Protein AF-0000000084610102 (afdb_homodimer)

Solvent-accessible surface area (backbone atoms only — not comparable to full-atom values): 21068 Å² total; per-residue (Å²): 136,79,83,72,61,81,72,71,83,70,85,82,76,81,82,81,77,72,75,68,65,64,68,72,64,66,70,70,70,91,80,90,73,72,85,74,78,78,71,76,78,66,77,61,39,73,60,45,53,51,47,66,52,55,51,72,89,41,67,69,37,51,47,50,47,53,47,47,29,47,34,49,8,47,47,48,21,47,49,37,49,45,8,60,68,43,37,83,72,48,58,57,69,67,58,44,45,49,52,35,31,52,31,32,30,50,20,10,50,33,29,34,48,38,41,71,24,62,86,39,69,68,51,30,51,52,39,47,55,51,24,51,44,29,30,52,50,23,32,44,47,46,22,25,76,38,42,84,55,24,60,54,48,54,32,20,28,65,53,27,59,41,61,28,19,46,50,44,38,47,46,40,58,74,25,58,95,42,52,45,57,29,35,28,54,52,8,54,52,40,35,57,54,26,69,64,101,136,79,82,72,61,82,71,70,81,68,83,78,77,82,78,77,77,74,72,68,66,63,66,71,62,64,70,70,70,90,80,90,72,72,84,71,80,78,72,74,78,64,77,63,39,72,60,45,51,52,46,64,53,53,52,71,90,40,68,70,37,51,47,50,47,54,47,46,27,46,35,49,7,46,47,49,21,47,49,36,49,46,8,61,68,43,34,82,73,48,58,59,68,67,58,44,45,50,52,35,29,52,30,33,28,49,20,11,50,33,29,35,47,39,38,72,24,63,86,39,68,68,50,31,51,51,40,47,54,52,23,51,42,28,31,52,49,22,31,44,48,47,21,25,76,40,43,84,55,23,60,54,49,52,33,20,28,66,53,27,60,40,62,29,19,45,50,43,39,47,45,40,58,76,26,57,93,42,52,46,56,28,34,28,53,51,9,53,53,40,34,58,54,26,70,64,104

Foldseek 3Di:
DPPPPPPDPPDPDDDDPPPPPPPVPPVPDDDPDDPPPPPPVPPCPPVVVVVVLPPPPPPVSVLVLLLVLLVVQVLLLCLLQLLVVCLVVDDPLVVLVVVLVVLVVVLVVLVVVLVVQVVDPVSNVVSVVVSVVSVSVSSSSVCNSPVVCSVVSVVCCVVVVSVSNPVLNVLCVVCVVPNVVSVVVSVVVSVVSVVSD/DPPPPPPCPPDPDPPDPPPPPPPVPPVPDDDPDDPPPPPPPPPCPPVVVVVVLPPPPPPVSVLVLLLVLLVVQVLLLCLLQLLVVCLVVDDPLVVLVVVLVVLVVVLVVLVVVLVVQVVDPVSNVVSVVVSVVSVSVSSSSVCNSPVVCSVVSVVCCVVVVSVSNPVLNVLCVVCVVPNVVSVVVSVVVSVVSVVSD

Nearest PDB structures (foldseek):
  8aud-assembly1_A  TM=3.368E-01  e=9.307E+00  Corynebacterium glutamicum ATCC 13032
  8aud-assembly1_A  TM=3.382E-01  e=9.496E+00  Corynebacterium glutamicum ATCC 13032

Secondary structure (DSSP, 8-state):
-GGGGGG---------SGGGGGGGGGGGS----------------HHHHHHHHH-TT-HHHHHHHHHHHHHHHHHHHHHHHHHHHHHTTPPPHHHHHHHHHHHHHHHHHHHHHHHHHTTSHHHHHHHHHHHHHHHHHHHHHHHHH-GGGHHHHHHHHHHHT-HHHHHHHHHHHHTGGGHHHHHHHHHHHHHHHHTT-/-GGGGGG---------SGGGGGGGGGGGS----------------HHHHHHHHH-TT-HHHHHHHHHHHHHHHHHHHHHHHHHHHHHTTPPPHHHHHHHHHHHHHHHHHHHHHHHHTTTSHHHHHHHHHHHHHHHHHHHHHHHHH-GGGHHHHHHHHHHHT-HHHHHHHHHHHHTGGGHHHHHHHHHHHHHHHHTT-

Organism: Rhizophagus irregularis (strain DAOM 197198w) (NCBI:txid1432141)

Sequence (394 aa):
MELTCLLFSDDCPQGDWSKRNQQIEEIHGTDNESPKVHSNPSRPTIGMFFKALKNPNVGYNFNVYVRFNCSFGIELAVDNVIGYFFHDFSLSQTKAEAVHFILIFLNGVFLVAFRFSLTNLKDGIIILTIFIYFTQLAAVQFLVLFPEIVGAISGLVGAGGNIGGLIFIGVFKIYANNTPIAFMVCGFVVMTVAFTVMELTCLLFSDDCPQGDWSKRNQQIEEIHGTDNESPKVHSNPSRPTIGMFFKALKNPNVGYNFNVYVRFNCSFGIELAVDNVIGYFFHDFSLSQTKAEAVHFILIFLNGVFLVAFRFSLTNLKDGIIILTIFIYFTQLAAVQFLVLFPEIVGAISGLVGAGGNIGGLIFIGVFKIYANNTPIAFMVCGFVVMTVAFTV

Structure (mmCIF, N/CA/C/O backbone):
data_AF-0000000084610102-model_v1
#
loop_
_entity.id
_entity.type
_entity.pdbx_description
1 polymer 'Uncharacterized protein'
#
loop_
_atom_site.group_PDB
_atom_site.id
_atom_site.type_symbol
_atom_site.label_atom_id
_atom_site.label_alt_id
_atom_site.label_comp_id
_atom_site.label_asym_id
_atom_site.label_entity_id
_atom_site.label_seq_id
_atom_site.pdbx_PDB_ins_code
_atom_site.Cartn_x
_atom_site.Cartn_y
_atom_site.Cartn_z
_atom_site.occupancy
_atom_site.B_iso_or_equiv
_atom_site.auth_seq_id
_atom_site.auth_comp_id
_atom_site.auth_asym_id
_atom_site.auth_atom_id
_atom_site.pdbx_PDB_model_num
ATOM 1 N N . MET A 1 1 ? -30.422 12.984 -28.969 1 17.88 1 MET A N 1
ATOM 2 C CA . MET A 1 1 ? -29.188 13.477 -29.578 1 17.88 1 MET A CA 1
ATOM 3 C C . MET A 1 1 ? -28.203 13.938 -28.5 1 17.88 1 MET A C 1
ATOM 5 O O . MET A 1 1 ? -27.047 14.234 -28.797 1 17.88 1 MET A O 1
ATOM 9 N N . GLU A 1 2 ? -28.609 14.375 -27.312 1 19.39 2 GLU A N 1
ATOM 10 C CA . GLU A 1 2 ? -28.031 15.203 -26.25 1 19.39 2 GLU A CA 1
ATOM 11 C C . GLU A 1 2 ? -26.906 14.484 -25.531 1 19.39 2 GLU A C 1
ATOM 13 O O . GLU A 1 2 ? -26.156 15.094 -24.766 1 19.39 2 GLU A O 1
ATOM 18 N N . LEU A 1 3 ? -26.906 13.25 -25.531 1 21.25 3 LEU A N 1
ATOM 19 C CA . LEU A 1 3 ? -26.219 12.484 -24.5 1 21.25 3 LEU A CA 1
ATOM 20 C C . LEU A 1 3 ? -24.703 12.539 -24.688 1 21.25 3 LEU A C 1
ATOM 22 O O . LEU A 1 3 ? -23.938 12.156 -23.797 1 21.25 3 LEU A O 1
ATOM 26 N N . THR A 1 4 ? -24.188 12.828 -25.859 1 23.98 4 THR A N 1
ATOM 27 C CA . THR A 1 4 ? -22.859 12.539 -26.406 1 23.98 4 THR A CA 1
ATOM 28 C C . THR A 1 4 ? -21.828 13.531 -25.875 1 23.98 4 THR A C 1
ATOM 30 O O . THR A 1 4 ? -20.625 13.383 -26.141 1 23.98 4 THR A O 1
ATOM 33 N N . CYS A 1 5 ? -22.234 14.766 -25.516 1 23.44 5 CYS A N 1
ATOM 34 C CA . CYS A 1 5 ? -21.344 15.922 -25.453 1 23.44 5 CYS A CA 1
ATOM 35 C C . CYS A 1 5 ? -20.312 15.75 -24.344 1 23.44 5 CYS A C 1
ATOM 37 O O . CYS A 1 5 ? -19.391 16.562 -24.219 1 23.44 5 CYS A O 1
ATOM 39 N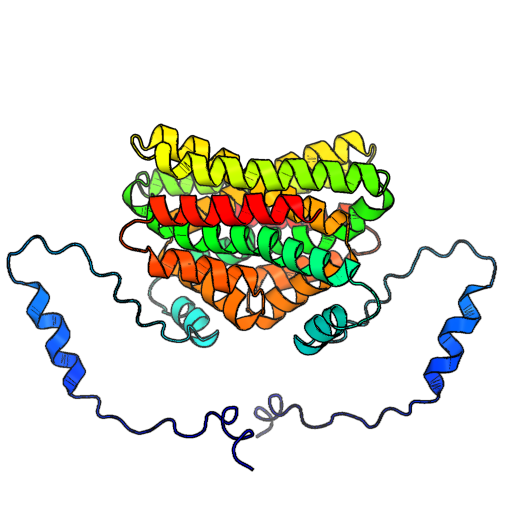 N . LEU A 1 6 ? -20.703 15.148 -23.281 1 23.17 6 LEU A N 1
ATOM 40 C CA . LEU A 1 6 ? -19.969 15.523 -22.078 1 23.17 6 LEU A CA 1
ATOM 41 C C . LEU A 1 6 ? -18.5 15.18 -22.203 1 23.17 6 LEU A C 1
ATOM 43 O O . LEU A 1 6 ? -17.734 15.359 -21.25 1 23.17 6 LEU A O 1
ATOM 47 N N . LEU A 1 7 ? -18.109 14.312 -23.078 1 25.64 7 LEU A N 1
ATOM 48 C CA . LEU A 1 7 ? -16.719 13.852 -23.109 1 25.64 7 LEU A CA 1
ATOM 49 C C . LEU A 1 7 ? -15.789 14.977 -23.547 1 25.64 7 LEU A C 1
ATOM 51 O O . LEU A 1 7 ? -14.594 14.945 -23.25 1 25.64 7 LEU A O 1
ATOM 55 N N . PHE A 1 8 ? -16.016 15.648 -24.594 1 26.19 8 PHE A N 1
ATOM 56 C CA . PHE A 1 8 ? -15.055 16.422 -25.375 1 26.19 8 PHE A CA 1
ATOM 57 C C . PHE A 1 8 ? -14.688 17.719 -24.656 1 26.19 8 PHE A C 1
ATOM 59 O O . PHE A 1 8 ? -15.523 18.609 -24.531 1 26.19 8 PHE A O 1
ATOM 66 N N . SER A 1 9 ? -13.633 17.656 -23.781 1 25.52 9 SER A N 1
ATOM 67 C CA . SER A 1 9 ? -13.094 18.781 -23.047 1 25.52 9 SER A CA 1
ATOM 68 C C . SER A 1 9 ? -12.758 19.938 -24 1 25.52 9 SER A C 1
ATOM 70 O O . SER A 1 9 ? -11.789 19.859 -24.766 1 25.52 9 SER A O 1
ATOM 72 N N . ASP A 1 10 ? -13.641 20.438 -24.625 1 24.75 10 ASP A N 1
ATOM 73 C CA . ASP A 1 10 ? -13.32 21.578 -25.469 1 24.75 10 ASP A CA 1
ATOM 74 C C . ASP A 1 10 ? -12.492 22.609 -24.703 1 24.75 10 ASP A C 1
ATOM 76 O O . ASP A 1 10 ? -11.438 23.031 -25.172 1 24.75 10 ASP A O 1
ATOM 80 N N . ASP A 1 11 ? -13.07 23.797 -24.109 1 25.45 11 ASP A N 1
ATOM 81 C CA . ASP A 1 11 ? -12.883 25.234 -24.156 1 25.45 11 ASP A CA 1
ATOM 82 C C . ASP A 1 11 ? -11.977 25.703 -23.016 1 25.45 11 ASP A C 1
ATOM 84 O O . ASP A 1 11 ? -12.352 25.641 -21.844 1 25.45 11 ASP A O 1
ATOM 88 N N . CYS A 1 12 ? -10.664 25.578 -23.016 1 27.14 12 CYS A N 1
ATOM 89 C CA . CYS A 1 12 ? -9.648 26.234 -22.203 1 27.14 12 CYS A CA 1
ATOM 90 C C . CYS A 1 12 ? -9.766 27.75 -22.297 1 27.14 12 CYS A C 1
ATOM 92 O O . CYS A 1 12 ? -9.289 28.344 -23.25 1 27.14 12 CYS A O 1
ATOM 94 N N . PRO A 1 13 ? -10.859 28.422 -21.984 1 27.36 13 PRO A N 1
ATOM 95 C CA . PRO A 1 13 ? -10.836 29.875 -22.234 1 27.36 13 PRO A CA 1
ATOM 96 C C . PRO A 1 13 ? -9.688 30.578 -21.516 1 27.36 13 PRO A C 1
ATOM 98 O O . PRO A 1 13 ? -9.109 30.031 -20.578 1 27.36 13 PRO A O 1
ATOM 101 N N . GLN A 1 14 ? -9.312 31.969 -21.844 1 29.28 14 GLN A N 1
ATOM 102 C CA . GLN A 1 14 ? -8.477 33.156 -21.75 1 29.28 14 GLN A CA 1
ATOM 103 C C . GLN A 1 14 ? -8.562 33.781 -20.359 1 29.28 14 GLN A C 1
ATOM 105 O O . GLN A 1 14 ? -9.047 34.906 -20.219 1 29.28 14 GLN A O 1
ATOM 110 N N . GLY A 1 15 ? -9.094 33.281 -19.312 1 29.42 15 GLY A N 1
ATOM 111 C CA . GLY A 1 15 ? -9.344 34.281 -18.297 1 29.42 15 GLY A CA 1
ATOM 112 C C . GLY A 1 15 ? -8.078 34.938 -17.781 1 29.42 15 GLY A C 1
ATOM 113 O O . GLY A 1 15 ? -7 34.344 -17.828 1 29.42 15 GLY A O 1
ATOM 114 N N . ASP A 1 16 ? -8.055 36.312 -17.484 1 27.12 16 ASP A N 1
ATOM 115 C CA . ASP A 1 16 ? -7.219 37.469 -17.141 1 27.12 16 ASP A CA 1
ATOM 116 C C . ASP A 1 16 ? -6.5 37.25 -15.82 1 27.12 16 ASP A C 1
ATOM 118 O O . ASP A 1 16 ? -7.109 36.781 -14.852 1 27.12 16 ASP A O 1
ATOM 122 N N . TRP A 1 17 ? -5.121 37.281 -15.711 1 27.47 17 TRP A N 1
ATOM 123 C CA . TRP A 1 17 ? -3.986 37.25 -14.797 1 27.47 17 TRP A CA 1
ATOM 124 C C . TRP A 1 17 ? -4.168 38.312 -13.695 1 27.47 17 TRP A C 1
ATOM 126 O O . TRP A 1 17 ? -3.52 38.219 -12.648 1 27.47 17 TRP A O 1
ATOM 136 N N . SER A 1 18 ? -5 39.281 -13.867 1 30.81 18 SER A N 1
ATOM 137 C CA . SER A 1 18 ? -4.895 40.469 -12.992 1 30.81 18 SER A CA 1
ATOM 138 C C . SER A 1 18 ? -5.211 40.094 -11.547 1 30.81 18 SER A C 1
ATOM 140 O O . SER A 1 18 ? -4.617 40.656 -10.617 1 30.81 18 SER A O 1
ATOM 142 N N . LYS A 1 19 ? -6.227 39.375 -11.227 1 32.38 19 LYS A N 1
ATOM 143 C CA . LYS A 1 19 ? -6.711 39.281 -9.844 1 32.38 19 LYS A CA 1
ATOM 144 C C . LYS A 1 19 ? -5.82 38.375 -9 1 32.38 19 LYS A C 1
ATOM 146 O O . LYS A 1 19 ? -6.105 38.125 -7.828 1 32.38 19 LYS A O 1
ATOM 151 N N . ARG A 1 20 ? -4.688 37.875 -9.336 1 32.53 20 ARG A N 1
ATOM 152 C CA . ARG A 1 20 ? -3.855 37.094 -8.438 1 32.53 20 ARG A CA 1
ATOM 153 C C . ARG A 1 20 ? -3.195 37.938 -7.375 1 32.53 20 ARG A C 1
ATOM 155 O O . ARG A 1 20 ? -2.627 37.438 -6.41 1 32.53 20 ARG A O 1
ATOM 162 N N . ASN A 1 21 ? -3.133 39.219 -7.504 1 31.06 21 ASN A N 1
ATOM 163 C CA . ASN A 1 21 ? -2.441 40.125 -6.582 1 31.06 21 ASN A CA 1
ATOM 164 C C . ASN A 1 21 ? -3.115 40.156 -5.211 1 31.06 21 ASN A C 1
ATOM 166 O O . ASN A 1 21 ? -2.473 40.438 -4.203 1 31.06 21 ASN A O 1
ATOM 170 N N . GLN A 1 22 ? -4.434 40.125 -5.199 1 31.45 22 GLN A N 1
ATOM 171 C CA . GLN A 1 22 ? -5.094 40.438 -3.938 1 31.45 22 GLN A CA 1
ATOM 172 C C . GLN A 1 22 ? -4.895 39.344 -2.912 1 31.45 22 GLN A C 1
ATOM 174 O O . GLN A 1 22 ? -5.145 39.531 -1.721 1 31.45 22 GLN A O 1
ATOM 179 N N . GLN A 1 23 ? -4.488 38.125 -3.242 1 31.03 23 GLN A N 1
ATOM 180 C CA . GLN A 1 23 ? -4.656 37.094 -2.242 1 31.03 23 GLN A CA 1
ATOM 181 C C . GLN A 1 23 ? -3.578 37.188 -1.164 1 31.03 23 GLN A C 1
ATOM 183 O O . GLN A 1 23 ? -3.771 36.688 -0.044 1 31.03 23 GLN A O 1
ATOM 188 N N . ILE A 1 24 ? -2.377 37.688 -1.445 1 30.12 24 ILE A N 1
ATOM 189 C CA . ILE A 1 24 ? -1.354 37.688 -0.406 1 30.12 24 ILE A CA 1
ATOM 190 C C . ILE A 1 24 ? -1.705 38.719 0.677 1 30.12 24 ILE A C 1
ATOM 192 O O . ILE A 1 24 ? -1.088 38.719 1.744 1 30.12 24 ILE A O 1
ATOM 196 N N . GLU A 1 25 ? -2.391 39.719 0.245 1 29.83 25 GLU A N 1
ATOM 197 C CA . GLU A 1 25 ? -2.426 40.812 1.229 1 29.83 25 GLU A CA 1
ATOM 198 C C . GLU A 1 25 ? -3.107 40.375 2.518 1 29.83 25 GLU A C 1
ATOM 200 O O . GLU A 1 25 ? -2.887 40.938 3.58 1 29.83 25 GLU A O 1
ATOM 205 N N . GLU A 1 26 ? -4.223 39.562 2.371 1 31.55 26 GLU A N 1
ATOM 206 C CA . GLU A 1 26 ? -5.031 39.531 3.588 1 31.55 26 GLU A CA 1
ATOM 207 C C . GLU A 1 26 ? -4.395 38.656 4.668 1 31.55 26 GLU A C 1
ATOM 209 O O . GLU A 1 26 ? -4.996 38.438 5.711 1 31.55 26 GLU A O 1
ATOM 214 N N . ILE A 1 27 ? -3.227 38.031 4.551 1 31.95 27 ILE A N 1
ATOM 215 C CA . ILE A 1 27 ? -2.791 37.219 5.68 1 31.95 27 ILE A CA 1
ATOM 216 C C . ILE A 1 27 ? -2.494 38.125 6.879 1 31.95 27 ILE A C 1
ATOM 218 O O . ILE A 1 27 ? -2.021 37.625 7.914 1 31.95 27 ILE A O 1
ATOM 222 N N . HIS A 1 28 ? -2.312 39.312 6.75 1 29.69 28 HIS A N 1
ATOM 223 C CA . HIS A 1 28 ? -1.843 39.938 7.984 1 29.69 28 HIS A CA 1
ATOM 224 C C . HIS A 1 28 ? -2.891 39.812 9.086 1 29.69 28 HIS A C 1
ATOM 226 O O . HIS A 1 28 ? -2.629 40.188 10.234 1 29.69 28 HIS A O 1
ATOM 232 N N . GLY A 1 29 ? -4.207 40 8.773 1 27.86 29 GLY A N 1
ATOM 233 C CA . GLY A 1 29 ? -4.891 40.438 9.984 1 27.86 29 GLY A CA 1
ATOM 234 C C . GLY A 1 29 ? -4.969 39.344 11.039 1 27.86 29 GLY A C 1
ATOM 235 O O . GLY A 1 29 ? -4.742 38.156 10.75 1 27.86 29 GLY A O 1
ATOM 236 N N . THR A 1 30 ? -5.672 39.5 12.359 1 29.34 30 THR A N 1
ATOM 237 C CA . THR A 1 30 ? -5.668 39.062 13.742 1 29.34 30 THR A CA 1
ATOM 238 C C . THR A 1 30 ? -6.164 37.594 13.844 1 29.34 30 THR A C 1
ATOM 240 O O . THR A 1 30 ? -5.66 36.844 14.656 1 29.34 30 THR A O 1
ATOM 243 N N . ASP A 1 31 ? -7.531 37.25 13.406 1 29.12 31 ASP A N 1
ATOM 244 C CA . ASP A 1 31 ? -8.422 36.344 14.094 1 29.12 31 ASP A CA 1
ATOM 245 C C . ASP A 1 31 ? -8.008 34.875 13.852 1 29.12 31 ASP A C 1
ATOM 247 O O . ASP A 1 31 ? -7.324 34.594 12.867 1 29.12 31 ASP A O 1
ATOM 251 N N . ASN A 1 32 ? -8.484 33.781 14.742 1 30.44 32 ASN A N 1
ATOM 252 C CA . ASN A 1 32 ? -8.375 32.375 15.141 1 30.44 32 ASN A CA 1
ATOM 253 C C . ASN A 1 32 ? -8.656 31.438 13.969 1 30.44 32 ASN A C 1
ATOM 255 O O . ASN A 1 32 ? -9.219 30.344 14.156 1 30.44 32 ASN A O 1
ATOM 259 N N . GLU A 1 33 ? -8.883 31.906 12.703 1 29.06 33 GLU A N 1
ATOM 260 C CA . GLU A 1 33 ? -9.578 31.031 11.758 1 29.06 33 GLU A CA 1
ATOM 261 C C . GLU A 1 33 ? -8.68 29.875 11.305 1 29.06 33 GLU A C 1
ATOM 263 O O . GLU A 1 33 ? -7.496 30.078 11.039 1 29.06 33 GLU A O 1
ATOM 268 N N . SER A 1 34 ? -9.117 28.594 11.664 1 31.59 34 SER A N 1
ATOM 269 C CA . SER A 1 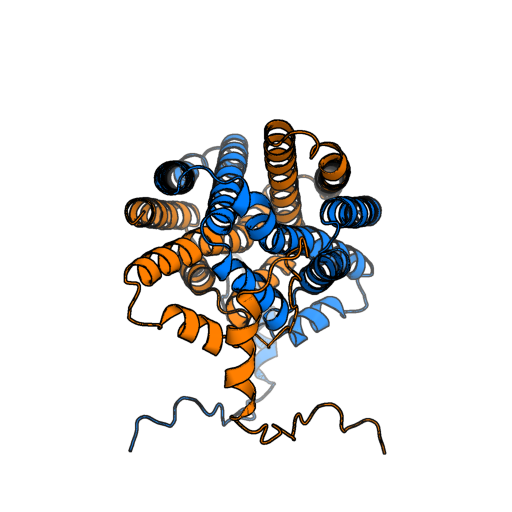34 ? -8.594 27.266 11.367 1 31.59 34 SER A CA 1
ATOM 270 C C . SER A 1 34 ? -8.188 27.141 9.898 1 31.59 34 SER A C 1
ATOM 272 O O . SER A 1 34 ? -8.797 27.766 9.023 1 31.59 34 SER A O 1
ATOM 274 N N . PRO A 1 35 ? -6.93 26.922 9.578 1 32.31 35 PRO A N 1
ATOM 275 C CA . PRO A 1 35 ? -6.352 26.828 8.242 1 32.31 35 PRO A CA 1
ATOM 276 C C . PRO A 1 35 ? -7.27 26.109 7.254 1 32.31 35 PRO A C 1
ATOM 278 O O . PRO A 1 35 ? -7.691 24.969 7.516 1 32.31 35 PRO A O 1
ATOM 281 N N . LYS A 1 36 ? -8.125 26.828 6.512 1 28.75 36 LYS A N 1
ATOM 282 C CA . LYS A 1 36 ? -9 26.328 5.453 1 28.75 36 LYS A CA 1
ATOM 283 C C . LYS A 1 36 ? -8.211 25.562 4.398 1 28.75 36 LYS A C 1
ATOM 285 O O . LYS A 1 36 ? -7.184 26.047 3.916 1 28.75 36 LYS A O 1
ATOM 290 N N . VAL A 1 37 ? -8.219 24.219 4.422 1 32.34 37 VAL A N 1
ATOM 291 C CA . VAL A 1 37 ? -7.789 23.297 3.367 1 32.34 37 VAL A CA 1
ATOM 292 C C . VAL A 1 37 ? -8.352 23.766 2.025 1 32.34 37 VAL A C 1
ATOM 294 O O . VAL A 1 37 ? -9.555 23.672 1.781 1 32.34 37 VAL A O 1
ATOM 297 N N . HIS A 1 38 ? -7.961 24.969 1.533 1 28.52 38 HIS A N 1
ATOM 298 C CA . HIS A 1 38 ? -8.406 25.391 0.209 1 28.52 38 HIS A CA 1
ATOM 299 C C . HIS A 1 38 ? -8.188 24.297 -0.82 1 28.52 38 HIS A C 1
ATOM 301 O O . HIS A 1 38 ? -7.047 23.891 -1.07 1 28.52 38 HIS A O 1
ATOM 307 N N . SER A 1 39 ? -9.094 23.344 -1.026 1 30.17 39 SER A N 1
ATOM 308 C CA . SER A 1 39 ? -9.266 22.141 -1.834 1 30.17 39 SER A CA 1
ATOM 309 C C . SER A 1 39 ? -9.305 22.484 -3.322 1 30.17 39 SER A C 1
ATOM 311 O O . SER A 1 39 ? -10.344 22.344 -3.969 1 30.17 39 SER A O 1
ATOM 313 N N . ASN A 1 40 ? -8.812 23.641 -3.793 1 29.42 40 ASN A N 1
ATOM 314 C CA . ASN A 1 40 ? -9.023 23.625 -5.238 1 29.42 40 ASN A CA 1
ATOM 315 C C . ASN A 1 40 ? -8.32 22.438 -5.898 1 29.42 40 ASN A C 1
ATOM 317 O O . ASN A 1 40 ? -7.09 22.344 -5.855 1 29.42 40 ASN A O 1
ATOM 321 N N . PRO A 1 41 ? -8.969 21.312 -6.105 1 32.69 41 PRO A N 1
ATOM 322 C CA . PRO A 1 41 ? -8.391 20.125 -6.734 1 32.69 41 PRO A CA 1
ATOM 323 C C . PRO A 1 41 ? -7.738 20.422 -8.078 1 32.69 41 PRO A C 1
ATOM 325 O O . PRO A 1 41 ? -8.438 20.547 -9.094 1 32.69 41 PRO A O 1
ATOM 328 N N . SER A 1 42 ? -6.926 21.391 -8.219 1 33.66 42 SER A N 1
ATOM 329 C CA . SER A 1 42 ? -6.25 21.453 -9.516 1 33.66 42 SER A CA 1
ATOM 330 C C . SER A 1 42 ? -5.684 20.094 -9.914 1 33.66 42 SER A C 1
ATOM 332 O O . SER A 1 42 ? -5.25 19.328 -9.055 1 33.66 42 SER A O 1
ATOM 334 N N . ARG A 1 43 ? -6.18 19.562 -11.07 1 34.91 43 ARG A N 1
ATOM 335 C CA . ARG A 1 43 ? -5.766 18.297 -11.672 1 34.91 43 ARG A CA 1
ATOM 336 C C . ARG A 1 43 ? -4.258 18.094 -11.555 1 34.91 43 ARG A C 1
ATOM 338 O O . ARG A 1 43 ? -3.482 18.906 -12.07 1 34.91 43 ARG A O 1
ATOM 345 N N . PRO A 1 44 ? -3.816 17.609 -10.508 1 39.12 44 PRO A N 1
ATOM 346 C CA . PRO A 1 44 ? -2.361 17.453 -10.555 1 39.12 44 PRO A CA 1
ATOM 347 C C . PRO A 1 44 ? -1.89 16.656 -11.766 1 39.12 44 PRO A C 1
ATOM 349 O O . PRO A 1 44 ? -2.4 15.57 -12.039 1 39.12 44 PRO A O 1
ATOM 352 N N . THR A 1 45 ? -1.646 17.297 -12.852 1 39.84 45 THR A N 1
ATOM 353 C CA . THR A 1 45 ? -1.085 16.672 -14.047 1 39.84 45 THR A CA 1
ATOM 354 C C . THR A 1 45 ? 0.304 16.109 -13.758 1 39.84 45 THR A C 1
ATOM 356 O O . THR A 1 45 ? 1.011 16.609 -12.883 1 39.84 45 THR A O 1
ATOM 359 N N . ILE A 1 46 ? 0.479 14.812 -14.289 1 46.44 46 ILE A N 1
ATOM 360 C CA . ILE A 1 46 ? 1.836 14.281 -14.297 1 46.44 46 ILE A CA 1
ATOM 361 C C . ILE A 1 46 ? 2.838 15.414 -14.484 1 46.44 46 ILE A C 1
ATOM 363 O O . ILE A 1 46 ? 3.916 15.406 -13.883 1 46.44 46 ILE A O 1
ATOM 367 N N . GLY A 1 47 ? 2.338 16.219 -15.258 1 44.81 47 GLY A N 1
ATOM 368 C CA . GLY A 1 47 ? 3.162 17.375 -15.531 1 44.81 47 GLY A CA 1
ATOM 369 C C . GLY A 1 47 ? 3.412 18.234 -14.297 1 44.81 47 GLY A C 1
ATOM 370 O O . GLY A 1 47 ? 4.531 18.719 -14.086 1 44.81 47 GLY A O 1
ATOM 371 N N . MET A 1 48 ? 2.4 18.297 -13.586 1 46.62 48 MET A N 1
ATOM 372 C CA . MET A 1 48 ? 2.576 19.125 -12.398 1 46.62 48 MET A CA 1
ATOM 373 C C . MET A 1 48 ? 3.49 18.453 -11.383 1 46.62 48 MET A C 1
ATOM 375 O O . MET A 1 48 ? 4.277 19.109 -10.711 1 46.62 48 MET A O 1
ATOM 379 N N . PHE A 1 49 ? 3.309 17.203 -11.383 1 50.12 49 PHE A N 1
ATOM 380 C CA . PHE A 1 49 ? 4.203 16.438 -10.516 1 50.12 49 PHE A CA 1
ATOM 381 C C . PHE A 1 49 ? 5.656 16.625 -10.938 1 50.12 49 PHE A C 1
ATOM 383 O O . PHE A 1 49 ? 6.512 16.922 -10.102 1 50.12 49 PHE A O 1
ATOM 390 N N . PHE A 1 50 ? 5.883 16.328 -12.219 1 53 50 PHE A N 1
ATOM 391 C CA . PHE A 1 50 ? 7.25 16.516 -12.688 1 53 50 PHE A CA 1
ATOM 392 C C . PHE A 1 50 ? 7.688 17.953 -12.516 1 53 50 PHE A C 1
ATOM 394 O O . PHE A 1 50 ? 8.859 18.234 -12.25 1 53 50 PHE A O 1
ATOM 401 N N . LYS A 1 51 ? 6.75 18.719 -12.766 1 48.97 51 LYS A N 1
ATOM 402 C CA . LYS A 1 51 ? 7.094 20.125 -12.578 1 48.97 51 LYS A CA 1
ATOM 403 C C . LYS A 1 51 ? 7.402 20.422 -11.109 1 48.97 51 LYS A C 1
ATOM 405 O O . LYS A 1 51 ? 8.32 21.188 -10.805 1 48.97 51 LYS A O 1
ATOM 410 N N . ALA A 1 52 ? 6.531 19.891 -10.281 1 49.41 52 ALA A N 1
ATOM 411 C CA . ALA A 1 52 ? 6.82 20.078 -8.859 1 49.41 52 ALA A CA 1
ATOM 412 C C . ALA A 1 52 ? 8.164 19.469 -8.492 1 49.41 52 ALA A C 1
ATOM 414 O O . ALA A 1 52 ? 8.883 20.016 -7.641 1 49.41 52 ALA A O 1
ATOM 415 N N . LEU A 1 53 ? 8.516 18.453 -9.195 1 53.47 53 LEU A N 1
ATOM 416 C CA . LEU A 1 53 ? 9.812 17.828 -8.969 1 53.47 53 LEU A CA 1
ATOM 417 C C . LEU A 1 53 ? 10.93 18.688 -9.562 1 53.47 53 LEU A C 1
ATOM 419 O O . LEU A 1 53 ? 12.07 18.641 -9.086 1 53.47 53 LEU A O 1
ATOM 423 N N . LYS A 1 54 ? 10.641 19.25 -10.766 1 45.34 54 LYS A N 1
ATOM 424 C CA . LYS A 1 54 ? 11.664 20.016 -11.469 1 45.34 54 LYS A CA 1
ATOM 425 C C . LYS A 1 54 ? 11.938 21.344 -10.766 1 45.34 54 LYS A C 1
ATOM 427 O O . LYS A 1 54 ? 12.836 22.094 -11.156 1 45.34 54 LYS A O 1
ATOM 432 N N . ASN A 1 55 ? 11.156 21.781 -9.992 1 42.62 55 ASN A N 1
ATOM 433 C CA . ASN A 1 55 ? 11.617 23.047 -9.422 1 42.62 55 ASN A CA 1
ATOM 434 C C . ASN A 1 55 ? 13.055 22.953 -8.93 1 42.62 55 ASN A C 1
ATOM 436 O O . ASN A 1 55 ? 13.375 22.094 -8.109 1 42.62 55 ASN A O 1
ATOM 440 N N . PRO A 1 56 ? 14.094 23.516 -9.656 1 41.56 56 PRO A N 1
ATOM 441 C CA . PRO A 1 56 ? 15.547 23.547 -9.492 1 41.56 56 PRO A CA 1
ATOM 442 C C . PRO A 1 56 ? 15.977 23.719 -8.039 1 41.56 56 PRO A C 1
ATOM 444 O O . PRO A 1 56 ? 17.094 23.344 -7.676 1 41.56 56 PRO A O 1
ATOM 447 N N . ASN A 1 57 ? 15.594 24.844 -7.465 1 41.16 57 ASN A N 1
ATOM 448 C CA . ASN A 1 57 ? 16.203 25.109 -6.168 1 41.16 57 ASN A CA 1
ATOM 449 C C . ASN A 1 57 ? 16.406 23.828 -5.367 1 41.16 57 ASN A C 1
ATOM 451 O O . ASN A 1 57 ? 17.219 23.781 -4.438 1 41.16 57 ASN A O 1
ATOM 455 N N . VAL A 1 58 ? 15.609 22.656 -5.113 1 42.09 58 VAL A N 1
ATOM 456 C CA . VAL A 1 58 ? 15.711 21.75 -3.975 1 42.09 58 VAL A CA 1
ATOM 457 C C . VAL A 1 58 ? 16.375 20.438 -4.414 1 42.09 58 VAL A C 1
ATOM 459 O O . VAL A 1 58 ? 15.758 19.641 -5.117 1 42.09 58 VAL A O 1
ATOM 462 N N . GLY A 1 59 ? 17.562 20.344 -4.973 1 46.59 59 GLY A N 1
ATOM 463 C CA . GLY A 1 59 ? 18.375 19.172 -4.73 1 46.59 59 GLY A CA 1
ATOM 464 C C . GLY A 1 59 ? 17.719 18.188 -3.762 1 46.59 59 GLY A C 1
ATOM 465 O O . GLY A 1 59 ? 17.719 16.984 -4 1 46.59 59 GLY A O 1
ATOM 466 N N . TYR A 1 60 ? 17.312 18.781 -2.639 1 52.38 60 TYR A N 1
ATOM 467 C CA . TYR A 1 60 ? 16.516 18.156 -1.594 1 52.38 60 TYR A CA 1
ATOM 468 C C . TYR A 1 60 ? 15.266 17.5 -2.182 1 52.38 60 TYR A C 1
ATOM 470 O O . TYR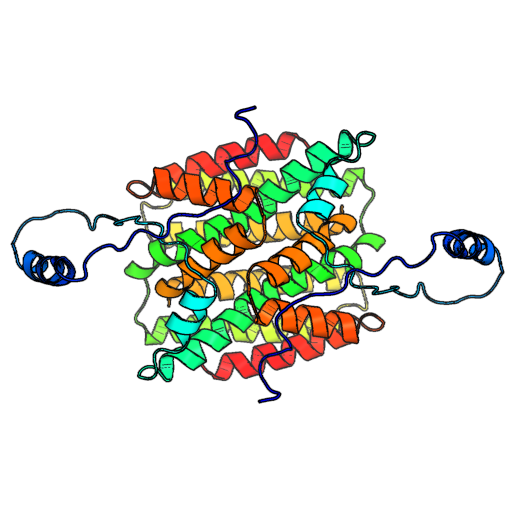 A 1 60 ? 14.898 16.391 -1.789 1 52.38 60 TYR A O 1
ATOM 478 N N . ASN A 1 61 ? 15.031 18.016 -3.502 1 68.94 61 ASN A N 1
ATOM 479 C CA . ASN A 1 61 ? 13.781 17.562 -4.102 1 68.94 61 ASN A CA 1
ATOM 480 C C . ASN A 1 61 ? 13.953 16.25 -4.863 1 68.94 61 ASN A C 1
ATOM 482 O O . ASN A 1 61 ? 13.086 15.383 -4.805 1 68.94 61 ASN A O 1
ATOM 486 N N . PHE A 1 62 ? 15.336 16.141 -5.305 1 79 62 PHE A N 1
ATOM 487 C CA . PHE A 1 62 ? 15.562 14.906 -6.062 1 79 62 PHE A CA 1
ATOM 488 C C . PHE A 1 62 ? 15.602 13.703 -5.133 1 79 62 PHE A C 1
ATOM 490 O O . PHE A 1 62 ? 15.039 12.648 -5.445 1 79 62 PHE A O 1
ATOM 497 N N . ASN A 1 63 ? 16.25 13.898 -4.035 1 86.19 63 ASN A N 1
ATOM 498 C CA . ASN A 1 63 ? 16.328 12.797 -3.088 1 86.19 63 ASN A CA 1
ATOM 499 C C . ASN A 1 63 ? 14.953 12.414 -2.553 1 86.19 63 ASN A C 1
ATOM 501 O O . ASN A 1 63 ? 14.656 11.227 -2.371 1 86.19 63 ASN A O 1
ATOM 505 N N . VAL A 1 64 ? 14.18 13.445 -2.414 1 84.75 64 VAL A N 1
ATOM 506 C CA . VAL A 1 64 ? 12.82 13.219 -1.941 1 84.75 64 VAL A CA 1
ATOM 507 C C . VAL A 1 64 ? 12.023 12.469 -3.004 1 84.75 64 VAL A C 1
ATOM 509 O O . VAL A 1 64 ? 11.297 11.516 -2.688 1 84.75 64 VAL A O 1
ATOM 512 N N . TYR A 1 65 ? 12.32 12.797 -4.215 1 84 65 TYR A N 1
ATOM 513 C CA . TYR A 1 65 ? 11.602 12.156 -5.309 1 84 65 TYR A CA 1
ATOM 514 C C . TYR A 1 65 ? 12.031 10.695 -5.457 1 84 65 TYR A C 1
ATOM 516 O O . TYR A 1 65 ? 11.195 9.812 -5.645 1 84 65 TYR A O 1
ATOM 524 N N . VAL A 1 66 ? 13.242 10.445 -5.395 1 89.38 66 VAL A N 1
ATOM 525 C CA . VAL A 1 66 ? 13.766 9.094 -5.535 1 89.38 66 VAL A CA 1
ATOM 526 C C . VAL A 1 66 ? 13.266 8.219 -4.391 1 89.38 66 VAL A C 1
ATOM 528 O O . VAL A 1 66 ? 12.875 7.074 -4.602 1 89.38 66 VAL A O 1
ATOM 531 N N . ARG A 1 67 ? 13.211 8.805 -3.27 1 89.75 67 ARG A N 1
ATOM 532 C CA . ARG A 1 67 ? 12.758 8.047 -2.111 1 89.75 67 ARG A CA 1
ATOM 533 C C . ARG A 1 67 ? 11.258 7.758 -2.199 1 89.75 67 ARG A C 1
ATOM 535 O O . ARG A 1 67 ? 10.812 6.672 -1.829 1 89.75 67 ARG A O 1
ATOM 542 N N . PHE A 1 68 ? 10.57 8.719 -2.725 1 86 68 PHE A N 1
ATOM 543 C CA . PHE A 1 68 ? 9.141 8.492 -2.924 1 86 68 PHE A CA 1
ATOM 544 C C . PHE A 1 68 ? 8.906 7.348 -3.906 1 86 68 PHE A C 1
ATOM 546 O O . PHE A 1 68 ? 8.195 6.391 -3.598 1 86 68 PHE A O 1
ATOM 553 N N . ASN A 1 69 ? 9.547 7.488 -4.98 1 88.5 69 ASN A N 1
ATOM 554 C CA . ASN A 1 69 ? 9.359 6.5 -6.035 1 88.5 69 ASN A CA 1
ATOM 555 C C . ASN A 1 69 ? 9.828 5.113 -5.594 1 88.5 69 ASN A C 1
ATOM 557 O O . ASN A 1 69 ? 9.234 4.105 -5.977 1 88.5 69 ASN A O 1
ATOM 561 N N . CYS A 1 70 ? 10.797 5.102 -4.816 1 91.81 70 CYS A N 1
ATOM 562 C CA . CYS A 1 70 ? 11.328 3.814 -4.375 1 91.81 70 CYS A CA 1
ATOM 563 C C . CYS A 1 70 ? 10.414 3.18 -3.334 1 91.81 70 CYS A C 1
ATOM 565 O O . CYS A 1 70 ? 10.031 2.014 -3.463 1 91.81 70 CYS A O 1
ATOM 567 N N . SER A 1 71 ? 10.016 3.959 -2.35 1 89.81 71 SER A N 1
ATOM 568 C CA . SER A 1 71 ? 9.219 3.408 -1.254 1 89.81 71 SER A CA 1
ATOM 569 C C . SER A 1 71 ? 7.816 3.041 -1.718 1 89.81 71 SER A C 1
ATOM 571 O O . SER A 1 71 ? 7.34 1.934 -1.455 1 89.81 71 SER A O 1
ATOM 573 N N . PHE A 1 72 ? 7.207 3.881 -2.465 1 89.69 72 PHE A N 1
ATOM 574 C CA . PHE A 1 72 ? 5.867 3.602 -2.977 1 89.69 72 PHE A CA 1
ATOM 575 C C . PHE A 1 72 ? 5.93 2.646 -4.16 1 89.69 72 PHE A C 1
ATOM 577 O O . PHE A 1 72 ? 5.066 1.783 -4.316 1 89.69 72 PHE A O 1
ATOM 584 N N . GLY A 1 73 ? 6.922 2.785 -4.895 1 90.25 73 GLY A N 1
ATOM 585 C CA . GLY A 1 73 ? 7.086 1.941 -6.066 1 90.25 73 GLY A CA 1
ATOM 586 C C . GLY A 1 73 ? 7.262 0.473 -5.727 1 90.25 73 GLY A C 1
ATOM 587 O O . GLY A 1 73 ? 6.641 -0.392 -6.348 1 90.25 73 GLY A O 1
ATOM 588 N N . ILE A 1 74 ? 8.102 0.225 -4.766 1 92.81 74 ILE A N 1
ATOM 589 C CA . ILE A 1 74 ? 8.352 -1.161 -4.387 1 92.81 74 ILE A CA 1
ATOM 590 C C . ILE A 1 74 ? 7.086 -1.771 -3.793 1 92.81 74 ILE A C 1
ATOM 592 O O . ILE A 1 74 ? 6.812 -2.959 -3.982 1 92.81 74 ILE A O 1
ATOM 596 N N . GLU A 1 75 ? 6.355 -0.958 -3.062 1 87.94 75 GLU A N 1
ATOM 597 C CA . GLU A 1 75 ? 5.082 -1.419 -2.521 1 87.94 75 GLU A CA 1
ATOM 598 C C . GLU A 1 75 ? 4.141 -1.868 -3.637 1 87.94 75 GLU A C 1
ATOM 600 O O . GLU A 1 75 ? 3.566 -2.957 -3.57 1 87.94 75 GLU A O 1
ATOM 605 N N . LEU A 1 76 ? 4.008 -1.141 -4.68 1 87.88 76 LEU A N 1
ATOM 606 C CA . LEU A 1 76 ? 3.129 -1.461 -5.801 1 87.88 76 LEU A CA 1
ATOM 607 C C . LEU A 1 76 ? 3.652 -2.666 -6.574 1 87.88 76 LEU A C 1
ATOM 609 O O . LEU A 1 76 ? 2.871 -3.506 -7.027 1 87.88 76 LEU A O 1
ATOM 613 N N . ALA A 1 77 ? 4.898 -2.691 -6.707 1 90.75 77 ALA A N 1
ATOM 614 C CA . ALA A 1 77 ? 5.504 -3.793 -7.449 1 90.75 77 ALA A CA 1
ATOM 615 C C . ALA A 1 77 ? 5.301 -5.121 -6.723 1 90.75 77 ALA A C 1
ATOM 617 O O . ALA A 1 77 ? 5 -6.137 -7.348 1 90.75 77 ALA A O 1
ATOM 618 N N . VAL A 1 78 ? 5.508 -5.082 -5.445 1 88.56 78 VAL A N 1
ATOM 619 C CA . VAL A 1 78 ? 5.328 -6.297 -4.656 1 88.56 78 VAL A CA 1
ATOM 620 C C . VAL A 1 78 ? 3.867 -6.734 -4.699 1 88.56 78 VAL A C 1
ATOM 622 O O . VAL A 1 78 ? 3.57 -7.922 -4.836 1 88.56 78 VAL A O 1
ATOM 625 N N . ASP A 1 79 ? 2.961 -5.766 -4.582 1 87.56 79 ASP A N 1
ATOM 626 C CA . ASP A 1 79 ? 1.542 -6.082 -4.719 1 87.56 79 ASP A CA 1
ATOM 627 C C . ASP A 1 79 ? 1.256 -6.762 -6.055 1 87.56 79 ASP A C 1
ATOM 629 O O . ASP A 1 79 ? 0.402 -7.648 -6.137 1 87.56 79 ASP A O 1
ATOM 633 N N . ASN A 1 80 ? 1.961 -6.379 -7.035 1 87 80 ASN A N 1
ATOM 634 C CA . ASN A 1 80 ? 1.762 -6.898 -8.383 1 87 80 ASN A CA 1
ATOM 635 C C . ASN A 1 80 ? 2.285 -8.328 -8.516 1 87 80 ASN A C 1
ATOM 637 O O . ASN A 1 80 ? 1.693 -9.148 -9.219 1 87 80 ASN A O 1
ATOM 641 N N . VAL A 1 81 ? 3.314 -8.625 -7.887 1 87.69 81 VAL A N 1
ATOM 642 C CA . VAL A 1 81 ? 3.988 -9.898 -8.133 1 87.69 81 VAL A CA 1
ATOM 643 C C . VAL A 1 81 ? 3.52 -10.938 -7.121 1 87.69 81 VAL A C 1
ATOM 645 O O . VAL A 1 81 ? 3.5 -12.133 -7.418 1 87.69 81 VAL A O 1
ATOM 648 N N . ILE A 1 82 ? 3.141 -10.555 -5.98 1 84.88 82 ILE A N 1
ATOM 649 C CA . ILE A 1 82 ? 2.869 -11.492 -4.891 1 84.88 82 ILE A CA 1
ATOM 650 C C . ILE A 1 82 ? 1.626 -12.32 -5.219 1 84.88 82 ILE A C 1
ATOM 652 O O . ILE A 1 82 ? 1.545 -13.492 -4.863 1 84.88 82 ILE A O 1
ATOM 656 N N . GLY A 1 83 ? 0.681 -11.711 -5.832 1 81 83 GLY A N 1
ATOM 657 C CA . GLY A 1 83 ? -0.52 -12.43 -6.227 1 81 83 GLY A CA 1
ATOM 658 C C . GLY A 1 83 ? -0.228 -13.695 -7.004 1 81 83 GLY A C 1
ATOM 659 O O . GLY A 1 83 ? -0.747 -14.766 -6.672 1 81 83 GLY A O 1
ATOM 660 N N . TYR A 1 84 ? 0.62 -13.578 -7.93 1 78.5 84 TYR A N 1
ATOM 661 C CA . TYR A 1 84 ? 0.983 -14.719 -8.766 1 78.5 84 TYR A CA 1
ATOM 662 C C . TYR A 1 84 ? 1.854 -15.703 -7.996 1 78.5 84 TYR A C 1
ATOM 664 O O . TYR A 1 84 ? 1.683 -16.922 -8.117 1 78.5 84 TYR A O 1
ATOM 672 N N . PHE A 1 85 ? 2.637 -15.117 -7.277 1 77.56 85 PHE A N 1
ATOM 673 C CA . PHE A 1 85 ? 3.684 -15.922 -6.652 1 77.56 85 PHE A CA 1
ATOM 674 C C . PHE A 1 85 ? 3.096 -16.859 -5.602 1 77.56 85 PHE A C 1
ATOM 676 O O . PHE A 1 85 ? 3.502 -18.016 -5.496 1 77.56 85 PHE A O 1
ATOM 683 N N . PHE A 1 86 ? 2.098 -16.453 -4.906 1 79.44 86 PHE A N 1
ATOM 684 C CA . PHE A 1 86 ? 1.603 -17.25 -3.797 1 79.44 86 PHE A CA 1
ATOM 685 C C . PHE A 1 86 ? 0.255 -17.875 -4.137 1 79.44 86 PHE A C 1
ATOM 687 O O . PHE A 1 86 ? -0.311 -18.625 -3.336 1 79.44 86 PHE A O 1
ATOM 694 N N . HIS A 1 87 ? -0.185 -17.609 -5.301 1 76.81 87 HIS A N 1
ATOM 695 C CA . HIS A 1 87 ? -1.494 -18.125 -5.672 1 76.81 87 HIS A CA 1
ATOM 696 C C . HIS A 1 87 ? -1.503 -19.656 -5.656 1 76.81 87 HIS A C 1
ATOM 698 O O . HIS A 1 87 ? -2.475 -20.266 -5.211 1 76.81 87 HIS A O 1
ATOM 704 N N . ASP A 1 88 ? -0.398 -20.25 -6.07 1 74.62 88 ASP A N 1
ATOM 705 C CA . ASP A 1 88 ? -0.334 -21.703 -6.184 1 74.62 88 ASP A CA 1
ATOM 706 C C . ASP A 1 88 ? -0.231 -22.359 -4.809 1 74.62 88 ASP A C 1
ATOM 708 O O . ASP A 1 88 ? -0.542 -23.547 -4.656 1 74.62 88 ASP A O 1
ATOM 712 N N . PHE A 1 89 ? 0.182 -21.594 -3.805 1 74.06 89 PHE A N 1
ATOM 713 C CA . PHE A 1 89 ? 0.338 -22.141 -2.465 1 74.06 89 PHE A CA 1
ATOM 714 C C . PHE A 1 89 ? -0.885 -21.828 -1.607 1 74.06 89 PHE A C 1
ATOM 716 O O . PHE A 1 89 ? -0.905 -22.141 -0.414 1 74.06 89 PHE A O 1
ATOM 723 N N . SER A 1 90 ? -1.768 -21.25 -2.289 1 67.5 90 SER A N 1
ATOM 724 C CA . SER A 1 90 ? -2.906 -20.766 -1.515 1 67.5 90 SER A CA 1
ATOM 725 C C . SER A 1 90 ? -3.771 -21.922 -1.022 1 67.5 90 SER A C 1
ATOM 727 O O . SER A 1 90 ? -3.842 -22.969 -1.667 1 67.5 90 SER A O 1
ATOM 729 N N . LEU A 1 91 ? -4.188 -21.734 0.154 1 76.38 91 LEU A N 1
ATOM 730 C CA . LEU A 1 91 ? -5.16 -22.641 0.759 1 76.38 91 LEU A CA 1
ATOM 731 C C . LEU A 1 91 ? -6.352 -22.859 -0.169 1 76.38 91 LEU A C 1
ATOM 733 O O . LEU A 1 91 ? -6.398 -22.297 -1.266 1 76.38 91 LEU A O 1
ATOM 737 N N . SER A 1 92 ? -7.105 -23.812 0.249 1 84 92 SER A N 1
ATOM 738 C CA . SER A 1 92 ? -8.383 -23.922 -0.449 1 84 92 SER A CA 1
ATOM 739 C C . SER A 1 92 ? -9.07 -22.562 -0.566 1 84 92 SER A C 1
ATOM 741 O O . SER A 1 92 ? -8.844 -21.688 0.258 1 84 92 SER A O 1
ATOM 743 N N . GLN A 1 93 ? -9.781 -22.484 -1.577 1 81.31 93 GLN A N 1
ATOM 744 C CA . GLN A 1 93 ? -10.453 -21.219 -1.846 1 81.31 93 GLN A CA 1
ATOM 745 C C . GLN A 1 93 ? -11.266 -20.75 -0.638 1 81.31 93 GLN A C 1
ATOM 747 O O . GLN A 1 93 ? -11.25 -19.578 -0.282 1 81.31 93 GLN A O 1
ATOM 752 N N . THR A 1 94 ? -11.938 -21.703 0.007 1 83.69 94 THR A N 1
ATOM 753 C CA . THR A 1 94 ? -12.781 -21.375 1.147 1 83.69 94 THR A CA 1
ATOM 754 C C . THR A 1 94 ? -11.945 -20.859 2.309 1 83.69 94 THR A C 1
ATOM 756 O O . THR A 1 94 ? -12.266 -19.812 2.9 1 83.69 94 THR A O 1
ATOM 759 N N . LYS A 1 95 ? -10.883 -21.484 2.6 1 89.5 95 LYS A N 1
ATOM 760 C CA . LYS A 1 95 ? -10.008 -21.062 3.693 1 89.5 95 LYS A CA 1
ATOM 761 C C . LYS A 1 95 ? -9.32 -19.734 3.371 1 89.5 95 LYS A C 1
ATOM 763 O O . LYS A 1 95 ? -9.172 -18.875 4.246 1 89.5 95 LYS A O 1
ATOM 768 N N . ALA A 1 96 ? -8.969 -19.656 2.123 1 88.31 96 ALA A N 1
ATOM 769 C CA . ALA A 1 96 ? -8.312 -18.422 1.693 1 88.31 96 ALA A CA 1
ATOM 770 C C . ALA A 1 96 ? -9.258 -17.234 1.803 1 88.31 96 ALA A C 1
ATOM 772 O O . ALA A 1 96 ? -8.852 -16.156 2.238 1 88.31 96 ALA A O 1
ATOM 773 N N . GLU A 1 97 ? -10.469 -17.422 1.455 1 89.69 97 GLU A N 1
ATOM 774 C CA . GLU A 1 97 ? -11.461 -16.359 1.545 1 89.69 97 GLU A CA 1
ATOM 775 C C . GLU A 1 97 ? -11.781 -16.031 3 1 89.69 97 GLU A C 1
ATOM 777 O O . GLU A 1 97 ? -12.047 -14.867 3.332 1 89.69 97 GLU A O 1
ATOM 782 N N . ALA A 1 98 ? -11.797 -17.016 3.82 1 93.19 98 ALA A N 1
ATOM 783 C CA . ALA A 1 98 ? -12.023 -16.781 5.242 1 93.19 98 ALA A CA 1
ATOM 784 C C . ALA A 1 98 ? -10.914 -15.914 5.84 1 93.19 98 ALA A C 1
ATOM 786 O O . ALA A 1 98 ? -11.18 -15.008 6.637 1 93.19 98 ALA A O 1
ATOM 787 N N . VAL A 1 99 ? -9.695 -16.234 5.465 1 92.94 99 VAL A N 1
ATOM 788 C CA . VAL A 1 99 ? -8.555 -15.453 5.926 1 92.94 99 VAL A CA 1
ATOM 789 C C . VAL A 1 99 ? -8.703 -14.008 5.445 1 92.94 99 VAL A C 1
ATOM 791 O O . VAL A 1 99 ? -8.484 -13.07 6.215 1 92.94 99 VAL A O 1
ATOM 794 N N . HIS A 1 100 ? -9.086 -13.883 4.18 1 94.06 100 HIS A N 1
ATOM 795 C CA . HIS A 1 100 ? -9.273 -12.539 3.646 1 94.06 100 HIS A CA 1
ATOM 796 C C . HIS A 1 100 ? -10.367 -11.797 4.402 1 94.06 100 HIS A C 1
ATOM 798 O O . HIS A 1 100 ? -10.219 -10.609 4.707 1 94.06 100 HIS A O 1
ATOM 804 N N . PHE A 1 101 ? -11.461 -12.484 4.719 1 95.12 101 PHE A N 1
ATOM 805 C CA . PHE A 1 101 ? -12.539 -11.891 5.492 1 95.12 101 PHE A CA 1
ATOM 806 C C . PHE A 1 101 ? -12.023 -11.359 6.824 1 95.12 101 PHE A C 1
ATOM 808 O O . PHE A 1 101 ? -12.312 -10.219 7.195 1 95.12 101 PHE A O 1
ATOM 815 N N . ILE A 1 102 ? -11.32 -12.117 7.516 1 96.88 102 ILE A N 1
ATOM 816 C CA . ILE A 1 102 ? -10.82 -11.75 8.836 1 96.88 102 ILE A CA 1
ATOM 817 C C . ILE A 1 102 ? -9.906 -10.531 8.727 1 96.88 102 ILE A C 1
ATOM 819 O O . ILE A 1 102 ? -10.031 -9.578 9.492 1 96.88 102 ILE A O 1
ATOM 823 N N . LEU A 1 103 ? -9.039 -10.562 7.773 1 95.75 103 LEU A N 1
ATOM 824 C CA . LEU A 1 103 ? -8.047 -9.5 7.629 1 95.75 103 LEU A CA 1
ATOM 825 C C . LEU A 1 103 ? -8.719 -8.18 7.27 1 95.75 103 LEU A C 1
ATOM 827 O O . LEU A 1 103 ? -8.414 -7.141 7.863 1 95.75 103 LEU A O 1
ATOM 831 N N . ILE A 1 104 ? -9.609 -8.242 6.301 1 95.94 104 ILE A N 1
ATOM 832 C CA . ILE A 1 104 ? -10.234 -7.004 5.859 1 95.94 104 ILE A CA 1
ATOM 833 C C . ILE A 1 104 ? -11.203 -6.504 6.93 1 95.94 104 ILE A C 1
ATOM 835 O O . ILE A 1 104 ? -11.359 -5.297 7.121 1 95.94 104 ILE A O 1
ATOM 839 N N . PHE A 1 105 ? -11.852 -7.406 7.652 1 97.5 105 PHE A N 1
ATOM 840 C CA . PHE A 1 105 ? -12.734 -7.016 8.742 1 97.5 105 PHE A CA 1
ATOM 841 C C . PHE A 1 105 ? -11.953 -6.34 9.859 1 97.5 105 PHE A C 1
ATOM 843 O O . PHE A 1 105 ? -12.359 -5.293 10.367 1 97.5 105 PHE A O 1
ATOM 850 N N . LEU A 1 106 ? -10.883 -6.914 10.234 1 97.25 106 LEU A N 1
ATOM 851 C CA . LEU A 1 106 ? -10.039 -6.32 11.266 1 97.25 106 LEU A CA 1
ATOM 852 C C . LEU A 1 106 ? -9.523 -4.953 10.828 1 97.25 106 LEU A C 1
ATOM 854 O O . LEU A 1 106 ? -9.406 -4.039 11.641 1 97.25 106 LEU A O 1
ATOM 858 N N . ASN A 1 107 ? -9.211 -4.891 9.523 1 96.31 107 ASN A N 1
ATOM 859 C CA . ASN A 1 107 ? -8.844 -3.58 9 1 96.31 107 ASN A CA 1
ATOM 860 C C . ASN A 1 107 ? -9.914 -2.533 9.297 1 96.31 107 ASN A C 1
ATOM 862 O O . ASN A 1 107 ? -9.602 -1.453 9.805 1 96.31 107 ASN A O 1
ATOM 866 N N . GLY A 1 108 ? -11.141 -2.9 9.016 1 96.88 108 GLY A N 1
ATOM 867 C CA . GLY A 1 108 ? -12.242 -1.997 9.297 1 96.88 108 GLY A CA 1
ATOM 868 C C . GLY A 1 108 ? -12.367 -1.648 10.766 1 96.88 108 GLY A C 1
ATOM 869 O O . GLY A 1 108 ? -12.586 -0.488 11.125 1 96.88 108 GLY A O 1
ATOM 870 N N . VAL A 1 109 ? -12.148 -2.568 11.578 1 97.44 109 VAL A N 1
ATOM 871 C CA . VAL A 1 109 ? -12.258 -2.379 13.023 1 97.44 109 VAL A CA 1
ATOM 872 C C . VAL A 1 109 ? -11.195 -1.387 13.492 1 97.44 109 VAL A C 1
ATOM 874 O O . VAL A 1 109 ? -11.492 -0.476 14.273 1 97.44 109 VAL A O 1
ATOM 877 N N . PHE A 1 110 ? -10.039 -1.515 13.016 1 96.38 110 PHE A N 1
ATOM 878 C CA . PHE A 1 110 ? -8.953 -0.657 13.477 1 96.38 110 PHE A CA 1
ATOM 879 C C . PHE A 1 110 ? -9.062 0.736 12.875 1 96.38 110 PHE A C 1
ATOM 881 O O . PHE A 1 110 ? -8.633 1.72 13.477 1 96.38 110 PHE A O 1
ATOM 888 N N . LEU A 1 111 ? -9.672 0.819 11.727 1 94.94 111 LEU A N 1
ATOM 889 C CA . LEU A 1 111 ? -9.984 2.137 11.188 1 94.94 111 LEU A CA 1
ATOM 890 C C . LEU A 1 111 ? -10.945 2.891 12.102 1 94.94 111 LEU A C 1
ATOM 892 O O . LEU A 1 111 ? -10.734 4.074 12.383 1 94.94 111 LEU A O 1
ATOM 896 N N . VAL A 1 112 ? -11.938 2.131 12.516 1 95.94 112 VAL A N 1
ATOM 897 C CA . VAL A 1 112 ? -12.914 2.738 13.422 1 95.94 112 VAL A CA 1
ATOM 898 C C . VAL A 1 112 ? -12.242 3.082 14.75 1 95.94 112 VAL A C 1
ATOM 900 O O . VAL A 1 112 ? -12.477 4.156 15.305 1 95.94 112 VAL A O 1
ATOM 903 N N . ALA A 1 113 ? -11.398 2.215 15.18 1 94.94 113 ALA A N 1
ATOM 904 C CA . ALA A 1 113 ? -10.711 2.42 16.453 1 94.94 113 ALA A CA 1
ATOM 905 C C . ALA A 1 113 ? -9.805 3.646 16.406 1 94.94 113 ALA A C 1
ATOM 907 O O . ALA A 1 113 ? -9.508 4.254 17.438 1 94.94 113 ALA A O 1
ATOM 908 N N . PHE A 1 114 ? -9.336 3.971 15.25 1 91.75 114 PHE A N 1
ATOM 909 C CA . PHE A 1 114 ? -8.438 5.109 15.102 1 91.75 114 PHE A CA 1
ATOM 910 C C . PHE A 1 114 ? -9.109 6.395 15.57 1 91.75 114 PHE A C 1
ATOM 912 O O . PHE A 1 114 ? -8.461 7.262 16.156 1 91.75 114 PHE A O 1
ATOM 919 N N . ARG A 1 115 ? -10.352 6.477 15.312 1 90.19 115 ARG A N 1
ATOM 920 C CA . ARG A 1 115 ? -11.094 7.66 15.734 1 90.19 115 ARG A CA 1
ATOM 921 C C . ARG A 1 115 ? -10.961 7.883 17.234 1 90.19 115 ARG A C 1
ATOM 923 O O . ARG A 1 115 ? -10.844 9.023 17.688 1 90.19 115 ARG A O 1
ATOM 930 N N . PHE A 1 116 ? -10.883 6.832 17.938 1 90.19 116 PHE A N 1
ATOM 931 C CA . PHE A 1 116 ? -10.914 6.922 19.391 1 90.19 116 PHE A CA 1
ATOM 932 C C . PHE A 1 116 ? -9.508 6.961 19.953 1 90.19 116 PHE A C 1
ATOM 934 O O . PHE A 1 116 ? -9.32 7.16 21.156 1 90.19 116 PHE A O 1
ATOM 941 N N . SER A 1 117 ? -8.57 6.824 19.156 1 85.69 117 SER A N 1
ATOM 942 C CA . SER A 1 117 ? -7.195 6.742 19.625 1 85.69 117 SER A CA 1
ATOM 943 C C . SER A 1 117 ? -6.5 8.102 19.547 1 85.69 117 SER A C 1
ATOM 945 O O . SER A 1 117 ? -5.352 8.234 19.969 1 85.69 117 SER A O 1
ATOM 947 N N . LEU A 1 118 ? -7.172 9.07 19.078 1 80.38 118 LEU A N 1
ATOM 948 C CA . LEU A 1 118 ? -6.508 10.328 18.766 1 80.38 118 LEU A CA 1
ATOM 949 C C . LEU A 1 118 ? -6.504 11.266 19.953 1 80.38 118 LEU A C 1
ATOM 951 O O . LEU A 1 118 ? -6.172 12.445 19.828 1 80.38 118 LEU A O 1
ATOM 955 N N . THR A 1 119 ? -6.836 10.742 21.125 1 80.5 119 THR A N 1
ATOM 956 C CA . THR A 1 119 ? -6.695 11.523 22.344 1 80.5 119 THR A CA 1
ATOM 957 C C . THR A 1 119 ? -5.223 11.727 22.688 1 80.5 119 THR A C 1
ATOM 959 O O . THR A 1 119 ? -4.852 12.758 23.266 1 80.5 119 THR A O 1
ATOM 962 N N . ASN A 1 120 ? -4.469 10.766 22.359 1 84.81 120 ASN A N 1
ATOM 963 C CA . ASN A 1 120 ? -3.021 10.844 22.531 1 84.81 120 ASN A CA 1
ATOM 964 C C . ASN A 1 120 ? -2.285 10.422 21.266 1 84.81 120 ASN A C 1
ATOM 966 O O . ASN A 1 120 ? -2.707 9.484 20.578 1 84.81 120 ASN A O 1
ATOM 970 N N . LEU A 1 121 ? -1.202 11.109 21.016 1 81.44 121 LEU A N 1
ATOM 971 C CA . LEU A 1 121 ? -0.432 10.875 19.797 1 81.44 121 LEU A CA 1
ATOM 972 C C . LEU A 1 121 ? 0.143 9.461 19.766 1 81.44 121 LEU A C 1
ATOM 974 O O . LEU A 1 121 ? 0.139 8.805 18.734 1 81.44 121 LEU A O 1
ATOM 978 N N . LYS A 1 122 ? 0.609 9.086 20.906 1 86.31 122 LYS A N 1
ATOM 979 C CA . LYS A 1 122 ? 1.205 7.758 21 1 86.31 122 LYS A CA 1
ATOM 980 C C . LYS A 1 122 ? 0.188 6.676 20.641 1 86.31 122 LYS A C 1
ATOM 982 O O . LYS A 1 122 ? 0.491 5.754 19.875 1 86.31 122 LYS A O 1
ATOM 987 N N . ASP A 1 123 ? -0.994 6.777 21.203 1 88.94 123 ASP A N 1
ATOM 988 C CA . ASP A 1 123 ? -2.049 5.812 20.906 1 88.94 123 ASP A CA 1
ATOM 989 C C . ASP A 1 123 ? -2.439 5.855 19.438 1 88.94 123 ASP A C 1
ATOM 991 O O . ASP A 1 123 ? -2.693 4.816 18.812 1 88.94 123 ASP A O 1
ATOM 995 N N . GLY A 1 124 ? -2.438 7.066 18.859 1 85.88 124 GLY A N 1
ATOM 996 C CA . GLY A 1 124 ? -2.756 7.227 17.453 1 85.88 124 GLY A CA 1
ATOM 997 C C . GLY A 1 124 ? -1.771 6.531 16.531 1 85.88 124 GLY A C 1
ATOM 998 O O . GLY A 1 124 ? -2.17 5.844 15.586 1 85.88 124 GLY A O 1
ATOM 999 N N . ILE A 1 125 ? -0.552 6.66 16.844 1 85 125 ILE A N 1
ATOM 1000 C CA . ILE A 1 125 ? 0.501 6.062 16.031 1 85 125 ILE A CA 1
ATOM 1001 C C . ILE A 1 125 ? 0.419 4.543 16.125 1 85 125 ILE A C 1
ATOM 1003 O O . ILE A 1 125 ? 0.553 3.848 15.109 1 85 125 ILE A O 1
ATOM 1007 N N . ILE A 1 126 ? 0.171 4.055 17.281 1 90.44 126 ILE A N 1
ATOM 1008 C CA . ILE A 1 126 ? 0.095 2.615 17.484 1 90.44 126 ILE A CA 1
ATOM 1009 C C . ILE A 1 126 ? -1.066 2.035 16.688 1 90.44 126 ILE A C 1
ATOM 1011 O O . ILE A 1 126 ? -0.898 1.052 15.961 1 90.44 126 ILE A O 1
ATOM 1015 N N . ILE A 1 127 ? -2.203 2.619 16.812 1 90.94 127 ILE A N 1
ATOM 1016 C CA . ILE A 1 127 ? -3.379 2.111 16.125 1 90.94 127 ILE A CA 1
ATOM 1017 C C . ILE A 1 127 ? -3.189 2.256 14.617 1 90.94 127 ILE A C 1
ATOM 1019 O O . ILE A 1 127 ? -3.586 1.378 13.844 1 90.94 127 ILE A O 1
ATOM 1023 N N . LEU A 1 128 ? -2.596 3.357 14.242 1 85.38 128 LEU A N 1
ATOM 1024 C CA . LEU A 1 128 ? -2.324 3.576 12.828 1 85.38 128 LEU A CA 1
ATOM 1025 C C . LEU A 1 128 ? -1.427 2.477 12.273 1 85.38 128 LEU A C 1
ATOM 1027 O O . LEU A 1 128 ? -1.692 1.938 11.195 1 85.38 128 LEU A O 1
ATOM 1031 N N . THR A 1 129 ? -0.389 2.168 12.969 1 89.88 129 THR A N 1
ATOM 1032 C CA . THR A 1 129 ? 0.555 1.15 12.523 1 89.88 129 THR A CA 1
ATOM 1033 C C . THR A 1 129 ? -0.124 -0.213 12.43 1 89.88 129 THR A C 1
ATOM 1035 O O . THR A 1 129 ? 0.108 -0.964 11.484 1 89.88 129 THR A O 1
ATOM 1038 N N . ILE A 1 130 ? -1.009 -0.495 13.336 1 92.25 130 ILE A N 1
ATOM 1039 C CA . ILE A 1 130 ? -1.722 -1.768 13.328 1 92.25 130 ILE A CA 1
ATOM 1040 C C . ILE A 1 130 ? -2.695 -1.81 12.156 1 92.25 130 ILE A C 1
ATOM 1042 O O . ILE A 1 130 ? -2.752 -2.801 11.422 1 92.25 130 ILE A O 1
ATOM 1046 N N . PHE A 1 131 ? -3.422 -0.739 12.023 1 90.75 131 PHE A N 1
ATOM 1047 C CA . PHE A 1 131 ? -4.414 -0.743 10.953 1 90.75 131 PHE A CA 1
ATOM 1048 C C . PHE A 1 131 ? -3.736 -0.82 9.586 1 90.75 131 PHE A C 1
ATOM 1050 O O . PHE A 1 131 ? -4.234 -1.49 8.68 1 90.75 131 PHE A O 1
ATOM 1057 N N . ILE A 1 132 ? -2.641 -0.13 9.391 1 88.62 132 ILE A N 1
ATOM 1058 C CA . ILE A 1 132 ? -1.948 -0.161 8.109 1 88.62 132 ILE A CA 1
ATOM 1059 C C . ILE A 1 132 ? -1.472 -1.582 7.816 1 88.62 132 ILE A C 1
ATOM 1061 O O . ILE A 1 132 ? -1.482 -2.021 6.664 1 88.62 132 ILE A O 1
ATOM 1065 N N . TYR A 1 133 ? -1.035 -2.199 8.844 1 91.5 133 TYR A N 1
ATOM 1066 C CA . TYR A 1 133 ? -0.591 -3.58 8.688 1 91.5 133 TYR A CA 1
ATOM 1067 C C . TYR A 1 133 ? -1.719 -4.461 8.164 1 91.5 133 TYR A C 1
ATOM 1069 O O . TYR A 1 133 ? -1.529 -5.223 7.215 1 91.5 133 TYR A O 1
ATOM 1077 N N . PHE A 1 134 ? -2.859 -4.371 8.711 1 93.81 134 PHE A N 1
ATOM 1078 C CA . PHE A 1 134 ? -3.986 -5.199 8.297 1 93.81 134 PHE A CA 1
ATOM 1079 C C . PHE A 1 134 ? -4.484 -4.781 6.918 1 93.81 134 PHE A C 1
ATOM 1081 O O . PHE A 1 134 ? -4.949 -5.617 6.141 1 93.81 134 PHE A O 1
ATOM 1088 N N . THR A 1 135 ? -4.398 -3.48 6.66 1 91.19 135 THR A N 1
ATOM 1089 C CA . THR A 1 135 ? -4.797 -2.996 5.344 1 91.19 135 THR A CA 1
ATOM 1090 C C . THR A 1 135 ? -3.922 -3.615 4.258 1 91.19 135 THR A C 1
ATOM 1092 O O . THR A 1 135 ? -4.434 -4.152 3.271 1 91.19 135 THR A O 1
ATOM 1095 N N . GLN A 1 136 ? -2.66 -3.574 4.504 1 90.19 136 GLN A N 1
ATOM 1096 C CA . GLN A 1 136 ? -1.721 -4.102 3.52 1 90.19 136 GLN A CA 1
ATOM 1097 C C . GLN A 1 136 ? -1.866 -5.613 3.377 1 90.19 136 GLN A C 1
ATOM 1099 O O . GLN A 1 136 ? -1.841 -6.145 2.264 1 90.19 136 GLN A O 1
ATOM 1104 N N . LEU A 1 137 ? -2.039 -6.32 4.477 1 91.88 137 LEU A N 1
ATOM 1105 C CA . LEU A 1 137 ? -2.188 -7.773 4.43 1 91.88 137 LEU A CA 1
ATOM 1106 C C . LEU A 1 137 ? -3.473 -8.164 3.713 1 91.88 137 LEU A C 1
ATOM 1108 O O . LEU A 1 137 ? -3.5 -9.148 2.971 1 91.88 137 LEU A O 1
ATOM 1112 N N . ALA A 1 138 ? -4.512 -7.398 3.973 1 92.81 138 ALA A N 1
ATOM 1113 C CA . ALA A 1 138 ? -5.777 -7.68 3.301 1 92.81 138 ALA A CA 1
ATOM 1114 C C . ALA A 1 138 ? -5.656 -7.469 1.793 1 92.81 138 ALA A C 1
ATOM 1116 O O . ALA A 1 138 ? -6.168 -8.273 1.007 1 92.81 138 ALA A O 1
ATOM 1117 N N . ALA A 1 139 ? -5.016 -6.438 1.421 1 90.88 139 ALA A N 1
ATOM 1118 C CA . ALA A 1 139 ? -4.824 -6.141 0.003 1 90.88 139 ALA A CA 1
ATOM 1119 C C . ALA A 1 139 ? -4.008 -7.234 -0.679 1 90.88 139 ALA A C 1
ATOM 1121 O O . ALA A 1 139 ? -4.387 -7.73 -1.743 1 90.88 139 ALA A O 1
ATOM 1122 N N . VAL A 1 140 ? -2.898 -7.602 -0.062 1 88.38 140 VAL A N 1
ATOM 1123 C CA . VAL A 1 140 ? -2.018 -8.617 -0.628 1 88.38 140 VAL A CA 1
ATOM 1124 C C . VAL A 1 140 ? -2.746 -9.961 -0.686 1 88.38 140 VAL A C 1
ATOM 1126 O O . VAL A 1 140 ? -2.658 -10.68 -1.684 1 88.38 140 VAL A O 1
ATOM 1129 N N . GLN A 1 141 ? -3.387 -10.32 0.392 1 90.25 141 GLN A N 1
ATOM 1130 C CA . GLN A 1 141 ? -4.141 -11.57 0.415 1 90.25 141 GLN A CA 1
ATOM 1131 C C . GLN A 1 141 ? -5.203 -11.594 -0.678 1 90.25 141 GLN A C 1
ATOM 1133 O O . GLN A 1 141 ? -5.469 -12.641 -1.273 1 90.25 141 GLN A O 1
ATOM 1138 N N . PHE A 1 142 ? -5.801 -10.508 -0.888 1 90.75 142 PHE A N 1
ATOM 1139 C CA . PHE A 1 142 ? -6.777 -10.422 -1.968 1 90.75 142 PHE A CA 1
ATOM 1140 C C . PHE A 1 142 ? -6.125 -10.719 -3.312 1 90.75 142 PHE A C 1
ATOM 1142 O O . PHE A 1 142 ? -6.695 -11.43 -4.141 1 90.75 142 PHE A O 1
ATOM 1149 N N . LEU A 1 143 ? -5.016 -10.219 -3.486 1 88.5 143 LEU A N 1
ATOM 1150 C CA . LEU A 1 143 ? -4.316 -10.391 -4.758 1 88.5 143 LEU A CA 1
ATOM 1151 C C . LEU A 1 143 ? -3.85 -11.828 -4.934 1 88.5 143 LEU A C 1
ATOM 1153 O O . LEU A 1 143 ? -3.766 -12.328 -6.059 1 88.5 143 LEU A O 1
ATOM 1157 N N . VAL A 1 144 ? -3.525 -12.461 -3.848 1 88.19 144 VAL A N 1
ATOM 1158 C CA . VAL A 1 144 ? -3.172 -13.875 -3.902 1 88.19 144 VAL A CA 1
ATOM 1159 C C . VAL A 1 144 ? -4.395 -14.703 -4.297 1 88.19 144 VAL A C 1
ATOM 1161 O O . VAL A 1 144 ? -4.281 -15.656 -5.066 1 88.19 144 VAL A O 1
ATOM 1164 N N . LEU A 1 145 ? -5.551 -14.336 -3.822 1 88.19 145 LEU A N 1
ATOM 1165 C CA . LEU A 1 145 ? -6.797 -15.047 -4.094 1 88.19 145 LEU A CA 1
ATOM 1166 C C . LEU A 1 145 ? -7.234 -14.844 -5.539 1 88.19 145 LEU A C 1
ATOM 1168 O O . LEU A 1 145 ? -7.762 -15.758 -6.172 1 88.19 145 LEU A O 1
ATOM 1172 N N . PHE A 1 146 ? -7.012 -13.648 -6.008 1 88.06 146 PHE A N 1
ATOM 1173 C CA . PHE A 1 146 ? -7.473 -13.289 -7.344 1 88.06 146 PHE A CA 1
ATOM 1174 C C . PHE A 1 146 ? -6.336 -12.695 -8.164 1 88.06 146 PHE A C 1
ATOM 1176 O O . PHE A 1 146 ? -6.352 -11.508 -8.492 1 88.06 146 PHE A O 1
ATOM 1183 N N . PRO A 1 147 ? -5.434 -13.562 -8.633 1 86.12 147 PRO A N 1
ATOM 1184 C CA . PRO A 1 147 ? -4.25 -13.07 -9.344 1 86.12 147 PRO A CA 1
ATOM 1185 C C . PRO A 1 147 ? -4.598 -12.391 -10.664 1 86.12 147 PRO A C 1
ATOM 1187 O O . PRO A 1 147 ? -3.797 -11.609 -11.188 1 86.12 147 PRO A O 1
ATOM 1190 N N . GLU A 1 148 ? -5.797 -12.586 -11.172 1 82.25 148 GLU A N 1
ATOM 1191 C CA . GLU A 1 148 ? -6.223 -11.961 -12.414 1 82.25 148 GLU A CA 1
ATOM 1192 C C . GLU A 1 148 ? -6.352 -10.445 -12.258 1 82.25 148 GLU A C 1
ATOM 1194 O O . GLU A 1 148 ? -6.348 -9.711 -13.25 1 82.25 148 GLU A O 1
ATOM 1199 N N . ILE A 1 149 ? -6.441 -9.977 -10.992 1 82.62 149 ILE A N 1
ATOM 1200 C CA . ILE A 1 149 ? -6.641 -8.555 -10.727 1 82.62 149 ILE A CA 1
ATOM 1201 C C . ILE A 1 149 ? -5.285 -7.859 -10.609 1 82.62 149 ILE A C 1
ATOM 1203 O O . ILE A 1 149 ? -5.207 -6.629 -10.688 1 82.62 149 ILE A O 1
ATOM 1207 N N . VAL A 1 150 ? -4.188 -8.586 -10.57 1 82.94 150 VAL A N 1
ATOM 1208 C CA . VAL A 1 150 ? -2.871 -8 -10.328 1 82.94 150 VAL A CA 1
ATOM 1209 C C . VAL A 1 150 ? -2.486 -7.09 -11.484 1 82.94 150 VAL A C 1
ATOM 1211 O O . VAL A 1 150 ? -1.771 -6.105 -11.297 1 82.94 150 VAL A O 1
ATOM 1214 N N . GLY A 1 151 ? -2.965 -7.41 -12.664 1 79.31 151 GLY A N 1
ATOM 1215 C CA . GLY A 1 1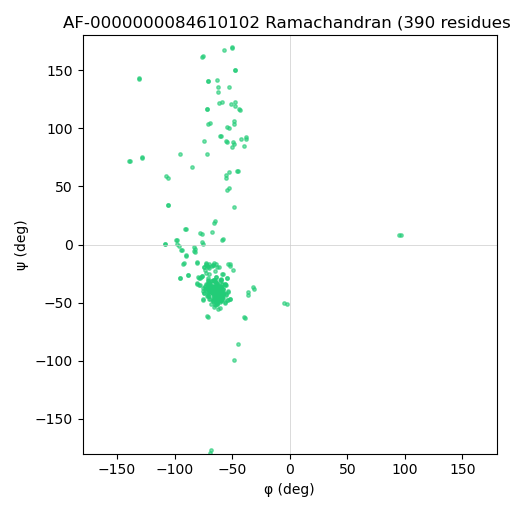51 ? -2.748 -6.555 -13.82 1 79.31 151 GLY A CA 1
ATOM 1216 C C . GLY A 1 151 ? -3.281 -5.148 -13.633 1 79.31 151 GLY A C 1
ATOM 1217 O O . GLY A 1 151 ? -2.762 -4.199 -14.227 1 79.31 151 GLY A O 1
ATOM 1218 N N . ALA A 1 152 ? -4.258 -4.984 -12.789 1 78.94 152 ALA A N 1
ATOM 1219 C CA . ALA A 1 152 ? -4.82 -3.668 -12.492 1 78.94 152 ALA A CA 1
ATOM 1220 C C . ALA A 1 152 ? -3.793 -2.773 -11.805 1 78.94 152 ALA A C 1
ATOM 1222 O O . ALA A 1 152 ? -3.777 -1.56 -12.016 1 78.94 152 ALA A O 1
ATOM 1223 N N . ILE A 1 153 ? -2.885 -3.348 -11.031 1 82.25 153 ILE A N 1
ATOM 1224 C CA . ILE A 1 153 ? -1.84 -2.59 -10.352 1 82.25 153 ILE A CA 1
ATOM 1225 C C . ILE A 1 153 ? -0.848 -2.043 -11.375 1 82.25 153 ILE A C 1
ATOM 1227 O O . ILE A 1 153 ? -0.456 -0.876 -11.305 1 82.25 153 ILE A O 1
ATOM 1231 N N . SER A 1 154 ? -0.579 -2.869 -12.32 1 81.5 154 SER A N 1
ATOM 1232 C CA . SER A 1 154 ? 0.299 -2.428 -13.398 1 81.5 154 SER A CA 1
ATOM 1233 C C . SER A 1 154 ? -0.334 -1.293 -14.203 1 81.5 154 SER A C 1
ATOM 1235 O O . SER A 1 154 ? 0.35 -0.345 -14.594 1 81.5 154 SER A O 1
ATOM 1237 N N . GLY A 1 155 ? -1.582 -1.449 -14.438 1 73.62 155 GLY A N 1
ATOM 1238 C CA . GLY A 1 155 ? -2.303 -0.383 -15.117 1 73.62 155 GLY A CA 1
ATOM 1239 C C . GLY A 1 155 ? -2.289 0.927 -14.352 1 73.62 155 GLY A C 1
ATOM 1240 O O . GLY A 1 155 ? -2.104 1.994 -14.938 1 73.62 155 GLY A O 1
ATOM 1241 N N . LEU A 1 156 ? -2.424 0.811 -13.07 1 74.81 156 LEU A N 1
ATOM 1242 C CA . LEU A 1 156 ? -2.43 1.985 -12.211 1 74.81 156 LEU A CA 1
ATOM 1243 C C . LEU A 1 156 ? -1.078 2.691 -12.242 1 74.81 156 LEU A C 1
ATOM 1245 O O . LEU A 1 156 ? -1.014 3.914 -12.391 1 74.81 156 LEU A O 1
ATOM 1249 N N . VAL A 1 157 ? -0.02 1.937 -12.016 1 76.62 157 VAL A N 1
ATOM 1250 C CA . VAL A 1 157 ? 1.312 2.531 -12 1 76.62 157 VAL A CA 1
ATOM 1251 C C 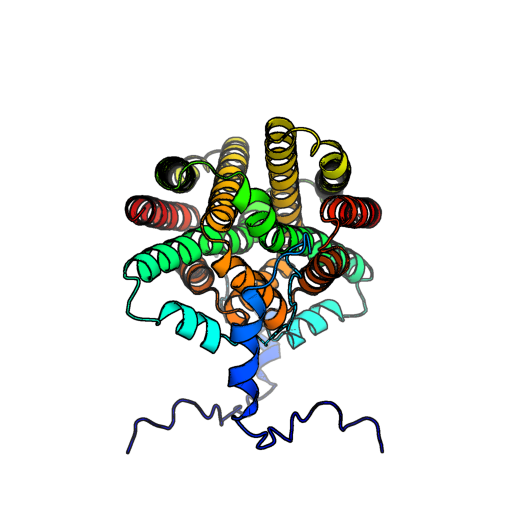. VAL A 1 157 ? 1.632 3.119 -13.375 1 76.62 157 VAL A C 1
ATOM 1253 O O . VAL A 1 157 ? 2.23 4.191 -13.469 1 76.62 157 VAL A O 1
ATOM 1256 N N . GLY A 1 158 ? 1.21 2.443 -14.438 1 71.88 158 GLY A N 1
ATOM 1257 C CA . GLY A 1 158 ? 1.434 2.93 -15.789 1 71.88 158 GLY A CA 1
ATOM 1258 C C . GLY A 1 158 ? 0.668 4.203 -16.109 1 71.88 158 GLY A C 1
ATOM 1259 O O . GLY A 1 158 ? 1.233 5.156 -16.641 1 71.88 158 GLY A O 1
ATOM 1260 N N . ALA A 1 159 ? -0.552 4.223 -15.664 1 67.25 159 ALA A N 1
ATOM 1261 C CA . ALA A 1 159 ? -1.43 5.359 -15.938 1 67.25 159 ALA A CA 1
ATOM 1262 C C . ALA A 1 159 ? -1.147 6.512 -14.977 1 67.25 159 ALA A C 1
ATOM 1264 O O . ALA A 1 159 ? -1.325 7.68 -15.336 1 67.25 159 ALA A O 1
ATOM 1265 N N . GLY A 1 160 ? -0.771 6.168 -13.742 1 66.62 160 GLY A N 1
ATOM 1266 C CA . GLY A 1 160 ? -0.675 7.168 -12.695 1 66.62 160 GLY A CA 1
ATOM 1267 C C . GLY A 1 160 ? 0.709 7.777 -12.578 1 66.62 160 GLY A C 1
ATOM 1268 O O . GLY A 1 160 ? 0.888 8.805 -11.922 1 66.62 160 GLY A O 1
ATOM 1269 N N . GLY A 1 161 ? 1.584 7.16 -13.125 1 61.41 161 GLY A N 1
ATOM 1270 C CA . GLY A 1 161 ? 2.871 7.82 -13.281 1 61.41 161 GLY A CA 1
ATOM 1271 C C . GLY A 1 161 ? 3.852 7.477 -12.172 1 61.41 161 GLY A C 1
ATOM 1272 O O . GLY A 1 161 ? 4.777 8.242 -11.898 1 61.41 161 GLY A O 1
ATOM 1273 N N . ASN A 1 162 ? 3.541 6.539 -11.297 1 77.5 162 ASN A N 1
ATOM 1274 C CA . ASN A 1 162 ? 4.617 6.199 -10.375 1 77.5 162 ASN A CA 1
ATOM 1275 C C . ASN A 1 162 ? 5.758 5.473 -11.094 1 77.5 162 ASN A C 1
ATOM 1277 O O . ASN A 1 162 ? 5.695 4.262 -11.289 1 77.5 162 ASN A O 1
ATOM 1281 N N . ILE A 1 163 ? 6.816 6.168 -11.312 1 83.62 163 ILE A N 1
ATOM 1282 C CA . ILE A 1 163 ? 7.957 5.676 -12.078 1 83.62 163 ILE A CA 1
ATOM 1283 C C . ILE A 1 163 ? 8.633 4.543 -11.32 1 83.62 163 ILE A C 1
ATOM 1285 O O . ILE A 1 163 ? 9.125 3.584 -11.922 1 83.62 163 ILE A O 1
ATOM 1289 N N . GLY A 1 164 ? 8.688 4.648 -10.062 1 88.5 164 GLY A N 1
ATOM 1290 C CA . GLY A 1 164 ? 9.258 3.574 -9.266 1 88.5 164 GLY A CA 1
ATOM 1291 C C . GLY A 1 164 ? 8.531 2.254 -9.43 1 88.5 164 GLY A C 1
ATOM 1292 O O . GLY A 1 164 ? 9.164 1.213 -9.633 1 88.5 164 GLY A O 1
ATOM 1293 N N . GLY A 1 165 ? 7.223 2.334 -9.336 1 89.94 165 GLY A N 1
ATOM 1294 C CA . GLY A 1 165 ? 6.43 1.141 -9.57 1 89.94 165 GLY A CA 1
ATOM 1295 C C . GLY A 1 165 ? 6.664 0.527 -10.938 1 89.94 165 GLY A C 1
ATOM 1296 O O . GLY A 1 165 ? 6.773 -0.694 -11.062 1 89.94 165 GLY A O 1
ATOM 1297 N N . LEU A 1 166 ? 6.75 1.412 -11.891 1 88.38 166 LEU A N 1
ATOM 1298 C CA . LEU A 1 166 ? 6.992 0.941 -13.25 1 88.38 166 LEU A CA 1
ATOM 1299 C C . LEU A 1 166 ? 8.336 0.233 -13.352 1 88.38 166 LEU A C 1
ATOM 1301 O O . LEU A 1 166 ? 8.438 -0.837 -13.953 1 88.38 166 LEU A O 1
ATOM 1305 N N . ILE A 1 167 ? 9.266 0.771 -12.797 1 92.69 167 ILE A N 1
ATOM 1306 C CA . ILE A 1 167 ? 10.617 0.221 -12.852 1 92.69 167 ILE A CA 1
ATOM 1307 C C . ILE A 1 167 ? 10.664 -1.112 -12.109 1 92.69 167 ILE A C 1
ATOM 1309 O O . ILE A 1 167 ? 11.148 -2.111 -12.641 1 92.69 167 ILE A O 1
ATOM 1313 N N . PHE A 1 168 ? 10.141 -1.165 -10.953 1 95.12 168 PHE A N 1
ATOM 1314 C CA . PHE A 1 168 ? 10.227 -2.379 -10.148 1 95.12 168 PHE A CA 1
ATOM 1315 C C . PHE A 1 168 ? 9.367 -3.488 -10.75 1 95.12 168 PHE A C 1
ATOM 1317 O O . PHE A 1 168 ? 9.75 -4.66 -10.711 1 95.12 168 PHE A O 1
ATOM 1324 N N . ILE A 1 169 ? 8.188 -3.1 -11.234 1 91.12 169 ILE A N 1
ATOM 1325 C CA . ILE A 1 169 ? 7.391 -4.102 -11.93 1 91.12 169 ILE A CA 1
ATOM 1326 C C . ILE A 1 169 ? 8.172 -4.637 -13.133 1 91.12 169 ILE A C 1
ATOM 1328 O O . ILE A 1 169 ? 8.125 -5.836 -13.422 1 91.12 169 ILE A O 1
ATOM 1332 N N . GLY A 1 170 ? 8.844 -3.758 -13.805 1 92.44 170 GLY A N 1
ATOM 1333 C CA . GLY A 1 170 ? 9.703 -4.168 -14.898 1 92.44 170 GLY A CA 1
ATOM 1334 C C . GLY A 1 170 ? 10.789 -5.137 -14.469 1 92.44 170 GLY A C 1
ATOM 1335 O O . GLY A 1 170 ? 11.078 -6.105 -15.172 1 92.44 170 GLY A O 1
ATOM 1336 N N . VAL A 1 171 ? 11.398 -4.902 -13.375 1 94.94 171 VAL A N 1
ATOM 1337 C CA . VAL A 1 171 ? 12.43 -5.793 -12.852 1 94.94 171 VAL A CA 1
ATOM 1338 C C . VAL A 1 171 ? 11.828 -7.172 -12.578 1 94.94 171 VAL A C 1
ATOM 1340 O O . VAL A 1 171 ? 12.422 -8.195 -12.93 1 94.94 171 VAL A O 1
ATOM 1343 N N . PHE A 1 172 ? 10.672 -7.25 -12.031 1 93.19 172 PHE A N 1
ATOM 1344 C CA . PHE A 1 172 ? 10.031 -8.523 -11.742 1 93.19 172 PHE A CA 1
ATOM 1345 C C . PHE A 1 172 ? 9.648 -9.234 -13.039 1 93.19 172 PHE A C 1
ATOM 1347 O O . PHE A 1 172 ? 9.664 -10.469 -13.102 1 93.19 172 PHE A O 1
ATOM 1354 N N . LYS A 1 173 ? 9.352 -8.375 -14.008 1 90.5 173 LYS A N 1
ATOM 1355 C CA . LYS A 1 173 ? 9.023 -8.977 -15.297 1 90.5 173 LYS A CA 1
ATOM 1356 C C . LYS A 1 173 ? 10.266 -9.578 -15.953 1 90.5 173 LYS A C 1
ATOM 1358 O O . LYS A 1 173 ? 10.211 -10.664 -16.531 1 90.5 173 LYS A O 1
ATOM 1363 N N . ILE A 1 174 ? 11.344 -8.883 -15.859 1 94 174 ILE A N 1
ATOM 1364 C CA . ILE A 1 174 ? 12.602 -9.344 -16.438 1 94 174 ILE A CA 1
ATOM 1365 C C . ILE A 1 174 ? 13.031 -10.648 -15.766 1 94 174 ILE A C 1
ATOM 1367 O O . ILE A 1 174 ? 13.516 -11.562 -16.438 1 94 174 ILE A O 1
ATOM 1371 N N . TYR A 1 175 ? 12.797 -10.781 -14.469 1 93.62 175 TYR A N 1
ATOM 1372 C CA . TYR A 1 175 ? 13.188 -11.969 -13.727 1 93.62 175 TYR A CA 1
ATOM 1373 C C . TYR A 1 175 ? 11.977 -12.836 -13.406 1 93.62 175 TYR A C 1
ATOM 1375 O O . TYR A 1 175 ? 11.891 -13.422 -12.328 1 93.62 175 TYR A O 1
ATOM 1383 N N . ALA A 1 176 ? 10.992 -12.875 -14.273 1 87.25 176 ALA A N 1
ATOM 1384 C CA . ALA A 1 176 ? 9.742 -13.602 -14.055 1 87.25 176 ALA A CA 1
ATOM 1385 C C . ALA A 1 176 ? 10 -15.086 -13.836 1 87.25 176 ALA A C 1
ATOM 1387 O O . ALA A 1 176 ? 9.258 -15.758 -13.125 1 87.25 176 ALA A O 1
ATOM 1388 N N . ASN A 1 177 ? 11.102 -15.75 -14.445 1 88.5 177 ASN A N 1
ATOM 1389 C CA . ASN A 1 177 ? 11.438 -17.156 -14.305 1 88.5 177 ASN A CA 1
ATOM 1390 C C . ASN A 1 177 ? 12.18 -17.438 -13 1 88.5 177 ASN A C 1
ATOM 1392 O O . ASN A 1 177 ? 12.367 -18.594 -12.617 1 88.5 177 ASN A O 1
ATOM 1396 N N . ASN A 1 178 ? 12.672 -16.391 -12.367 1 91.69 178 ASN A N 1
ATOM 1397 C CA . ASN A 1 178 ? 13.352 -16.469 -11.078 1 91.69 178 ASN A CA 1
ATOM 1398 C C . ASN A 1 178 ? 12.969 -15.32 -10.164 1 91.69 178 ASN A C 1
ATOM 1400 O O . ASN A 1 178 ? 13.789 -14.461 -9.859 1 91.69 178 ASN A O 1
ATOM 1404 N N . THR A 1 179 ? 11.766 -15.383 -9.68 1 89.56 179 THR A N 1
ATOM 1405 C CA . THR A 1 179 ? 11.172 -14.312 -8.883 1 89.56 179 THR A CA 1
ATOM 1406 C C . THR A 1 179 ? 12 -14.039 -7.633 1 89.56 179 THR A C 1
ATOM 1408 O O . THR A 1 179 ? 12.172 -12.891 -7.23 1 89.56 179 THR A O 1
ATOM 1411 N N . PRO A 1 180 ? 12.648 -15.07 -7.004 1 91.25 180 PRO A N 1
ATOM 1412 C CA . PRO A 1 180 ? 13.461 -14.805 -5.812 1 91.25 180 PRO A CA 1
ATOM 1413 C C . PRO A 1 180 ? 14.641 -13.883 -6.098 1 91.25 180 PRO A C 1
ATOM 1415 O O . PRO A 1 180 ? 14.992 -13.039 -5.262 1 91.25 180 PRO A O 1
ATOM 1418 N N . ILE A 1 181 ? 15.219 -14.023 -7.262 1 94.88 181 ILE A N 1
ATOM 1419 C CA . ILE A 1 181 ? 16.328 -13.148 -7.641 1 94.88 181 ILE A CA 1
ATOM 1420 C C . ILE A 1 181 ? 15.812 -11.719 -7.828 1 94.88 181 ILE A C 1
ATOM 1422 O O . ILE A 1 181 ? 16.5 -10.758 -7.496 1 94.88 181 ILE A O 1
ATOM 1426 N N . ALA A 1 182 ? 14.625 -11.555 -8.445 1 95.31 182 ALA A N 1
ATOM 1427 C CA . ALA A 1 182 ? 14.016 -10.234 -8.602 1 95.31 182 ALA A CA 1
ATOM 1428 C C . ALA A 1 182 ? 13.875 -9.539 -7.246 1 95.31 182 ALA A C 1
ATOM 1430 O O . ALA A 1 182 ? 14.164 -8.344 -7.121 1 95.31 182 ALA A O 1
ATOM 1431 N N . PHE A 1 183 ? 13.445 -10.32 -6.25 1 94.75 183 PHE A N 1
ATOM 1432 C CA . PHE A 1 183 ? 13.305 -9.766 -4.906 1 94.75 183 PHE A CA 1
ATOM 1433 C C . PHE A 1 183 ? 14.648 -9.305 -4.363 1 94.75 183 PHE A C 1
ATOM 1435 O O . PHE A 1 183 ? 14.742 -8.242 -3.742 1 94.75 183 PHE A O 1
ATOM 1442 N N . MET A 1 184 ? 15.625 -10.102 -4.617 1 96.44 184 MET A N 1
ATOM 1443 C CA . MET A 1 184 ? 16.953 -9.758 -4.141 1 96.44 184 MET A CA 1
ATOM 1444 C C . MET A 1 184 ? 17.469 -8.484 -4.816 1 96.44 184 MET A C 1
ATOM 1446 O O . MET A 1 184 ? 18 -7.59 -4.152 1 96.44 184 MET A O 1
ATOM 1450 N N . VAL A 1 185 ? 17.328 -8.406 -6.086 1 97.25 185 VAL A N 1
ATOM 1451 C CA . VAL A 1 185 ? 17.766 -7.234 -6.84 1 97.25 185 VAL A CA 1
ATOM 1452 C C . VAL A 1 185 ? 17.031 -5.992 -6.348 1 97.25 185 VAL A C 1
ATOM 1454 O O . VAL A 1 185 ? 17.656 -4.957 -6.086 1 97.25 185 VAL A O 1
ATOM 1457 N N . CYS A 1 186 ? 15.734 -6.074 -6.234 1 96.94 186 CYS A N 1
ATOM 1458 C CA . CYS A 1 186 ? 14.945 -4.957 -5.734 1 96.94 186 CYS A CA 1
ATOM 1459 C C . CYS A 1 186 ? 15.383 -4.566 -4.328 1 96.94 186 CYS A C 1
ATOM 1461 O O . CYS A 1 186 ? 15.461 -3.381 -4.004 1 96.94 186 CYS A O 1
ATOM 1463 N N . GLY A 1 187 ? 15.633 -5.582 -3.516 1 97.19 187 GLY A N 1
ATOM 1464 C CA . GLY A 1 187 ? 16.094 -5.305 -2.16 1 97.19 187 GLY A CA 1
ATOM 1465 C C . GLY A 1 187 ? 17.375 -4.508 -2.113 1 97.19 187 GLY A C 1
ATOM 1466 O O . GLY A 1 187 ? 17.5 -3.562 -1.33 1 97.19 187 GLY A O 1
ATOM 1467 N N . PHE A 1 188 ? 18.312 -4.879 -2.906 1 97.94 188 PHE A N 1
ATOM 1468 C CA . PHE A 1 188 ? 19.594 -4.164 -2.949 1 97.94 188 PHE A CA 1
ATOM 1469 C C . PHE A 1 188 ? 19.375 -2.725 -3.41 1 97.94 188 PHE A C 1
ATOM 1471 O O . PHE A 1 188 ? 20.016 -1.803 -2.889 1 97.94 188 PHE A O 1
ATOM 1478 N N . VAL A 1 189 ? 18.562 -2.523 -4.379 1 97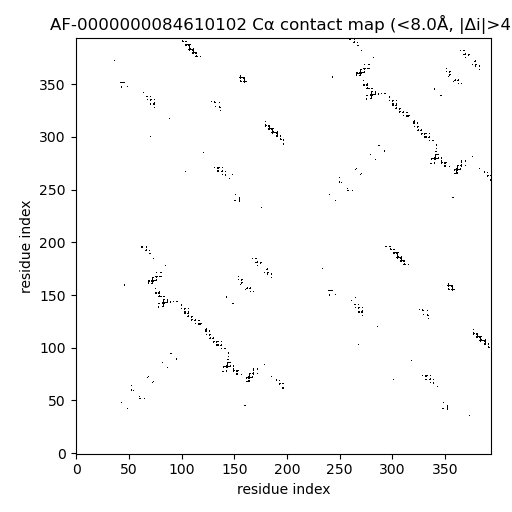.5 189 VAL A N 1
ATOM 1479 C CA . VAL A 1 189 ? 18.266 -1.179 -4.867 1 97.5 189 VAL A CA 1
ATOM 1480 C C . VAL A 1 189 ? 17.641 -0.347 -3.754 1 97.5 189 VAL A C 1
ATOM 1482 O O . VAL A 1 189 ? 18.047 0.798 -3.525 1 97.5 189 VAL A O 1
ATOM 1485 N N . VAL A 1 190 ? 16.672 -0.924 -3.066 1 97 190 VAL A N 1
ATOM 1486 C CA . VAL A 1 190 ? 15.977 -0.217 -1.994 1 97 190 VAL A CA 1
ATOM 1487 C C . VAL A 1 190 ? 16.969 0.134 -0.884 1 97 190 VAL A C 1
ATOM 1489 O O . VAL A 1 190 ? 16.938 1.245 -0.35 1 97 190 VAL A O 1
ATOM 1492 N N . MET A 1 191 ? 17.859 -0.735 -0.557 1 97.56 191 MET A N 1
ATOM 1493 C CA . MET A 1 191 ? 18.875 -0.47 0.467 1 97.56 191 MET A CA 1
ATOM 1494 C C . MET A 1 191 ? 19.781 0.675 0.047 1 97.56 191 MET A C 1
ATOM 1496 O O . MET A 1 191 ? 20.156 1.518 0.87 1 97.56 191 MET A O 1
ATOM 1500 N N . THR A 1 192 ? 20.141 0.678 -1.195 1 97.25 192 THR A N 1
ATOM 1501 C CA . THR A 1 192 ? 21.016 1.739 -1.703 1 97.25 192 THR A CA 1
ATOM 1502 C C . THR A 1 192 ? 20.297 3.09 -1.635 1 97.25 192 THR A C 1
ATOM 1504 O O . THR A 1 192 ? 20.906 4.094 -1.24 1 97.25 192 THR A O 1
ATOM 1507 N N . VAL A 1 193 ? 19.031 3.111 -2.029 1 95.38 193 VAL A N 1
ATOM 1508 C CA . VAL A 1 193 ? 18.266 4.352 -2.012 1 95.38 193 VAL A CA 1
ATOM 1509 C C . VAL A 1 193 ? 18.109 4.84 -0.573 1 95.38 193 VAL A C 1
ATOM 1511 O O . VAL A 1 193 ? 18.047 6.047 -0.326 1 95.38 193 VAL A O 1
ATOM 1514 N N . ALA A 1 194 ? 18.016 3.906 0.428 1 95.62 194 ALA A N 1
ATOM 1515 C CA . ALA A 1 194 ? 17.906 4.273 1.837 1 95.62 194 ALA A CA 1
ATOM 1516 C C . ALA A 1 194 ? 19.047 5.203 2.256 1 95.62 194 ALA A C 1
ATOM 1518 O O . ALA A 1 194 ? 18.844 6.105 3.072 1 95.62 194 ALA A O 1
ATOM 1519 N N . PHE A 1 195 ? 20.203 5.125 1.64 1 94.94 195 PHE A N 1
ATOM 1520 C CA . PHE A 1 195 ? 21.359 5.914 2.025 1 94.94 195 PHE A CA 1
ATOM 1521 C C . PHE A 1 195 ? 21.297 7.309 1.42 1 94.94 195 PHE A C 1
ATOM 1523 O O . PHE A 1 195 ? 22.141 8.164 1.724 1 94.94 195 PHE A O 1
ATOM 1530 N N . THR A 1 196 ? 20.297 7.617 0.591 1 88.88 196 THR A N 1
ATOM 1531 C CA . THR A 1 196 ? 20.094 8.961 0.062 1 88.88 196 THR A CA 1
ATOM 1532 C C . THR A 1 196 ? 19.359 9.836 1.067 1 88.88 196 THR A C 1
ATOM 1534 O O . THR A 1 196 ? 19.203 11.039 0.851 1 88.88 196 THR A O 1
ATOM 1537 N N . VAL A 1 197 ? 18.875 9.312 2.195 1 84.56 197 VAL A N 1
ATOM 1538 C CA . VAL A 1 197 ? 18.219 10.062 3.258 1 84.56 197 VAL A CA 1
ATOM 1539 C C . VAL A 1 197 ? 19.203 11.023 3.902 1 84.56 197 VAL A C 1
ATOM 1541 O O . VAL A 1 197 ? 20.375 10.672 4.133 1 84.56 197 VAL A O 1
ATOM 1544 N N . MET B 1 1 ? 14.344 18.438 -38.094 1 18.33 1 MET B N 1
ATOM 1545 C CA . MET B 1 1 ? 12.891 18.422 -38.25 1 18.33 1 MET B CA 1
ATOM 1546 C C . MET B 1 1 ? 12.281 17.234 -37.5 1 18.33 1 MET B C 1
ATOM 1548 O O . MET B 1 1 ? 11.055 17.156 -37.375 1 18.33 1 MET B O 1
ATOM 1552 N N . GLU B 1 2 ? 12.984 16.094 -37.25 1 19.64 2 GLU B N 1
ATOM 1553 C CA . GLU B 1 2 ? 12.664 14.703 -36.969 1 19.64 2 GLU B CA 1
ATOM 1554 C C . GLU B 1 2 ? 12.07 14.531 -35.594 1 19.64 2 GLU B C 1
ATOM 1556 O O . GLU B 1 2 ? 11.617 13.445 -35.219 1 19.64 2 GLU B O 1
ATOM 1561 N N . LEU B 1 3 ? 12.25 15.438 -34.75 1 21.5 3 LEU B N 1
ATOM 1562 C CA . LEU B 1 3 ? 12.148 15.18 -33.312 1 21.5 3 LEU B CA 1
ATOM 1563 C C . LEU B 1 3 ? 10.688 14.984 -32.906 1 21.5 3 LEU B C 1
ATOM 1565 O O . LEU B 1 3 ? 10.406 14.477 -31.812 1 21.5 3 LEU B O 1
ATOM 1569 N N . THR B 1 4 ? 9.719 15.5 -33.625 1 24.62 4 THR B N 1
ATOM 1570 C CA . THR B 1 4 ? 8.352 15.836 -33.25 1 24.62 4 THR B CA 1
ATOM 1571 C C . THR B 1 4 ? 7.473 14.586 -33.219 1 24.62 4 THR B C 1
ATOM 1573 O O . THR B 1 4 ? 6.32 14.641 -32.781 1 24.62 4 THR B O 1
ATOM 1576 N N . CYS B 1 5 ? 7.773 13.555 -34.031 1 23.73 5 CYS B N 1
ATOM 1577 C CA . CYS B 1 5 ? 6.801 12.555 -34.438 1 23.73 5 CYS B CA 1
ATOM 1578 C C . CYS B 1 5 ? 6.336 11.711 -33.281 1 23.73 5 CYS B C 1
ATOM 1580 O O . CYS B 1 5 ? 5.441 10.883 -33.406 1 23.73 5 CYS B O 1
ATOM 1582 N N . LEU B 1 6 ? 7.18 11.508 -32.312 1 23.42 6 LEU B N 1
ATOM 1583 C CA . LEU B 1 6 ? 6.949 10.289 -31.547 1 23.42 6 LEU B CA 1
ATOM 1584 C C . LEU B 1 6 ? 5.598 10.336 -30.844 1 23.42 6 LEU B C 1
ATOM 1586 O O . LEU B 1 6 ? 5.25 9.43 -30.094 1 23.42 6 LEU B O 1
ATOM 1590 N N . LEU B 1 7 ? 4.984 11.484 -30.641 1 26.03 7 LEU B N 1
ATOM 1591 C CA . LEU B 1 7 ? 3.748 11.594 -29.891 1 26.03 7 LEU B CA 1
ATOM 1592 C C . LEU B 1 7 ? 2.598 10.898 -30.609 1 26.03 7 LEU B C 1
ATOM 1594 O O . LEU B 1 7 ? 1.63 10.477 -29.969 1 26.03 7 LEU B O 1
ATOM 1598 N N . PHE B 1 8 ? 2.316 11.195 -31.828 1 27.2 8 PHE B N 1
ATOM 1599 C CA . PHE B 1 8 ? 1.053 10.969 -32.531 1 27.2 8 PHE B CA 1
ATOM 1600 C C . PHE B 1 8 ? 0.86 9.484 -32.812 1 27.2 8 PHE B C 1
ATOM 1602 O O . PHE B 1 8 ? 1.485 8.953 -33.75 1 27.2 8 PHE B O 1
ATOM 1609 N N . SER B 1 9 ? 0.45 8.711 -31.812 1 26.02 9 SER B N 1
ATOM 1610 C CA . SER B 1 9 ? 0.229 7.273 -31.953 1 26.02 9 SER B CA 1
ATOM 1611 C C . SER B 1 9 ? -0.755 6.977 -33.094 1 26.02 9 SER B C 1
ATOM 1613 O O . SER B 1 9 ? -1.949 7.254 -32.969 1 26.02 9 SER B O 1
ATOM 1615 N N . ASP B 1 10 ? -0.487 7.336 -34.219 1 25.72 10 ASP B N 1
ATOM 1616 C CA . ASP B 1 10 ? -1.35 7.031 -35.375 1 25.72 10 ASP B CA 1
ATOM 1617 C C . ASP B 1 10 ? -1.8 5.57 -35.344 1 25.72 10 ASP B C 1
ATOM 1619 O O . ASP B 1 10 ? -2.984 5.277 -35.5 1 25.72 10 ASP B O 1
ATOM 1623 N N . ASP B 1 11 ? -1.041 4.574 -35.875 1 26.72 11 ASP B N 1
ATOM 1624 C CA . ASP B 1 11 ? -1.307 3.479 -36.781 1 26.72 11 ASP B CA 1
ATOM 1625 C C . ASP B 1 11 ? -1.844 2.252 -36.062 1 26.72 11 ASP B C 1
ATOM 1627 O O . ASP B 1 11 ? -1.111 1.597 -35.312 1 26.72 11 ASP B O 1
ATOM 1631 N N . CYS B 1 12 ? -3.064 2.25 -35.469 1 27.33 12 CYS B N 1
ATOM 1632 C CA . CYS B 1 12 ? -3.76 1.035 -35.062 1 27.33 12 CYS B CA 1
ATOM 1633 C C . CYS B 1 12 ? -3.807 0.02 -36.188 1 27.33 12 CYS B C 1
ATOM 1635 O O . CYS B 1 12 ? -4.398 0.282 -37.25 1 27.33 12 CYS B O 1
ATOM 1637 N N . PRO B 1 13 ? -2.809 -0.81 -36.438 1 26.98 13 PRO B N 1
ATOM 1638 C CA . PRO B 1 13 ? -2.838 -1.814 -37.5 1 26.98 13 PRO B CA 1
ATOM 1639 C C . PRO B 1 13 ? -4.078 -2.705 -37.438 1 26.98 13 PRO B C 1
ATOM 1641 O O . PRO B 1 13 ? -4.688 -2.844 -36.375 1 26.98 13 PRO B O 1
ATOM 1644 N N . GLN B 1 14 ? -4.805 -3.043 -38.5 1 30.73 14 GLN B N 1
ATOM 1645 C CA . GLN B 1 14 ? -5.812 -3.977 -39 1 30.73 14 GLN B CA 1
ATOM 1646 C C . GLN B 1 14 ? -5.441 -5.418 -38.656 1 30.73 14 GLN B C 1
ATOM 1648 O O . GLN B 1 14 ? -4.906 -6.141 -39.5 1 30.73 14 GLN B O 1
ATOM 1653 N N . GLY B 1 15 ? -4.805 -5.789 -37.594 1 29.89 15 GLY B N 1
ATOM 1654 C CA . GLY B 1 15 ? -4.457 -7.203 -37.562 1 29.89 15 GLY B CA 1
ATOM 1655 C C . GLY B 1 15 ? -5.668 -8.117 -37.656 1 29.89 15 GLY B C 1
ATOM 1656 O O . GLY B 1 15 ? -6.723 -7.809 -37.125 1 29.89 15 GLY B O 1
ATOM 1657 N N . ASP B 1 16 ? -5.77 -9.016 -38.625 1 27.39 16 ASP B N 1
ATOM 1658 C CA . ASP B 1 16 ? -6.605 -10.109 -39.125 1 27.39 16 ASP B CA 1
ATOM 1659 C C . ASP B 1 16 ? -6.898 -11.117 -38 1 27.39 16 ASP B C 1
ATOM 1661 O O . ASP B 1 16 ? -6.004 -11.492 -37.25 1 27.39 16 ASP B O 1
ATOM 1665 N N . TRP B 1 17 ? -8.188 -11.438 -37.562 1 28.17 17 TRP B N 1
ATOM 1666 C CA . TRP B 1 17 ? -8.969 -12.328 -36.719 1 28.17 17 TRP B CA 1
ATOM 1667 C C . TRP B 1 17 ? -8.586 -13.781 -36.969 1 28.17 17 TRP B C 1
ATOM 1669 O O . TRP B 1 17 ? -8.844 -14.641 -36.125 1 28.17 17 TRP B O 1
ATOM 1679 N N . SER B 1 18 ? -8.023 -14.148 -38.062 1 31.27 18 SER B N 1
ATOM 1680 C CA . SER B 1 18 ? -7.961 -15.562 -38.406 1 31.27 18 SER B CA 1
ATOM 1681 C C . SER B 1 18 ? -7.109 -16.344 -37.438 1 31.27 18 SER B C 1
ATOM 1683 O O . SER B 1 18 ? -7.406 -17.484 -37.125 1 31.27 18 SER B O 1
ATOM 1685 N N . LYS B 1 19 ? -5.938 -15.891 -37.031 1 32.69 19 LYS B N 1
ATOM 1686 C CA . LYS B 1 19 ? -5.008 -16.766 -36.312 1 32.69 19 LYS B CA 1
ATOM 1687 C C . LYS B 1 19 ? -5.41 -16.953 -34.844 1 32.69 19 LYS B C 1
ATOM 1689 O O . LYS B 1 19 ? -4.711 -17.609 -34.094 1 32.69 19 LYS B O 1
ATOM 1694 N N . ARG B 1 20 ? -6.52 -16.578 -34.281 1 33.12 20 ARG B N 1
ATOM 1695 C CA . ARG B 1 20 ? -6.918 -16.875 -32.906 1 33.12 20 ARG B CA 1
ATOM 1696 C C . ARG B 1 20 ? -7.238 -18.344 -32.75 1 33.12 20 ARG B C 1
ATOM 1698 O O . ARG B 1 20 ? -7.297 -18.859 -31.625 1 33.12 20 ARG B O 1
ATOM 1705 N N . ASN B 1 21 ? -7.523 -19.109 -33.75 1 31.42 21 ASN B N 1
ATOM 1706 C CA . ASN B 1 21 ? -7.93 -20.5 -33.688 1 31.42 21 ASN B CA 1
ATOM 1707 C C . ASN B 1 21 ? -6.789 -21.391 -33.188 1 31.42 21 ASN B C 1
ATOM 1709 O O . ASN B 1 21 ? -7.023 -22.438 -32.594 1 31.42 21 ASN B O 1
ATOM 1713 N N . GLN B 1 22 ? -5.582 -21.094 -33.656 1 31.69 22 GLN B N 1
ATOM 1714 C CA . GLN B 1 22 ? -4.547 -22.109 -33.438 1 31.69 22 GLN B CA 1
ATOM 1715 C C . GLN B 1 22 ? -4.125 -22.156 -31.969 1 31.69 22 GLN B C 1
ATOM 1717 O O . GLN B 1 22 ? -3.473 -23.094 -31.531 1 31.69 22 GLN B O 1
ATOM 1722 N N . GLN B 1 23 ? -4.402 -21.172 -31.109 1 31.73 23 GLN B N 1
ATOM 1723 C CA . GLN B 1 23 ? -3.713 -21.188 -29.828 1 31.73 23 GLN B CA 1
ATOM 1724 C C . GLN B 1 23 ? -4.312 -22.219 -28.891 1 31.73 23 GLN B C 1
ATOM 1726 O O . GLN B 1 23 ? -3.646 -22.688 -27.969 1 31.73 23 GLN B O 1
ATOM 1731 N N . ILE B 1 24 ? -5.609 -22.562 -29.016 1 30.92 24 ILE B N 1
ATOM 1732 C CA . ILE B 1 24 ? -6.168 -23.531 -28.078 1 30.92 24 ILE B CA 1
ATOM 1733 C C . ILE B 1 24 ? -5.605 -24.922 -28.375 1 30.92 24 ILE B C 1
ATOM 1735 O O . ILE B 1 24 ? -5.758 -25.844 -27.562 1 30.92 24 ILE B O 1
ATOM 1739 N N . GLU B 1 25 ? -5.312 -25.109 -29.641 1 30.05 25 GLU B N 1
ATOM 1740 C CA . GLU B 1 25 ? -5.059 -26.531 -29.938 1 30.05 25 GLU B CA 1
ATOM 1741 C C . GLU B 1 25 ? -3.844 -27.031 -29.156 1 30.05 25 GLU B C 1
ATOM 1743 O O . GLU B 1 25 ? -3.695 -28.234 -28.953 1 30.05 25 GLU B O 1
ATOM 1748 N N . GLU B 1 26 ? -2.783 -26.141 -29.047 1 32.34 26 GLU B N 1
ATOM 1749 C CA . GLU B 1 26 ? -1.556 -26.828 -28.656 1 32.34 26 GLU B CA 1
ATOM 1750 C C . GLU B 1 26 ? -1.562 -27.203 -27.188 1 32.34 26 GLU B C 1
ATOM 1752 O O . GLU B 1 26 ? -0.553 -27.656 -26.641 1 32.34 26 GLU B O 1
ATOM 1757 N N . ILE B 1 27 ? -2.6 -26.938 -26.359 1 32.53 27 ILE B N 1
ATOM 1758 C CA . ILE B 1 27 ? -2.463 -27.344 -24.953 1 32.53 27 ILE B CA 1
ATOM 1759 C C . ILE B 1 27 ? -2.373 -28.859 -24.875 1 32.53 27 ILE B C 1
ATOM 1761 O O . ILE B 1 27 ? -2.273 -29.422 -23.781 1 32.53 27 ILE B O 1
ATOM 1765 N N . HIS B 1 28 ? -2.82 -29.578 -25.766 1 29.59 28 HIS B N 1
ATOM 1766 C CA . HIS B 1 28 ? -2.887 -30.984 -25.359 1 29.59 28 HIS B CA 1
ATOM 1767 C C . HIS B 1 28 ? -1.492 -31.562 -25.172 1 29.59 28 HIS B C 1
ATOM 1769 O O . HIS B 1 28 ? -1.35 -32.719 -24.797 1 29.59 28 HIS B O 1
ATOM 1775 N N . GLY B 1 29 ? -0.497 -31.172 -26.016 1 28.03 29 GLY B N 1
ATOM 1776 C CA . GLY B 1 29 ? 0.493 -32.25 -25.984 1 28.03 29 GLY B CA 1
ATOM 1777 C C . GLY B 1 29 ? 1.218 -32.344 -24.656 1 28.03 29 GLY B C 1
ATOM 1778 O O . GLY B 1 29 ? 1.167 -31.406 -23.844 1 28.03 29 GLY B O 1
ATOM 1779 N N . THR B 1 30 ? 2.277 -33.344 -24.375 1 29.34 30 THR B N 1
ATOM 1780 C CA . THR B 1 30 ? 2.887 -34.094 -23.281 1 29.34 30 THR B CA 1
ATOM 1781 C C . THR B 1 30 ? 3.707 -33.156 -22.391 1 29.34 30 THR B C 1
ATOM 1783 O O . THR B 1 30 ? 3.732 -33.344 -21.172 1 29.34 30 THR B O 1
ATOM 1786 N N . ASP B 1 31 ? 4.863 -32.438 -22.953 1 29.53 31 ASP B N 1
ATOM 1787 C CA . ASP B 1 31 ? 6.129 -32.25 -22.25 1 29.53 31 ASP B CA 1
ATOM 1788 C C . ASP B 1 31 ? 6.008 -31.188 -21.172 1 29.53 31 ASP B C 1
ATOM 1790 O O . ASP B 1 31 ? 5.109 -30.344 -21.219 1 29.53 31 ASP B O 1
ATOM 1794 N N . ASN B 1 32 ? 7.031 -31.094 -20.062 1 30.34 32 ASN B N 1
ATOM 1795 C CA . ASN B 1 32 ? 7.395 -30.5 -18.781 1 30.34 32 ASN B CA 1
ATOM 1796 C C . ASN B 1 32 ? 7.438 -28.969 -18.859 1 30.34 32 ASN B C 1
ATOM 1798 O O . ASN B 1 32 ? 8.156 -28.328 -18.094 1 30.34 32 ASN B O 1
ATOM 1802 N N . GLU B 1 33 ? 7.066 -28.328 -20 1 29.2 33 GLU B N 1
ATOM 1803 C CA . GLU B 1 33 ? 7.543 -26.969 -20.188 1 29.2 33 GLU B CA 1
ATOM 1804 C C . GLU B 1 33 ? 6.836 -26 -19.234 1 29.2 33 GLU B C 1
ATOM 1806 O O . GLU B 1 33 ? 5.625 -26.109 -19.031 1 29.2 33 GLU B O 1
ATOM 1811 N N . SER B 1 34 ? 7.672 -25.375 -18.297 1 31.83 34 SER B N 1
ATOM 1812 C CA . SER B 1 34 ? 7.375 -24.359 -17.281 1 31.83 34 SER B CA 1
ATOM 1813 C C . SER B 1 34 ? 6.469 -23.266 -17.844 1 31.83 34 SER B C 1
ATOM 1815 O O . SER B 1 34 ? 6.555 -22.922 -19.016 1 31.83 34 SER B O 1
ATOM 1817 N N . PRO B 1 35 ? 5.27 -23.109 -17.344 1 32.72 35 PRO B N 1
ATOM 1818 C CA . PRO B 1 35 ? 4.258 -22.156 -17.781 1 32.72 35 PRO B CA 1
ATOM 1819 C C . PRO B 1 35 ? 4.852 -20.812 -18.172 1 32.72 35 PRO B C 1
ATOM 1821 O O . PRO B 1 35 ? 5.555 -20.188 -17.375 1 32.72 35 PRO B O 1
ATOM 1824 N N . LYS B 1 36 ? 5.211 -20.609 -19.438 1 29.39 36 LYS B N 1
ATOM 1825 C CA . LYS B 1 36 ? 5.703 -19.375 -20.031 1 29.39 36 LYS B CA 1
ATOM 1826 C C . LYS B 1 36 ? 4.75 -18.219 -19.75 1 29.39 36 LYS B C 1
ATOM 1828 O O . LYS B 1 36 ? 3.545 -18.328 -19.984 1 29.39 36 LYS B O 1
ATOM 1833 N N . VAL B 1 37 ? 5.043 -17.375 -18.781 1 32.38 37 VAL B N 1
ATOM 1834 C CA . VAL B 1 37 ? 4.438 -16.062 -18.547 1 32.38 37 VAL B CA 1
ATOM 1835 C C . VAL B 1 37 ? 4.367 -15.297 -19.875 1 32.38 37 VAL B C 1
ATOM 1837 O O . VAL B 1 37 ? 5.395 -14.867 -20.406 1 32.38 37 VAL B O 1
ATOM 1840 N N . HIS B 1 38 ? 3.602 -15.797 -20.875 1 29.08 38 HIS B N 1
ATOM 1841 C CA . HIS B 1 38 ? 3.443 -15.039 -22.109 1 29.08 38 HIS B CA 1
ATOM 1842 C C . HIS B 1 38 ? 3.064 -13.586 -21.812 1 29.08 38 HIS B C 1
ATOM 1844 O O . HIS B 1 38 ? 2.008 -13.32 -21.234 1 29.08 38 HIS B O 1
ATOM 1850 N N . SER B 1 39 ? 4.008 -12.68 -21.625 1 30.25 39 SER B N 1
ATOM 1851 C CA . SER B 1 39 ? 4.105 -11.273 -21.266 1 30.25 39 SER B CA 1
ATOM 1852 C C . SER B 1 39 ? 3.502 -10.375 -22.328 1 30.25 39 SER B C 1
ATOM 1854 O O . SER B 1 39 ? 4.219 -9.633 -23.016 1 30.25 39 SER B O 1
ATOM 1856 N N . ASN B 1 40 ? 2.662 -10.883 -23.234 1 30.17 40 ASN B N 1
ATOM 1857 C CA . ASN B 1 40 ? 2.324 -9.758 -24.109 1 30.17 40 ASN B CA 1
ATOM 1858 C C . ASN B 1 40 ? 1.655 -8.625 -23.328 1 30.17 40 ASN B C 1
ATOM 1860 O O . ASN B 1 40 ? 0.563 -8.805 -22.781 1 30.17 40 ASN B O 1
ATOM 1864 N N . PRO B 1 41 ? 2.363 -7.629 -22.844 1 31.86 41 PRO B N 1
ATOM 1865 C CA . PRO B 1 41 ? 1.817 -6.504 -22.078 1 31.86 41 PRO B CA 1
ATOM 1866 C C . PRO B 1 41 ? 0.691 -5.781 -22.812 1 31.86 41 PRO B C 1
ATOM 1868 O O . PRO B 1 41 ? 0.953 -4.961 -23.703 1 31.86 41 PRO B O 1
ATOM 1871 N N . SER B 1 42 ? -0.243 -6.469 -23.344 1 32.56 42 SER B N 1
ATOM 1872 C CA . SER B 1 42 ? -1.312 -5.621 -23.859 1 32.56 42 SER B CA 1
ATOM 1873 C C . SER B 1 42 ? -1.736 -4.578 -22.828 1 32.56 42 SER B C 1
ATOM 1875 O O . SER B 1 42 ? -1.707 -4.836 -21.625 1 32.56 42 SER B O 1
ATOM 1877 N N . ARG B 1 43 ? -1.625 -3.332 -23.266 1 35.34 43 ARG B N 1
ATOM 1878 C CA . ARG B 1 43 ? -1.99 -2.17 -22.453 1 35.34 43 ARG B CA 1
ATOM 1879 C C . ARG B 1 43 ? -3.291 -2.414 -21.703 1 35.34 43 ARG B C 1
ATOM 1881 O O . ARG B 1 43 ? -4.328 -2.688 -22.312 1 35.34 43 ARG B O 1
ATOM 1888 N N . PRO B 1 44 ? -3.189 -2.918 -20.562 1 37.94 44 PRO B N 1
ATOM 1889 C CA . PRO B 1 44 ? -4.504 -3.064 -19.938 1 37.94 44 PRO B CA 1
ATOM 1890 C C . PRO B 1 44 ? -5.285 -1.752 -19.875 1 37.94 44 PRO B C 1
ATOM 1892 O O . PRO B 1 44 ? -4.762 -0.741 -19.406 1 37.94 44 PRO B O 1
ATOM 1895 N N . THR B 1 45 ? -6.039 -1.409 -20.844 1 39.59 45 THR B N 1
ATOM 1896 C CA . THR B 1 45 ? -6.895 -0.226 -20.844 1 39.59 45 THR B CA 1
ATOM 1897 C C . THR B 1 45 ? -7.938 -0.318 -19.734 1 39.59 45 THR B C 1
ATOM 1899 O O . THR B 1 45 ? -8.367 -1.414 -19.359 1 39.59 45 THR B O 1
ATOM 1902 N N . ILE B 1 46 ? -8 0.879 -18.969 1 46.28 46 ILE B N 1
ATOM 1903 C CA . ILE B 1 46 ? -9.117 0.995 -18.047 1 46.28 46 ILE B CA 1
ATOM 1904 C C . ILE B 1 46 ? -10.328 0.242 -18.594 1 46.28 46 ILE B C 1
ATOM 1906 O O . ILE B 1 46 ? -11.07 -0.395 -17.844 1 46.28 46 ILE B O 1
ATOM 1910 N N . GLY B 1 47 ? -10.359 0.409 -19.797 1 44.81 47 GLY B N 1
ATOM 1911 C CA . GLY B 1 47 ? -11.438 -0.276 -20.5 1 44.81 47 GLY B CA 1
ATOM 1912 C C . GLY B 1 47 ? -11.367 -1.786 -20.359 1 44.81 47 GLY B C 1
ATOM 1913 O O . GLY B 1 47 ? -12.391 -2.445 -20.156 1 44.81 47 GLY B O 1
ATOM 1914 N N . MET B 1 48 ? -10.211 -2.168 -20.406 1 46.66 48 MET B N 1
ATOM 1915 C CA . MET B 1 48 ? -10.078 -3.621 -20.328 1 46.66 48 MET B CA 1
ATOM 1916 C C . MET B 1 48 ? -10.367 -4.113 -18.922 1 46.66 48 MET B C 1
ATOM 1918 O O . MET B 1 48 ? -10.953 -5.184 -18.734 1 46.66 48 MET B O 1
ATOM 1922 N N . PHE B 1 49 ? -9.977 -3.277 -18.047 1 50.03 49 PHE B N 1
ATOM 1923 C CA . PHE B 1 49 ? -10.289 -3.602 -16.656 1 50.03 49 PHE B CA 1
ATOM 1924 C C . PHE B 1 49 ? -11.797 -3.666 -16.453 1 50.03 49 PHE B C 1
ATOM 1926 O O . PHE B 1 49 ? -12.312 -4.633 -15.875 1 50.03 49 PHE B O 1
ATOM 1933 N N . PHE B 1 50 ? -12.445 -2.553 -16.828 1 53.41 50 PHE B N 1
ATOM 1934 C CA . PHE B 1 50 ? -13.898 -2.566 -16.672 1 53.41 50 PHE B CA 1
ATOM 1935 C C . PHE B 1 50 ? -14.516 -3.691 -17.5 1 53.41 50 PHE B C 1
ATOM 1937 O O . PHE B 1 50 ? -15.523 -4.273 -17.094 1 53.41 50 PHE B O 1
ATOM 1944 N N . LYS B 1 51 ? -13.914 -3.822 -18.562 1 49.19 51 LYS B N 1
ATOM 1945 C CA . LYS B 1 51 ? -14.422 -4.922 -19.375 1 49.19 51 LYS B CA 1
ATOM 1946 C C . LYS B 1 51 ? -14.195 -6.266 -18.703 1 49.19 51 LYS B C 1
ATOM 1948 O O . LYS B 1 51 ? -15.055 -7.148 -18.734 1 49.19 51 LYS B O 1
ATOM 1953 N N . ALA B 1 52 ? -12.992 -6.375 -18.203 1 49.31 52 ALA B N 1
ATOM 1954 C CA . ALA B 1 52 ? -12.742 -7.613 -17.469 1 49.31 52 ALA B CA 1
ATOM 1955 C C . ALA B 1 52 ? -13.688 -7.758 -16.281 1 49.31 52 ALA B C 1
ATOM 1957 O O . ALA B 1 52 ? -14.109 -8.867 -15.953 1 49.31 52 ALA B O 1
ATOM 1958 N N . LEU B 1 53 ? -14.062 -6.645 -15.75 1 53.84 53 LEU B N 1
ATOM 1959 C CA . LEU B 1 53 ? -15.023 -6.676 -14.656 1 53.84 53 LEU B CA 1
ATOM 1960 C C . LEU B 1 53 ? -16.422 -6.965 -15.172 1 53.84 53 LEU B C 1
ATOM 1962 O O . LEU B 1 53 ? -17.266 -7.512 -14.438 1 53.84 53 LEU B O 1
ATOM 1966 N N . LYS B 1 54 ? -16.734 -6.371 -16.391 1 45.34 54 LYS B N 1
ATOM 1967 C CA . LYS B 1 54 ? -18.078 -6.504 -16.922 1 45.34 54 LYS B CA 1
ATOM 1968 C C . LYS B 1 54 ? -18.328 -7.922 -17.438 1 45.34 54 LYS B C 1
ATOM 1970 O O . LYS B 1 54 ? -19.438 -8.25 -17.859 1 45.34 54 LYS B O 1
ATOM 1975 N N . ASN B 1 55 ? -17.422 -8.648 -17.672 1 42.56 55 ASN B N 1
ATOM 1976 C CA . ASN B 1 55 ? -17.906 -9.945 -18.156 1 42.56 55 ASN B CA 1
ATOM 1977 C C . ASN B 1 55 ? -19.016 -10.492 -17.25 1 42.56 55 ASN B C 1
ATOM 1979 O O . ASN B 1 55 ? -18.828 -10.641 -16.047 1 42.56 55 ASN B O 1
ATOM 1983 N N . PRO B 1 56 ? -20.312 -10.477 -17.656 1 41.22 56 PRO B N 1
ATOM 1984 C CA . PRO B 1 56 ? -21.578 -10.867 -17.047 1 41.22 56 PRO B CA 1
ATOM 1985 C C . PRO B 1 56 ? -21.469 -12.141 -16.219 1 41.22 56 PRO B C 1
ATOM 1987 O O . PRO B 1 56 ? -22.281 -12.375 -15.312 1 41.22 56 PRO B O 1
ATOM 1990 N N . ASN B 1 57 ? -21.141 -13.219 -16.906 1 41.34 57 ASN B N 1
ATOM 1991 C CA . ASN B 1 57 ? -21.297 -14.469 -16.172 1 41.34 57 ASN B CA 1
ATOM 1992 C C . ASN B 1 57 ? -20.938 -14.289 -14.695 1 41.34 57 ASN B C 1
ATOM 1994 O O . ASN B 1 57 ? -21.328 -15.102 -13.852 1 41.34 57 ASN B O 1
ATOM 1998 N N . VAL B 1 58 ? -19.891 -13.57 -13.961 1 42.28 58 VAL B N 1
ATOM 1999 C CA . VAL B 1 58 ? -19.375 -13.883 -12.633 1 42.28 58 VAL B CA 1
ATOM 2000 C C . VAL B 1 58 ? -19.875 -12.852 -11.625 1 42.28 58 VAL B C 1
ATOM 2002 O O . VAL B 1 58 ? -19.438 -11.695 -11.641 1 42.28 58 VAL B O 1
ATOM 2005 N N . GLY B 1 59 ? -21.141 -12.609 -11.367 1 46.84 59 GLY B N 1
ATOM 2006 C CA . GLY B 1 59 ? -21.547 -12.195 -10.031 1 46.84 59 GLY B CA 1
ATOM 2007 C C . GLY B 1 59 ? -20.391 -12.203 -9.031 1 46.84 59 GLY B C 1
ATOM 2008 O O . GLY B 1 59 ? -20.234 -11.258 -8.258 1 46.84 59 GLY B O 1
ATOM 2009 N N . TYR B 1 60 ? -19.719 -13.344 -9.055 1 52.81 60 TYR B N 1
ATOM 2010 C CA . TYR B 1 60 ? -18.484 -13.586 -8.32 1 52.81 60 TYR B CA 1
ATOM 2011 C C . TYR B 1 60 ? -17.453 -12.516 -8.633 1 52.81 60 TYR B C 1
ATOM 2013 O O . TYR B 1 60 ? -16.75 -12.039 -7.734 1 52.81 60 TYR B O 1
ATOM 2021 N N . ASN B 1 61 ? -17.844 -11.812 -9.828 1 69.38 61 ASN B N 1
ATOM 2022 C CA . ASN B 1 61 ? -16.844 -10.859 -10.297 1 69.38 61 ASN B CA 1
ATOM 2023 C C . ASN B 1 61 ? -17.031 -9.484 -9.664 1 69.38 61 ASN B C 1
ATOM 2025 O O . ASN B 1 61 ? -16.062 -8.812 -9.305 1 69.38 61 ASN B O 1
ATOM 2029 N N . PHE B 1 62 ? -18.422 -9.312 -9.297 1 79.12 62 PHE B N 1
ATOM 2030 C CA . PHE B 1 62 ? -18.688 -8.008 -8.711 1 79.12 62 PHE B CA 1
ATOM 2031 C C . PHE B 1 62 ? -18.156 -7.938 -7.281 1 79.12 62 PHE B C 1
ATOM 2033 O O . PHE B 1 62 ? -17.562 -6.93 -6.883 1 79.12 62 PHE B O 1
ATOM 2040 N N . ASN B 1 63 ? -18.359 -9 -6.574 1 86.56 63 ASN B N 1
ATOM 2041 C CA . ASN B 1 63 ? -17.859 -9.008 -5.203 1 86.56 63 ASN B CA 1
ATOM 2042 C C . ASN B 1 63 ? -16.344 -8.922 -5.152 1 86.56 63 ASN B C 1
ATOM 2044 O O . ASN B 1 63 ? -15.781 -8.25 -4.281 1 86.56 63 ASN B O 1
ATOM 2048 N N . VAL B 1 64 ? -15.789 -9.539 -6.148 1 85.12 64 VAL B N 1
ATOM 2049 C CA . VAL B 1 64 ? -14.336 -9.5 -6.242 1 85.12 64 VAL B CA 1
ATOM 2050 C C . VAL B 1 64 ? -13.875 -8.078 -6.559 1 85.12 64 VAL B C 1
ATOM 2052 O O . VAL B 1 64 ? -12.922 -7.578 -5.957 1 85.12 64 VAL B O 1
ATOM 2055 N N . TYR B 1 65 ? -14.664 -7.434 -7.359 1 84.19 65 TYR B N 1
ATOM 2056 C CA . TYR B 1 65 ? -14.312 -6.07 -7.742 1 84.19 65 TYR B CA 1
ATOM 2057 C C . TYR B 1 65 ? -14.484 -5.113 -6.57 1 84.19 65 TYR B C 1
ATOM 2059 O O . TYR B 1 65 ? -13.633 -4.258 -6.332 1 84.19 65 TYR B O 1
ATOM 2067 N N . VAL B 1 66 ? -15.5 -5.227 -5.875 1 89.56 66 VAL B N 1
ATOM 2068 C CA . VAL B 1 66 ? -15.773 -4.352 -4.742 1 89.56 66 VAL B CA 1
ATOM 2069 C C . VAL B 1 66 ? -14.727 -4.566 -3.656 1 89.56 66 VAL B C 1
ATOM 2071 O O . VAL B 1 66 ? -14.234 -3.602 -3.062 1 89.56 66 VAL B O 1
ATOM 2074 N N . ARG B 1 67 ? -14.359 -5.77 -3.508 1 89.88 67 ARG B N 1
ATOM 2075 C CA . ARG B 1 67 ? -13.367 -6.07 -2.482 1 89.88 67 ARG B CA 1
ATOM 2076 C C . ARG B 1 67 ? -11.992 -5.547 -2.881 1 89.88 67 ARG B C 1
ATOM 2078 O O . ARG B 1 67 ? -11.242 -5.051 -2.037 1 89.88 67 ARG B O 1
ATOM 2085 N N . PHE B 1 68 ? -11.734 -5.637 -4.156 1 86.31 68 PHE B N 1
ATOM 2086 C CA . PHE B 1 68 ? -10.477 -5.078 -4.633 1 86.31 68 PHE B CA 1
ATOM 2087 C C . PHE B 1 68 ? -10.43 -3.574 -4.402 1 86.31 68 PHE B C 1
ATOM 2089 O O . PHE B 1 68 ? -9.492 -3.064 -3.789 1 86.31 68 PHE B O 1
ATOM 2096 N N . ASN B 1 69 ? -11.438 -2.979 -4.848 1 88.75 69 ASN B N 1
ATOM 2097 C CA . ASN B 1 69 ? -11.492 -1.524 -4.754 1 88.75 69 ASN B CA 1
ATOM 2098 C C . ASN B 1 69 ? -11.484 -1.057 -3.299 1 88.75 69 ASN B C 1
ATOM 2100 O O . ASN B 1 69 ? -10.914 -0.015 -2.979 1 88.75 69 ASN B O 1
ATOM 2104 N N . CYS B 1 70 ? -12.07 -1.807 -2.492 1 92.12 70 CYS B N 1
ATOM 2105 C CA . CYS B 1 70 ? -12.141 -1.412 -1.09 1 92.12 70 CYS B CA 1
ATOM 2106 C C . CYS B 1 70 ? -10.805 -1.619 -0.396 1 92.12 70 CYS B C 1
ATOM 2108 O O . CYS B 1 70 ? -10.297 -0.713 0.267 1 92.12 70 CYS B O 1
ATOM 2110 N N . SER B 1 71 ? -10.203 -2.775 -0.601 1 90 71 SER B N 1
ATOM 2111 C CA . SER B 1 71 ? -8.969 -3.102 0.103 1 90 71 SER B CA 1
ATOM 2112 C C . SER B 1 71 ? -7.801 -2.258 -0.408 1 90 71 SER B C 1
ATOM 2114 O O . SER B 1 71 ? -7.066 -1.661 0.382 1 90 71 SER B O 1
ATOM 2116 N N . PHE B 1 72 ? -7.699 -2.129 -1.674 1 89.94 72 PHE B N 1
ATOM 2117 C CA . PHE B 1 72 ? -6.633 -1.322 -2.252 1 89.94 72 PHE B CA 1
ATOM 2118 C C . PHE B 1 72 ? -6.965 0.162 -2.156 1 89.94 72 PHE B C 1
ATOM 2120 O O . PHE B 1 72 ? -6.078 0.988 -1.926 1 89.94 72 PHE B O 1
ATOM 2127 N N . GLY B 1 73 ? -8.164 0.442 -2.279 1 90.38 73 GLY B N 1
ATOM 2128 C CA . GLY B 1 73 ? -8.602 1.827 -2.219 1 90.38 73 GLY B CA 1
ATOM 2129 C C . GLY B 1 73 ? -8.359 2.473 -0.868 1 90.38 73 GLY B C 1
ATOM 2130 O O . GLY B 1 73 ? -7.867 3.602 -0.793 1 90.38 73 GLY B O 1
ATOM 2131 N N . ILE B 1 74 ? -8.703 1.754 0.16 1 92.94 74 ILE B N 1
ATOM 2132 C CA . ILE B 1 74 ? -8.523 2.305 1.499 1 92.94 74 ILE B CA 1
ATOM 2133 C C . ILE B 1 74 ? -7.039 2.482 1.793 1 92.94 74 ILE B C 1
ATOM 2135 O O . ILE B 1 74 ? -6.645 3.43 2.479 1 92.94 74 ILE B O 1
ATOM 2139 N N . GLU B 1 75 ? -6.25 1.558 1.299 1 88.06 75 GLU B N 1
ATOM 2140 C CA . GLU B 1 75 ? -4.805 1.682 1.449 1 88.06 75 GLU B CA 1
ATOM 2141 C C . GLU B 1 75 ? -4.289 2.975 0.823 1 88.06 75 GLU B C 1
ATOM 2143 O O . GLU B 1 75 ? -3.545 3.725 1.456 1 88.06 75 GLU B O 1
ATOM 2148 N N . LEU B 1 76 ? -4.707 3.316 -0.338 1 88.12 76 LEU B N 1
ATOM 2149 C CA . LEU B 1 76 ? -4.281 4.52 -1.042 1 88.12 76 LEU B CA 1
ATOM 2150 C C . LEU B 1 76 ? -4.824 5.77 -0.361 1 88.12 76 LEU B C 1
ATOM 2152 O O . LEU B 1 76 ? -4.137 6.789 -0.277 1 88.12 76 LEU B O 1
ATOM 2156 N N . ALA B 1 77 ? -6 5.656 0.065 1 90.94 77 ALA B N 1
ATOM 2157 C CA . ALA B 1 77 ? -6.629 6.805 0.714 1 90.94 77 ALA B CA 1
ATOM 2158 C C . ALA B 1 77 ? -5.93 7.141 2.027 1 90.94 77 ALA B C 1
ATOM 2160 O O . ALA B 1 77 ? -5.707 8.312 2.336 1 90.94 77 ALA B O 1
ATOM 2161 N N . VAL B 1 78 ? -5.629 6.125 2.766 1 88.56 78 VAL B N 1
ATOM 2162 C CA . VAL B 1 78 ? -4.945 6.34 4.035 1 88.56 78 VAL B CA 1
ATOM 2163 C C . VAL B 1 78 ? -3.557 6.922 3.783 1 88.56 78 VAL B C 1
ATOM 2165 O O . VAL B 1 78 ? -3.125 7.84 4.488 1 88.56 78 VAL B O 1
ATOM 2168 N N . ASP B 1 79 ? -2.865 6.383 2.783 1 87.62 79 ASP B N 1
ATOM 2169 C CA . ASP B 1 79 ? -1.574 6.949 2.404 1 87.62 79 ASP B CA 1
ATOM 2170 C C . ASP B 1 79 ? -1.701 8.438 2.078 1 87.62 79 ASP B C 1
ATOM 2172 O O . ASP B 1 79 ? -0.797 9.219 2.373 1 87.62 79 ASP B O 1
ATOM 2176 N N . ASN B 1 80 ? -2.781 8.797 1.527 1 87.12 80 ASN B N 1
ATOM 2177 C CA . ASN B 1 80 ? -3.021 10.172 1.106 1 87.12 80 ASN B CA 1
ATOM 2178 C C . ASN B 1 80 ? -3.285 11.086 2.299 1 87.12 80 ASN B C 1
ATOM 2180 O O . ASN B 1 80 ? -2.865 12.242 2.305 1 87.12 80 ASN B O 1
ATOM 2184 N N . VAL B 1 81 ? -3.928 10.609 3.264 1 87.88 81 VAL B N 1
ATOM 2185 C CA . VAL B 1 81 ? -4.402 11.477 4.336 1 87.88 81 VAL B CA 1
ATOM 2186 C C . VAL B 1 81 ? -3.396 11.477 5.488 1 87.88 81 VAL B C 1
ATOM 2188 O O . VAL B 1 81 ? -3.271 12.469 6.211 1 87.88 81 VAL B O 1
ATOM 2191 N N . ILE B 1 82 ? -2.688 10.438 5.664 1 85 82 ILE B N 1
ATOM 2192 C CA . ILE B 1 82 ? -1.853 10.266 6.852 1 85 82 ILE B CA 1
ATOM 2193 C C . ILE B 1 82 ? -0.698 11.266 6.812 1 85 82 ILE B C 1
ATOM 2195 O O . ILE B 1 82 ? -0.269 11.773 7.852 1 85 82 ILE B O 1
ATOM 2199 N N . GLY B 1 83 ? -0.19 11.508 5.664 1 81.19 83 GLY B N 1
ATOM 2200 C CA . GLY B 1 83 ? 0.883 12.477 5.523 1 81.19 83 GLY B CA 1
ATOM 2201 C C . GLY B 1 83 ? 0.56 13.82 6.156 1 81.19 83 GLY B C 1
ATOM 2202 O O . GLY B 1 83 ? 1.354 14.352 6.938 1 81.19 83 GLY B O 1
ATOM 2203 N N . TYR B 1 84 ? -0.579 14.289 5.883 1 78.81 84 TYR B N 1
ATOM 2204 C CA . TYR B 1 84 ? -1.015 15.57 6.418 1 78.81 84 TYR B CA 1
ATOM 2205 C C . TYR B 1 84 ? -1.332 15.469 7.906 1 78.81 84 TYR B C 1
ATOM 2207 O O . TYR B 1 84 ? -0.995 16.359 8.68 1 78.81 84 TYR B O 1
ATOM 2215 N N . PHE B 1 85 ? -1.877 14.414 8.172 1 77.88 85 PHE B N 1
ATOM 2216 C CA . PHE B 1 85 ? -2.441 14.266 9.508 1 77.88 85 PHE B CA 1
ATOM 2217 C C . PHE B 1 85 ? -1.338 14.18 10.555 1 77.88 85 PHE B C 1
ATOM 2219 O O . PHE B 1 85 ? -1.453 14.766 11.641 1 77.88 85 PHE B O 1
ATOM 2226 N N . PHE B 1 86 ? -0.249 13.586 10.258 1 79.62 86 PHE B N 1
ATOM 2227 C CA . PHE B 1 86 ? 0.769 13.352 11.273 1 79.62 86 PHE B CA 1
ATOM 2228 C C . PHE B 1 86 ? 1.977 14.25 11.047 1 79.62 86 PHE B C 1
ATOM 2230 O O . PHE B 1 86 ? 2.932 14.227 11.82 1 79.62 86 PHE B O 1
ATOM 2237 N N . HIS B 1 87 ? 1.883 15.031 10.047 1 77.44 87 HIS B N 1
ATOM 2238 C CA . HIS B 1 87 ? 3.027 15.883 9.742 1 77.44 87 HIS B CA 1
ATOM 2239 C C . HIS B 1 87 ? 3.322 16.844 10.891 1 77.44 87 HIS B C 1
ATOM 2241 O O . HIS B 1 87 ? 4.488 17.078 11.227 1 77.44 87 HIS B O 1
ATOM 2247 N N . ASP B 1 88 ? 2.271 17.328 11.531 1 75.12 88 ASP B N 1
ATOM 2248 C CA . ASP B 1 88 ? 2.438 18.328 12.586 1 75.12 88 ASP B CA 1
ATOM 2249 C C . ASP B 1 88 ? 2.99 17.703 13.859 1 75.12 88 ASP B C 1
ATOM 2251 O O . ASP B 1 88 ? 3.545 18.391 14.711 1 75.12 88 ASP B O 1
ATOM 2255 N N . PHE B 1 89 ? 2.871 16.375 13.992 1 74.31 89 PHE B N 1
ATOM 2256 C CA . PHE B 1 89 ? 3.342 15.695 15.195 1 74.31 89 PHE B CA 1
ATOM 2257 C C . PHE B 1 89 ? 4.719 15.078 14.961 1 74.31 89 PHE B C 1
ATOM 2259 O O . PHE B 1 89 ? 5.246 14.383 15.828 1 74.31 89 PHE B O 1
ATOM 2266 N N . SER B 1 90 ? 5.148 15.383 13.812 1 67.75 90 SER B N 1
ATOM 2267 C CA . SER B 1 90 ? 6.383 14.703 13.438 1 67.75 90 SER B CA 1
ATOM 2268 C C . SER B 1 90 ? 7.57 15.227 14.242 1 67.75 90 SER B C 1
ATOM 2270 O O . SER B 1 90 ? 7.578 16.391 14.656 1 67.75 90 SER B O 1
ATOM 2272 N N . LEU B 1 91 ? 8.367 14.32 14.578 1 76.88 91 LEU B N 1
ATOM 2273 C CA . LEU B 1 91 ? 9.648 14.625 15.203 1 76.88 91 LEU B CA 1
ATOM 2274 C C . LEU B 1 91 ? 10.406 15.68 14.406 1 76.88 91 LEU B C 1
ATOM 2276 O O . LEU B 1 91 ? 9.922 16.141 13.375 1 76.88 91 LEU B O 1
ATOM 2280 N N . SER B 1 92 ? 11.43 16.125 15.07 1 84.06 92 SER B N 1
ATOM 2281 C CA . SER B 1 92 ? 12.336 16.969 14.289 1 84.06 92 SER B CA 1
ATOM 2282 C C . SER B 1 92 ? 12.664 16.312 12.945 1 84.06 92 SER B C 1
ATOM 2284 O O . SER B 1 92 ? 12.609 15.094 12.812 1 84.06 92 SER B O 1
ATOM 2286 N N . GLN B 1 93 ? 12.898 17.141 12.047 1 81.62 93 GLN B N 1
ATOM 2287 C CA . GLN B 1 93 ? 13.164 16.656 10.695 1 81.62 93 GLN B CA 1
ATOM 2288 C C . GLN B 1 93 ? 14.281 15.617 10.695 1 81.62 93 GLN B C 1
ATOM 2290 O O . GLN B 1 93 ? 14.188 14.602 10.008 1 81.62 93 GLN B O 1
ATOM 2295 N N . THR B 1 94 ? 15.312 15.859 11.5 1 84.19 94 THR B N 1
ATOM 2296 C CA . THR B 1 94 ? 16.453 14.953 11.547 1 84.19 94 THR B CA 1
ATOM 2297 C C . THR B 1 94 ? 16.047 13.594 12.109 1 84.19 94 THR B C 1
ATOM 2299 O O . THR B 1 94 ? 16.375 12.555 11.531 1 84.19 94 THR B O 1
ATOM 2302 N N . LYS B 1 95 ? 15.305 13.578 13.156 1 89.81 95 LYS B N 1
ATOM 2303 C CA . LYS B 1 95 ? 14.859 12.336 13.766 1 89.81 95 LYS B CA 1
ATOM 2304 C C . LYS B 1 95 ? 13.867 11.602 12.859 1 89.81 95 LYS B C 1
ATOM 2306 O O . LYS B 1 95 ? 13.906 10.375 12.758 1 89.81 95 LYS B O 1
ATOM 2311 N N . ALA B 1 96 ? 13.062 12.422 12.258 1 88.56 96 ALA B N 1
ATOM 2312 C CA . ALA B 1 96 ? 12.078 11.836 11.359 1 88.56 96 ALA B CA 1
ATOM 2313 C C . ALA B 1 96 ? 12.75 11.172 10.164 1 88.56 96 ALA B C 1
ATOM 2315 O O . ALA B 1 96 ? 12.352 10.086 9.742 1 88.56 96 ALA B O 1
ATOM 2316 N N . GLU B 1 97 ? 13.742 11.781 9.664 1 89.69 97 GLU B N 1
ATOM 2317 C CA . GLU B 1 97 ? 14.477 11.219 8.531 1 89.69 97 GLU B CA 1
ATOM 2318 C C . GLU B 1 97 ? 15.258 9.977 8.945 1 89.69 97 GLU B C 1
ATOM 2320 O O . GLU B 1 97 ? 15.414 9.039 8.156 1 89.69 97 GLU B O 1
ATOM 2325 N N . ALA B 1 98 ? 15.766 10 10.117 1 93.31 98 ALA B N 1
ATOM 2326 C CA . ALA B 1 98 ? 16.469 8.828 10.617 1 93.31 98 ALA B CA 1
ATOM 2327 C C . ALA B 1 98 ? 15.531 7.625 10.719 1 93.31 98 ALA B C 1
ATOM 2329 O O . ALA B 1 98 ? 15.914 6.504 10.375 1 93.31 98 ALA B O 1
ATOM 2330 N N . VAL B 1 99 ? 14.352 7.879 11.227 1 93 99 VAL B N 1
ATOM 2331 C CA . VAL B 1 99 ? 13.352 6.82 11.32 1 93 99 VAL B CA 1
ATOM 2332 C C . VAL B 1 99 ? 13.031 6.289 9.922 1 93 99 VAL B C 1
ATOM 2334 O O . VAL B 1 99 ? 12.961 5.074 9.711 1 93 99 VAL B O 1
ATOM 2337 N N . HIS B 1 100 ? 12.883 7.23 9 1 94.06 100 HIS B N 1
ATOM 2338 C CA . HIS B 1 100 ? 12.602 6.805 7.629 1 94.06 100 HIS B CA 1
ATOM 2339 C C . HIS B 1 100 ? 13.742 5.969 7.066 1 94.06 100 HIS B C 1
ATOM 2341 O O . HIS B 1 100 ? 13.508 4.961 6.395 1 94.06 100 HIS B O 1
ATOM 2347 N N . PHE B 1 101 ? 14.977 6.383 7.34 1 95.12 101 PHE B N 1
ATOM 2348 C CA . PHE B 1 101 ? 16.141 5.625 6.902 1 95.12 101 PHE B CA 1
ATOM 2349 C C . PHE B 1 101 ? 16.078 4.195 7.418 1 95.12 101 PHE B C 1
ATOM 2351 O O . PHE B 1 101 ? 16.266 3.244 6.656 1 95.12 101 PHE B O 1
ATOM 2358 N N . ILE B 1 102 ? 15.852 4.023 8.641 1 96.94 102 ILE B N 1
ATOM 2359 C CA . ILE B 1 102 ? 15.828 2.707 9.273 1 96.94 102 ILE B CA 1
ATOM 2360 C C . ILE B 1 102 ? 14.734 1.851 8.641 1 96.94 102 ILE B C 1
ATOM 2362 O O . ILE B 1 102 ? 14.969 0.69 8.297 1 96.94 102 ILE B O 1
ATOM 2366 N N . LEU B 1 103 ? 13.594 2.42 8.469 1 95.69 103 LEU B N 1
ATOM 2367 C CA . LEU B 1 103 ? 12.445 1.67 7.973 1 95.69 103 LEU B CA 1
ATOM 2368 C C . LEU B 1 103 ? 12.68 1.224 6.531 1 95.69 103 LEU B C 1
ATOM 2370 O O . LEU B 1 103 ? 12.438 0.063 6.191 1 95.69 103 LEU B O 1
ATOM 2374 N N . ILE B 1 104 ? 13.109 2.154 5.715 1 95.81 104 ILE B N 1
ATOM 2375 C CA . ILE B 1 104 ? 13.281 1.812 4.309 1 95.81 104 ILE B CA 1
ATOM 2376 C C . ILE B 1 104 ? 14.477 0.871 4.148 1 95.81 104 ILE B C 1
ATOM 2378 O O . ILE B 1 104 ? 14.469 -0.011 3.285 1 95.81 104 ILE B O 1
ATOM 2382 N N . PHE B 1 105 ? 15.508 1.028 4.961 1 97.56 105 PHE B N 1
ATOM 2383 C CA . PHE B 1 105 ? 16.656 0.127 4.922 1 97.56 105 PHE B CA 1
ATOM 2384 C C . PHE B 1 105 ? 16.25 -1.285 5.324 1 97.56 105 PHE B C 1
ATOM 2386 O O . PHE B 1 105 ? 16.609 -2.256 4.656 1 97.56 105 PHE B O 1
ATOM 2393 N N . LEU B 1 106 ? 15.523 -1.4 6.367 1 97.25 106 LEU B N 1
ATOM 2394 C CA . LEU B 1 106 ? 15.039 -2.705 6.801 1 97.25 106 LEU B CA 1
ATOM 2395 C C . LEU B 1 106 ? 14.156 -3.34 5.734 1 97.25 106 LEU B C 1
ATOM 2397 O O . LEU B 1 106 ? 14.188 -4.555 5.535 1 97.25 106 LEU B O 1
ATOM 2401 N N . ASN B 1 107 ? 13.359 -2.469 5.105 1 96.25 107 ASN B N 1
ATOM 2402 C CA . ASN B 1 107 ? 12.578 -2.977 3.98 1 96.25 107 ASN B CA 1
ATOM 2403 C C . ASN B 1 107 ? 13.469 -3.664 2.947 1 96.25 107 ASN B C 1
ATOM 2405 O O . ASN B 1 107 ? 13.18 -4.789 2.529 1 96.25 107 ASN B O 1
ATOM 2409 N N . GLY B 1 108 ? 14.547 -2.996 2.592 1 96.81 108 GLY B N 1
ATOM 2410 C CA . GLY B 1 108 ? 15.484 -3.58 1.646 1 96.81 108 GLY B CA 1
ATOM 2411 C C . GLY B 1 108 ? 16.094 -4.879 2.139 1 96.81 108 GLY B C 1
ATOM 2412 O O . GLY B 1 108 ? 16.219 -5.844 1.379 1 96.81 108 GLY B O 1
ATOM 2413 N N . VAL B 1 109 ? 16.375 -4.941 3.354 1 97.38 109 VAL B N 1
ATOM 2414 C CA . VAL B 1 109 ? 17 -6.121 3.955 1 97.38 109 VAL B CA 1
ATOM 2415 C C . VAL B 1 109 ? 16.031 -7.301 3.873 1 97.38 109 VAL B C 1
ATOM 2417 O O . VAL B 1 109 ? 16.422 -8.406 3.502 1 97.38 109 VAL B O 1
ATOM 2420 N N . PHE B 1 110 ? 14.82 -7.074 4.152 1 96.31 110 PHE B N 1
ATOM 2421 C CA . PHE B 1 110 ? 13.859 -8.172 4.176 1 96.31 110 PHE B CA 1
ATOM 2422 C C . PHE B 1 110 ? 13.477 -8.586 2.76 1 96.31 110 PHE B C 1
ATOM 2424 O O . PHE B 1 110 ? 13.133 -9.742 2.516 1 96.31 110 PHE B O 1
ATOM 2431 N N . LEU B 1 111 ? 13.57 -7.676 1.85 1 94.81 111 LEU B N 1
ATOM 2432 C CA . LEU B 1 111 ? 13.398 -8.047 0.45 1 94.81 111 LEU B CA 1
ATOM 2433 C C . LEU B 1 111 ? 14.477 -9.039 0.017 1 94.81 111 LEU B C 1
ATOM 2435 O O . LEU B 1 111 ? 14.18 -10.039 -0.632 1 94.81 111 LEU B O 1
ATOM 2439 N N . VAL B 1 112 ? 15.688 -8.672 0.425 1 95.88 112 VAL B N 1
ATOM 2440 C CA . VAL B 1 112 ? 16.797 -9.555 0.089 1 95.88 112 VAL B CA 1
ATOM 2441 C C . VAL B 1 112 ? 16.641 -10.891 0.809 1 95.88 112 VAL B C 1
ATOM 2443 O O . VAL B 1 112 ? 16.859 -11.953 0.22 1 95.88 112 VAL B O 1
ATOM 2446 N N . ALA B 1 113 ? 16.203 -10.828 2.018 1 94.94 113 ALA B N 1
ATOM 2447 C CA . ALA B 1 113 ? 16.016 -12.031 2.818 1 94.94 113 ALA B CA 1
ATOM 2448 C C . ALA B 1 113 ? 14.953 -12.938 2.217 1 94.94 113 ALA B C 1
ATOM 2450 O O . ALA B 1 113 ? 14.961 -14.156 2.436 1 94.94 113 ALA B O 1
ATOM 2451 N N . PHE B 1 114 ? 14.031 -12.367 1.527 1 91.62 114 PHE B N 1
ATOM 2452 C CA . PHE B 1 114 ? 12.945 -13.148 0.94 1 91.62 114 PHE B CA 1
ATOM 2453 C C . PHE B 1 114 ? 13.492 -14.195 -0.027 1 91.62 114 PHE B C 1
ATOM 2455 O O . PHE B 1 114 ? 12.977 -15.305 -0.108 1 91.62 114 PHE B O 1
ATOM 2462 N N . ARG B 1 115 ? 14.508 -13.82 -0.709 1 90.12 115 ARG B N 1
ATOM 2463 C CA . ARG B 1 115 ? 15.125 -14.75 -1.646 1 90.12 115 ARG B CA 1
ATOM 2464 C C . ARG B 1 115 ? 15.539 -16.047 -0.945 1 90.12 115 ARG B C 1
ATOM 2466 O O . ARG B 1 115 ? 15.391 -17.125 -1.501 1 90.12 115 ARG B O 1
ATOM 2473 N N . PHE B 1 116 ? 15.938 -15.898 0.24 1 90.25 116 PHE B N 1
ATOM 2474 C CA . PHE B 1 116 ? 16.5 -17.031 0.95 1 90.25 116 PHE B CA 1
ATOM 2475 C C . PHE B 1 116 ? 15.445 -17.75 1.769 1 90.25 116 PHE B C 1
ATOM 2477 O O . PHE B 1 116 ? 15.703 -18.812 2.348 1 90.25 116 PHE B O 1
ATOM 2484 N N . SER B 1 117 ? 14.32 -17.25 1.794 1 85.69 117 SER B N 1
ATOM 2485 C CA . SER B 1 117 ? 13.273 -17.812 2.641 1 85.69 117 SER B CA 1
ATOM 2486 C C . SER B 1 117 ? 12.359 -18.734 1.847 1 85.69 117 SER B C 1
ATOM 2488 O O . SER B 1 117 ? 11.445 -19.344 2.406 1 85.69 117 SER B O 1
ATOM 2490 N N . LEU B 1 118 ? 12.609 -18.906 0.622 1 80.62 118 LEU B N 1
ATOM 2491 C CA . LEU B 1 118 ? 11.648 -19.594 -0.245 1 80.62 118 LEU B CA 1
ATOM 2492 C C . LEU B 1 118 ? 11.93 -21.078 -0.292 1 80.62 118 LEU B C 1
ATOM 2494 O O . LEU B 1 118 ? 11.375 -21.797 -1.126 1 80.62 118 LEU B O 1
ATOM 2498 N N . THR B 1 119 ? 12.766 -21.562 0.606 1 80.88 119 THR B N 1
ATOM 2499 C CA . THR B 1 119 ? 12.961 -23 0.74 1 80.88 119 THR B CA 1
ATOM 2500 C C . THR B 1 119 ? 11.719 -23.656 1.332 1 80.88 119 THR B C 1
ATOM 2502 O O . THR B 1 119 ? 11.406 -24.812 1.004 1 80.88 119 THR B O 1
ATOM 2505 N N . ASN B 1 120 ? 11.094 -22.938 2.158 1 85.06 120 ASN B N 1
ATOM 2506 C CA . ASN B 1 120 ? 9.836 -23.375 2.746 1 85.06 120 ASN B CA 1
ATOM 2507 C C . ASN B 1 120 ? 8.758 -22.297 2.65 1 85.06 120 ASN B C 1
ATOM 2509 O O . ASN B 1 120 ? 9.047 -21.109 2.811 1 85.06 120 ASN B O 1
ATOM 2513 N N . LEU B 1 121 ? 7.559 -22.75 2.402 1 81.44 121 LEU B N 1
ATOM 2514 C CA . LEU B 1 121 ? 6.438 -21.844 2.205 1 81.44 121 LEU B CA 1
ATOM 2515 C C . LEU B 1 121 ? 6.16 -21.031 3.471 1 81.44 121 LEU B C 1
ATOM 2517 O O . LEU B 1 121 ? 5.879 -19.828 3.402 1 81.44 121 LEU B O 1
ATOM 2521 N N . LYS B 1 122 ? 6.25 -21.719 4.547 1 86.12 122 LYS B N 1
ATOM 2522 C CA . LYS B 1 122 ? 5.98 -21.062 5.816 1 86.12 122 LYS B CA 1
ATOM 2523 C C . LYS B 1 122 ? 6.961 -19.906 6.051 1 86.12 122 LYS B C 1
ATOM 2525 O O . LYS B 1 122 ? 6.559 -18.812 6.441 1 86.12 122 LYS B O 1
ATOM 2530 N N . ASP B 1 123 ? 8.211 -20.172 5.828 1 88.81 123 ASP B N 1
ATOM 2531 C CA . ASP B 1 123 ? 9.234 -19.141 5.996 1 88.81 123 ASP B CA 1
ATOM 2532 C C . ASP B 1 123 ? 9.016 -18 5.012 1 88.81 123 ASP B C 1
ATOM 2534 O O . ASP B 1 123 ? 9.211 -16.828 5.359 1 88.81 123 ASP B O 1
ATOM 2538 N N . GLY B 1 124 ? 8.578 -18.344 3.795 1 85.81 124 GLY B N 1
ATOM 2539 C CA . GLY B 1 124 ? 8.305 -17.344 2.785 1 85.81 124 GLY B CA 1
ATOM 2540 C C . GLY B 1 124 ? 7.188 -16.391 3.178 1 85.81 124 GLY B C 1
ATOM 2541 O O . GLY B 1 124 ? 7.32 -15.172 3.029 1 85.81 124 GLY B O 1
ATOM 2542 N N . ILE B 1 125 ? 6.184 -16.922 3.715 1 85 125 ILE B N 1
ATOM 2543 C CA . ILE B 1 125 ? 5.027 -16.141 4.117 1 85 125 ILE B CA 1
ATOM 2544 C C . ILE B 1 125 ? 5.406 -15.211 5.273 1 85 125 ILE B C 1
ATOM 2546 O O . ILE B 1 125 ? 5.027 -14.039 5.293 1 85 125 ILE B O 1
ATOM 2550 N N . ILE B 1 126 ? 6.164 -15.719 6.18 1 90.38 126 ILE B N 1
ATOM 2551 C CA . ILE B 1 126 ? 6.574 -14.953 7.348 1 90.38 126 ILE B CA 1
ATOM 2552 C C . ILE B 1 126 ? 7.426 -13.766 6.91 1 90.38 126 ILE B C 1
ATOM 2554 O O . ILE B 1 126 ? 7.18 -12.625 7.316 1 90.38 126 ILE B O 1
ATOM 2558 N N . ILE B 1 127 ? 8.406 -14.023 6.121 1 90.94 127 ILE B N 1
ATOM 2559 C CA . ILE B 1 127 ? 9.305 -12.961 5.684 1 90.94 127 ILE B CA 1
ATOM 2560 C C . ILE B 1 127 ? 8.539 -11.953 4.824 1 90.94 127 ILE B C 1
ATOM 2562 O O . ILE B 1 127 ? 8.766 -10.75 4.918 1 90.94 127 ILE B O 1
ATOM 2566 N N . LEU B 1 128 ? 7.668 -12.492 4.016 1 85 128 LEU B N 1
ATOM 2567 C CA . LEU B 1 128 ? 6.855 -11.617 3.18 1 85 128 LEU B CA 1
ATOM 2568 C C . LEU B 1 128 ? 6.02 -10.672 4.035 1 85 128 LEU B C 1
ATOM 2570 O O . LEU B 1 128 ? 5.945 -9.469 3.754 1 85 128 LEU B O 1
ATOM 2574 N N . THR B 1 129 ? 5.395 -11.195 5.035 1 89.75 129 THR B N 1
ATOM 2575 C CA . THR B 1 129 ? 4.543 -10.391 5.91 1 89.75 129 THR B CA 1
ATOM 2576 C C . THR B 1 129 ? 5.367 -9.328 6.633 1 89.75 129 THR B C 1
ATOM 2578 O O . THR B 1 129 ? 4.93 -8.188 6.766 1 89.75 129 THR B O 1
ATOM 2581 N N . ILE B 1 130 ? 6.551 -9.656 7.02 1 92.12 130 ILE B N 1
ATOM 2582 C CA . ILE B 1 130 ? 7.422 -8.711 7.707 1 92.12 130 ILE B CA 1
ATOM 2583 C C . ILE B 1 130 ? 7.871 -7.625 6.734 1 92.12 130 ILE B C 1
ATOM 2585 O O . ILE B 1 130 ? 7.824 -6.438 7.055 1 92.12 130 ILE B O 1
ATOM 2589 N N . PHE B 1 131 ? 8.289 -8.078 5.582 1 90.75 131 PHE B N 1
ATOM 2590 C CA . PHE B 1 131 ? 8.773 -7.109 4.605 1 90.75 131 PHE B CA 1
ATOM 2591 C C . PHE B 1 131 ? 7.66 -6.152 4.199 1 90.75 131 PHE B C 1
ATOM 2593 O O . PHE B 1 131 ? 7.898 -4.953 4.031 1 90.75 131 PHE B O 1
ATOM 2600 N N . ILE B 1 132 ? 6.461 -6.641 3.994 1 88.56 132 ILE B N 1
ATOM 2601 C CA . ILE B 1 132 ? 5.352 -5.789 3.582 1 88.56 132 ILE B CA 1
ATOM 2602 C C . ILE B 1 132 ? 5.066 -4.75 4.668 1 88.56 132 ILE B C 1
ATOM 2604 O O . ILE B 1 132 ? 4.719 -3.605 4.367 1 88.56 132 ILE B O 1
ATOM 2608 N N . TYR B 1 133 ? 5.191 -5.195 5.848 1 91.38 133 TYR B N 1
ATOM 2609 C CA . TYR B 1 133 ? 4.984 -4.285 6.969 1 91.38 133 TYR B CA 1
ATOM 2610 C C . TYR B 1 133 ? 5.969 -3.123 6.918 1 91.38 133 TYR B C 1
ATOM 2612 O O . TYR B 1 133 ? 5.574 -1.96 7.039 1 91.38 133 TYR B O 1
ATOM 2620 N N . PHE B 1 134 ? 7.191 -3.381 6.715 1 93.75 134 PHE B N 1
ATOM 2621 C CA . PHE B 1 134 ? 8.211 -2.338 6.68 1 93.75 134 PHE B CA 1
ATOM 2622 C C . PHE B 1 134 ? 8.07 -1.482 5.43 1 93.75 134 PHE B C 1
ATOM 2624 O O . PHE B 1 134 ? 8.344 -0.282 5.453 1 93.75 134 PHE B O 1
ATOM 2631 N N . THR B 1 135 ? 7.641 -2.135 4.344 1 91.12 135 THR B N 1
ATOM 2632 C CA . THR B 1 135 ? 7.41 -1.384 3.115 1 91.12 135 THR B CA 1
ATOM 2633 C C . THR B 1 135 ? 6.32 -0.334 3.318 1 91.12 135 THR B C 1
ATOM 2635 O O . THR B 1 135 ? 6.512 0.838 2.988 1 91.12 135 THR B O 1
ATOM 2638 N N . GLN B 1 136 ? 5.262 -0.783 3.902 1 90.25 136 GLN B N 1
ATOM 2639 C CA . GLN B 1 136 ? 4.133 0.116 4.121 1 90.25 136 GLN B CA 1
ATOM 2640 C C . GLN B 1 136 ? 4.488 1.213 5.121 1 90.25 136 GLN B C 1
ATOM 2642 O O . GLN B 1 136 ? 4.137 2.377 4.922 1 90.25 136 GLN B O 1
ATOM 2647 N N . LEU B 1 137 ? 5.203 0.877 6.176 1 91.88 137 LEU B N 1
ATOM 2648 C CA . LEU B 1 137 ? 5.582 1.86 7.184 1 91.88 137 LEU B CA 1
ATOM 2649 C C . LEU B 1 137 ? 6.551 2.887 6.605 1 91.88 137 LEU B C 1
ATOM 2651 O O . LEU B 1 137 ? 6.473 4.074 6.934 1 91.88 137 LEU B O 1
ATOM 2655 N N . ALA B 1 138 ? 7.449 2.408 5.777 1 92.75 138 ALA B N 1
ATOM 2656 C CA . ALA B 1 138 ? 8.391 3.322 5.141 1 92.75 138 ALA B CA 1
ATOM 2657 C C . ALA B 1 138 ? 7.672 4.297 4.215 1 92.75 138 ALA B C 1
ATOM 2659 O O . ALA B 1 138 ? 7.988 5.488 4.188 1 92.75 138 ALA B O 1
ATOM 2660 N N . ALA B 1 139 ? 6.746 3.787 3.484 1 90.88 139 ALA B N 1
ATOM 2661 C CA . ALA B 1 139 ? 5.98 4.625 2.568 1 90.88 139 ALA B CA 1
ATOM 2662 C C . ALA B 1 139 ? 5.184 5.684 3.326 1 90.88 139 ALA B C 1
ATOM 2664 O O . ALA B 1 139 ? 5.215 6.863 2.975 1 90.88 139 ALA B O 1
ATOM 2665 N N . VAL B 1 140 ? 4.492 5.25 4.352 1 88.38 140 VAL B N 1
ATOM 2666 C CA . VAL B 1 140 ? 3.666 6.156 5.141 1 88.38 140 VAL B CA 1
ATOM 2667 C C . VAL B 1 140 ? 4.551 7.188 5.84 1 88.38 140 VAL B C 1
ATOM 2669 O O . VAL B 1 140 ? 4.223 8.375 5.871 1 88.38 140 VAL B O 1
ATOM 2672 N N . GLN B 1 141 ? 5.609 6.738 6.457 1 90.31 141 GLN B N 1
ATOM 2673 C CA . GLN B 1 141 ? 6.531 7.652 7.121 1 90.31 141 GLN B CA 1
ATOM 2674 C C . GLN B 1 141 ? 7.086 8.68 6.137 1 90.31 141 GLN B C 1
ATOM 2676 O O . GLN B 1 141 ? 7.293 9.844 6.5 1 90.31 141 GLN B O 1
ATOM 2681 N N . PHE B 1 142 ? 7.344 8.258 4.984 1 90.75 142 PHE B N 1
ATOM 2682 C CA . PHE B 1 142 ? 7.801 9.188 3.957 1 90.75 142 PHE B CA 1
ATOM 2683 C C . PHE B 1 142 ? 6.754 10.266 3.699 1 90.75 142 PHE B C 1
ATOM 2685 O O . PHE B 1 142 ? 7.09 11.445 3.57 1 90.75 142 PHE B O 1
ATOM 2692 N N . LEU B 1 143 ? 5.59 9.867 3.662 1 88.5 143 LEU B N 1
ATOM 2693 C CA . LEU B 1 143 ? 4.504 10.797 3.363 1 88.5 143 LEU B CA 1
ATOM 2694 C C . LEU B 1 143 ? 4.277 11.758 4.523 1 88.5 143 LEU B C 1
ATOM 2696 O O . LEU B 1 143 ? 3.863 12.898 4.316 1 88.5 143 LEU B O 1
ATOM 2700 N N . VAL B 1 144 ? 4.52 11.297 5.703 1 88.38 144 VAL B N 1
ATOM 2701 C CA . VAL B 1 144 ? 4.438 12.172 6.871 1 88.38 144 VAL B CA 1
ATOM 2702 C C . VAL B 1 144 ? 5.547 13.219 6.809 1 88.38 144 VAL B C 1
ATOM 2704 O O . VAL B 1 144 ? 5.332 14.383 7.156 1 88.38 144 VAL B O 1
ATOM 2707 N N . LEU B 1 145 ? 6.699 12.859 6.355 1 88.12 145 LEU B N 1
ATOM 2708 C CA . LEU B 1 145 ? 7.855 13.742 6.266 1 88.12 145 LEU B CA 1
ATOM 2709 C C . LEU B 1 145 ? 7.664 14.773 5.16 1 88.12 145 LEU B C 1
ATOM 2711 O O . LEU B 1 145 ? 8.07 15.93 5.309 1 88.12 145 LEU B O 1
ATOM 2715 N N . PHE B 1 146 ? 7.062 14.32 4.102 1 88 146 PHE B N 1
ATOM 2716 C CA . PHE B 1 146 ? 6.906 15.18 2.932 1 88 146 PHE B CA 1
ATOM 2717 C C . PHE B 1 146 ? 5.453 15.211 2.473 1 88 146 PHE B C 1
ATOM 2719 O O . PHE B 1 146 ? 5.125 14.703 1.398 1 88 146 PHE B O 1
ATOM 2726 N N . PRO B 1 147 ? 4.629 15.93 3.223 1 86.06 147 PRO B N 1
ATOM 2727 C CA . PRO B 1 147 ? 3.195 15.938 2.924 1 86.06 147 PRO B CA 1
ATOM 2728 C C . PRO B 1 147 ? 2.881 16.562 1.562 1 86.06 147 PRO B C 1
ATOM 2730 O O . PRO B 1 147 ? 1.811 16.312 1.001 1 86.06 147 PRO B O 1
ATOM 2733 N N . GLU B 1 148 ? 3.807 17.297 0.983 1 82.06 148 GLU B N 1
ATOM 2734 C CA . GLU B 1 148 ? 3.598 17.906 -0.324 1 82.06 148 GLU B CA 1
ATOM 2735 C C . GLU B 1 148 ? 3.496 16.859 -1.421 1 82.06 148 GLU B C 1
ATOM 2737 O O . GLU B 1 148 ? 2.982 17.125 -2.508 1 82.06 148 GLU B O 1
ATOM 2742 N N . ILE B 1 149 ? 3.963 15.625 -1.121 1 82.69 149 ILE B N 1
ATOM 2743 C CA . ILE B 1 149 ? 3.982 14.562 -2.119 1 82.69 149 ILE B CA 1
ATOM 2744 C C . ILE B 1 149 ? 2.674 13.781 -2.062 1 82.69 149 ILE B C 1
ATOM 2746 O O . ILE B 1 149 ? 2.346 13.039 -2.992 1 82.69 149 ILE B O 1
ATOM 2750 N N . VAL B 1 150 ? 1.838 14 -1.075 1 82.88 150 VAL B N 1
ATOM 2751 C CA . VAL B 1 150 ? 0.637 13.195 -0.877 1 82.88 150 VAL B CA 1
ATOM 2752 C C . VAL B 1 150 ? -0.328 13.406 -2.041 1 82.88 150 VAL B C 1
ATOM 2754 O O . VAL B 1 150 ? -1.083 12.5 -2.406 1 82.88 150 VAL B O 1
ATOM 2757 N N . GLY B 1 151 ? -0.297 14.586 -2.617 1 79.25 151 GLY B N 1
ATOM 2758 C CA . GLY B 1 151 ? -1.103 14.867 -3.793 1 79.25 151 GLY B CA 1
ATOM 2759 C C . GLY B 1 151 ? -0.806 13.938 -4.957 1 79.25 151 GLY B C 1
ATOM 2760 O O . GLY B 1 151 ? -1.677 13.68 -5.793 1 79.25 151 GLY B O 1
ATOM 2761 N N . ALA B 1 152 ? 0.374 13.391 -5.004 1 78.94 152 ALA B N 1
ATOM 2762 C CA . ALA B 1 152 ? 0.752 12.445 -6.051 1 78.94 152 ALA B CA 1
ATOM 2763 C C . ALA B 1 152 ? -0.075 11.164 -5.961 1 78.94 152 ALA B C 1
ATOM 2765 O O . ALA B 1 152 ? -0.392 10.547 -6.98 1 78.94 152 ALA B O 1
ATOM 2766 N N . ILE B 1 153 ? -0.492 10.773 -4.773 1 82.19 153 ILE B N 1
ATOM 2767 C CA . ILE B 1 153 ? -1.311 9.578 -4.578 1 82.19 153 ILE B CA 1
ATOM 2768 C C . ILE B 1 153 ? -2.701 9.805 -5.168 1 82.19 153 ILE B C 1
ATOM 2770 O O . ILE B 1 153 ? -3.24 8.938 -5.859 1 82.19 153 ILE B O 1
ATOM 2774 N N . SER B 1 154 ? -3.178 10.992 -4.945 1 81.62 154 SER B N 1
ATOM 2775 C CA . SER B 1 154 ? -4.469 11.344 -5.523 1 81.62 154 SER B CA 1
ATOM 2776 C C . SER B 1 154 ? -4.41 11.344 -7.047 1 81.62 154 SER B C 1
ATOM 2778 O O . SER B 1 154 ? -5.348 10.898 -7.711 1 81.62 154 SER B O 1
ATOM 2780 N N . GLY B 1 155 ? -3.342 11.875 -7.531 1 73.94 155 GLY B N 1
ATOM 2781 C CA . GLY B 1 155 ? -3.145 11.852 -8.969 1 73.94 155 GLY B CA 1
ATOM 2782 C C . GLY B 1 155 ? -3.088 10.445 -9.539 1 73.94 155 GLY B C 1
ATOM 2783 O O . GLY B 1 155 ? -3.678 10.172 -10.586 1 73.94 155 GLY B O 1
ATOM 2784 N N . LEU B 1 156 ? -2.447 9.594 -8.828 1 74.75 156 LEU B N 1
ATOM 2785 C CA . LEU B 1 156 ? -2.311 8.203 -9.258 1 74.75 156 LEU B CA 1
ATOM 2786 C C . LEU B 1 156 ? -3.668 7.512 -9.281 1 74.75 156 LEU B C 1
ATOM 2788 O O . LEU B 1 156 ? -4.004 6.836 -10.258 1 74.75 156 LEU B O 1
ATOM 2792 N N . VAL B 1 157 ? -4.391 7.609 -8.172 1 76.62 157 VAL B N 1
ATOM 2793 C CA . VAL B 1 157 ? -5.691 6.957 -8.102 1 76.62 157 VAL B CA 1
ATOM 2794 C C . VAL B 1 157 ? -6.625 7.531 -9.164 1 76.62 157 VAL B C 1
ATOM 2796 O O . VAL B 1 157 ? -7.395 6.797 -9.789 1 76.62 157 VAL B O 1
ATOM 2799 N N . GLY B 1 158 ? -6.539 8.828 -9.391 1 72.19 158 GLY B N 1
ATOM 2800 C CA . GLY B 1 158 ? -7.352 9.469 -10.414 1 72.19 158 GLY B CA 1
ATOM 2801 C C . GLY B 1 158 ? -7 9.031 -11.82 1 72.19 158 GLY B C 1
ATOM 2802 O O . GLY B 1 158 ? -7.887 8.727 -12.625 1 72.19 158 GLY B O 1
ATOM 2803 N N . ALA B 1 159 ? -5.727 8.914 -12.062 1 67.19 159 ALA B N 1
ATOM 2804 C CA . ALA B 1 159 ? -5.234 8.555 -13.391 1 67.19 159 ALA B CA 1
ATOM 2805 C C . ALA B 1 159 ? -5.336 7.047 -13.625 1 67.19 159 ALA B C 1
ATOM 2807 O O . ALA B 1 159 ? -5.492 6.598 -14.766 1 67.19 159 ALA B O 1
ATOM 2808 N N . GLY B 1 160 ? -5.148 6.27 -12.547 1 66.19 160 GLY B N 1
ATOM 2809 C CA . GLY B 1 160 ? -5.016 4.828 -12.68 1 66.19 160 GLY B CA 1
ATOM 2810 C C . GLY B 1 160 ? -6.332 4.09 -12.539 1 66.19 160 GLY B C 1
ATOM 2811 O O . GLY B 1 160 ? -6.43 2.912 -12.883 1 66.19 160 GLY B O 1
ATOM 2812 N N . GLY B 1 161 ? -7.219 4.684 -12.055 1 61.12 161 GLY B N 1
ATOM 2813 C CA . GLY B 1 161 ? -8.562 4.133 -12.141 1 61.12 161 GLY B CA 1
ATOM 2814 C C . GLY B 1 161 ? -8.969 3.357 -10.898 1 61.12 161 GLY B C 1
ATOM 2815 O O . GLY B 1 161 ? -9.836 2.482 -10.961 1 61.12 161 GLY B O 1
ATOM 2816 N N . ASN B 1 162 ? -8.188 3.389 -9.836 1 77.56 162 ASN B N 1
ATOM 2817 C CA . ASN B 1 162 ? -8.766 2.73 -8.672 1 77.56 162 ASN B CA 1
ATOM 2818 C C . ASN B 1 162 ? -9.93 3.529 -8.094 1 77.56 162 ASN B C 1
ATOM 2820 O O . ASN B 1 162 ? -9.727 4.453 -7.305 1 77.56 162 ASN B O 1
ATOM 2824 N N . ILE B 1 163 ? -11.109 3.08 -8.344 1 83.88 163 ILE B N 1
ATOM 2825 C CA . ILE B 1 163 ? -12.336 3.768 -7.961 1 83.88 163 ILE B CA 1
ATOM 2826 C C . ILE B 1 163 ? -12.461 3.799 -6.441 1 83.88 163 ILE B C 1
ATOM 2828 O O . ILE B 1 163 ? -12.961 4.773 -5.871 1 83.88 163 ILE B O 1
ATOM 2832 N N . GLY B 1 164 ? -12.062 2.777 -5.805 1 88.69 164 GLY B N 1
ATOM 2833 C CA . GLY B 1 164 ? -12.086 2.764 -4.352 1 88.69 164 GLY B CA 1
ATOM 2834 C C . GLY B 1 164 ? -11.242 3.865 -3.732 1 88.69 164 GLY B C 1
ATOM 2835 O O . GLY B 1 164 ? -11.703 4.562 -2.822 1 88.69 164 GLY B O 1
ATOM 2836 N N . GLY B 1 165 ? -10.031 3.984 -4.246 1 90.06 165 GLY B N 1
ATOM 2837 C CA . GLY B 1 165 ? -9.18 5.07 -3.785 1 90.06 165 GLY B CA 1
ATOM 2838 C C . GLY B 1 165 ? -9.797 6.441 -3.984 1 90.06 165 GLY B C 1
ATOM 2839 O O . GLY B 1 165 ? -9.719 7.297 -3.102 1 90.06 165 GLY B O 1
ATOM 2840 N N . LEU B 1 166 ? -10.414 6.57 -5.133 1 88.5 166 LEU B N 1
ATOM 2841 C CA . LEU B 1 166 ? -11.062 7.844 -5.426 1 88.5 166 LEU B CA 1
ATOM 2842 C C . LEU B 1 166 ? -12.188 8.125 -4.438 1 88.5 166 LEU B C 1
ATOM 2844 O O . LEU B 1 166 ? -12.305 9.242 -3.926 1 88.5 166 LEU B O 1
ATOM 2848 N N . ILE B 1 167 ? -12.914 7.199 -4.188 1 92.94 167 ILE B N 1
ATOM 2849 C CA . ILE B 1 167 ? -14.062 7.344 -3.291 1 92.94 167 ILE B CA 1
ATOM 2850 C C . ILE B 1 167 ? -13.57 7.629 -1.872 1 92.94 167 ILE B C 1
ATOM 2852 O O . ILE B 1 167 ? -14.031 8.57 -1.229 1 92.94 167 ILE B O 1
ATOM 2856 N N . PHE B 1 168 ? -12.656 6.883 -1.402 1 95.25 168 PHE B N 1
ATOM 2857 C CA . PHE B 1 168 ? -12.203 7.043 -0.024 1 95.25 168 PHE B CA 1
ATOM 2858 C C . PHE B 1 168 ? -11.453 8.352 0.153 1 95.25 168 PHE B C 1
ATOM 2860 O O . PHE B 1 168 ? -11.562 9.008 1.195 1 95.25 168 PHE B O 1
ATOM 2867 N N . ILE B 1 169 ? -10.641 8.688 -0.845 1 91.25 169 ILE B N 1
ATOM 2868 C CA . ILE B 1 169 ? -10 10 -0.782 1 91.25 169 ILE B CA 1
ATOM 2869 C C . ILE B 1 169 ? -11.062 11.094 -0.732 1 91.25 169 ILE B C 1
ATOM 2871 O O . ILE B 1 169 ? -10.914 12.078 -0.011 1 91.25 169 ILE B O 1
ATOM 2875 N N . GLY B 1 170 ? -12.086 10.906 -1.498 1 92.56 170 GLY B N 1
ATOM 2876 C CA . GLY B 1 170 ? -13.211 11.828 -1.459 1 92.56 170 GLY B CA 1
ATOM 2877 C C . GLY B 1 170 ? -13.852 11.93 -0.088 1 92.56 170 GLY B C 1
ATOM 2878 O O . GLY B 1 170 ? -14.195 13.016 0.364 1 92.56 170 GLY B O 1
ATOM 2879 N N . VAL B 1 171 ? -14.031 10.844 0.564 1 95.06 171 VAL B N 1
ATOM 2880 C CA . VAL B 1 171 ? -14.594 10.828 1.909 1 95.06 171 VAL B CA 1
ATOM 2881 C C . VAL B 1 171 ? -13.695 11.617 2.857 1 95.06 171 VAL B C 1
ATOM 2883 O O . VAL B 1 171 ? -14.18 12.422 3.656 1 95.06 171 VAL B O 1
ATOM 2886 N N . PHE B 1 172 ? -12.43 11.461 2.773 1 93.31 172 PHE B N 1
ATOM 2887 C CA . PHE B 1 172 ? -11.5 12.188 3.637 1 93.31 172 PHE B CA 1
ATOM 2888 C C . PHE B 1 172 ? -11.516 13.68 3.322 1 93.31 172 PHE B C 1
ATOM 2890 O O . PHE B 1 172 ? -11.336 14.508 4.215 1 93.31 172 PHE B O 1
ATOM 2897 N N . LYS B 1 173 ? -11.773 13.922 2.043 1 90.56 173 LYS B N 1
ATOM 2898 C CA . LYS B 1 173 ? -11.859 15.328 1.669 1 90.56 173 LYS B CA 1
ATOM 2899 C C . LYS B 1 173 ? -13.125 15.969 2.232 1 90.56 173 LYS B C 1
ATOM 2901 O O . LYS B 1 173 ? -13.094 17.109 2.701 1 90.56 173 LYS B O 1
ATOM 2906 N N . ILE B 1 174 ? -14.188 15.266 2.182 1 94 174 ILE B N 1
ATOM 2907 C CA . ILE B 1 174 ? -15.469 15.758 2.691 1 94 174 ILE B CA 1
ATOM 2908 C C . ILE B 1 174 ? -15.359 16.016 4.191 1 94 174 ILE B C 1
ATOM 2910 O O . ILE B 1 174 ? -15.883 17 4.699 1 94 174 ILE B O 1
ATOM 2914 N N . TYR B 1 175 ? -14.617 15.164 4.902 1 93.69 175 TYR B N 1
ATOM 2915 C CA . TYR B 1 175 ? -14.469 15.289 6.348 1 93.69 175 TYR B CA 1
ATOM 2916 C C . TYR B 1 175 ? -13.086 15.836 6.703 1 93.69 175 TYR B C 1
ATOM 2918 O O . TYR B 1 175 ? -12.484 15.406 7.691 1 93.69 175 TYR B O 1
ATOM 2926 N N . ALA B 1 176 ? -12.523 16.688 5.906 1 87.31 176 ALA B N 1
ATOM 2927 C CA . ALA B 1 176 ? -11.18 17.219 6.09 1 87.31 176 ALA B CA 1
ATOM 2928 C C . ALA B 1 176 ? -11.055 17.953 7.418 1 87.31 176 ALA B C 1
ATOM 2930 O O . ALA B 1 176 ? -9.977 17.984 8.023 1 87.31 176 ALA B O 1
ATOM 2931 N N . ASN B 1 177 ? -12.156 18.625 8 1 88.56 177 ASN B N 1
ATOM 2932 C CA . ASN B 1 177 ? -12.141 19.359 9.266 1 88.56 177 ASN B CA 1
ATOM 2933 C C . ASN B 1 177 ? -12.266 18.406 10.461 1 88.56 177 ASN B C 1
ATOM 2935 O O . ASN B 1 177 ? -12.07 18.828 11.602 1 88.56 177 ASN B O 1
ATOM 2939 N N . ASN B 1 178 ? -12.68 17.188 10.211 1 91.75 178 ASN B N 1
ATOM 2940 C CA . ASN B 1 178 ? -12.789 16.156 11.234 1 91.75 178 ASN B CA 1
ATOM 2941 C C . ASN B 1 178 ? -12.305 14.797 10.719 1 91.75 178 ASN B C 1
ATOM 2943 O O . ASN B 1 178 ? -13.094 13.867 10.562 1 91.75 178 ASN B O 1
ATOM 2947 N N . THR B 1 179 ? -11.023 14.703 10.562 1 89.69 179 THR B N 1
ATOM 2948 C CA . THR B 1 179 ? -10.375 13.539 9.969 1 89.69 179 THR B CA 1
ATOM 2949 C C . THR B 1 179 ? -10.703 12.281 10.766 1 89.69 179 THR B C 1
ATOM 2951 O O . THR B 1 179 ? -10.922 11.211 10.18 1 89.69 179 THR B O 1
ATOM 2954 N N . PRO B 1 180 ? -10.859 12.344 12.125 1 91.31 180 PRO B N 1
ATOM 2955 C CA . PRO B 1 180 ? -11.188 11.133 12.875 1 91.31 180 PRO B CA 1
ATOM 2956 C C . PRO B 1 180 ? -12.531 10.539 12.477 1 91.31 180 PRO B C 1
ATOM 2958 O O . PRO B 1 180 ? -12.688 9.312 12.438 1 91.31 180 PRO B O 1
ATOM 2961 N N . ILE B 1 181 ? -13.484 11.391 12.172 1 94.88 181 ILE B N 1
ATOM 2962 C CA . ILE B 1 181 ? -14.789 10.906 11.727 1 94.88 181 ILE B CA 1
ATOM 2963 C C . ILE B 1 181 ? -14.656 10.234 10.367 1 94.88 181 ILE B C 1
ATOM 2965 O O . ILE B 1 181 ? -15.328 9.242 10.086 1 94.88 181 ILE B O 1
ATOM 2969 N N . ALA B 1 182 ? -13.852 10.812 9.469 1 95.38 182 ALA B N 1
ATOM 2970 C CA . ALA B 1 182 ? -13.602 10.195 8.164 1 95.38 182 ALA B CA 1
ATOM 2971 C C . ALA B 1 182 ? -13.086 8.766 8.32 1 95.38 182 ALA B C 1
ATOM 2973 O O . ALA B 1 182 ? -13.516 7.859 7.609 1 95.38 182 ALA B O 1
ATOM 2974 N N . PHE B 1 183 ? -12.156 8.602 9.266 1 94.81 183 PHE B N 1
ATOM 2975 C CA . PHE B 1 183 ? -11.617 7.27 9.523 1 94.81 183 PHE B CA 1
ATOM 2976 C C . PHE B 1 183 ? -12.719 6.32 9.992 1 94.81 183 PHE B C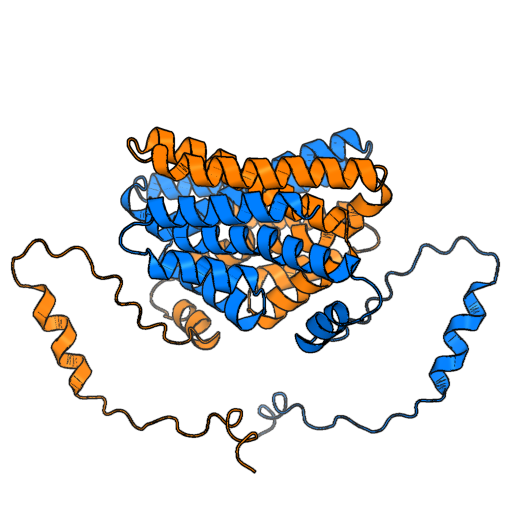 1
ATOM 2978 O O . PHE B 1 183 ? -12.766 5.16 9.57 1 94.81 183 PHE B O 1
ATOM 2985 N N . MET B 1 184 ? -13.555 6.84 10.836 1 96.5 184 MET B N 1
ATOM 2986 C CA . MET B 1 184 ? -14.641 6.016 11.344 1 96.5 184 MET B CA 1
ATOM 2987 C C . MET B 1 184 ? -15.594 5.617 10.219 1 96.5 184 MET B C 1
ATOM 2989 O O . MET B 1 184 ? -15.984 4.453 10.117 1 96.5 184 MET B O 1
ATOM 2993 N N . VAL B 1 185 ? -15.969 6.539 9.414 1 97.31 185 VAL B N 1
ATOM 2994 C CA . VAL B 1 185 ? -16.875 6.277 8.297 1 97.31 185 VAL B CA 1
ATOM 2995 C C . VAL B 1 185 ? -16.234 5.254 7.355 1 97.31 185 VAL B C 1
ATOM 2997 O O . VAL B 1 185 ? -16.891 4.285 6.957 1 97.31 185 VAL B O 1
ATOM 3000 N N . CYS B 1 186 ? -15.016 5.465 6.977 1 97 186 CYS B N 1
ATOM 3001 C CA . CYS B 1 186 ? -14.312 4.523 6.113 1 97 186 CYS B CA 1
ATOM 3002 C C . CYS B 1 186 ? -14.25 3.141 6.75 1 97 186 CYS B C 1
ATOM 3004 O O . CYS B 1 186 ? -14.414 2.127 6.066 1 97 186 CYS B O 1
ATOM 3006 N N . GLY B 1 187 ? -13.969 3.125 8.047 1 97.19 187 GLY B N 1
ATOM 3007 C CA . GLY B 1 187 ? -13.914 1.853 8.75 1 97.19 187 GLY B CA 1
ATOM 3008 C C . GLY B 1 187 ? -15.211 1.072 8.664 1 97.19 187 GLY B C 1
ATOM 3009 O O . GLY B 1 187 ? -15.203 -0.138 8.43 1 97.19 187 GLY B O 1
ATOM 3010 N N . PHE B 1 188 ? -16.312 1.736 8.883 1 97.94 188 PHE B N 1
ATOM 3011 C CA . PHE B 1 188 ? -17.609 1.076 8.805 1 97.94 188 PHE B CA 1
ATOM 3012 C C . PHE B 1 188 ? -17.859 0.544 7.398 1 97.94 188 PHE B C 1
ATOM 3014 O O . PHE B 1 188 ? -18.391 -0.552 7.234 1 97.94 188 PHE B O 1
ATOM 3021 N N . VAL B 1 189 ? -17.531 1.291 6.41 1 97.5 189 VAL B N 1
ATOM 3022 C CA . VAL B 1 189 ? -17.703 0.853 5.027 1 97.5 189 VAL B CA 1
ATOM 3023 C C . VAL B 1 189 ? -16.859 -0.395 4.773 1 97.5 189 VAL B C 1
ATOM 3025 O O . VAL B 1 189 ? -17.344 -1.368 4.188 1 97.5 189 VAL B O 1
ATOM 3028 N N . VAL B 1 190 ? -15.602 -0.361 5.195 1 97 190 VAL B N 1
ATOM 3029 C CA . VAL B 1 190 ? -14.695 -1.487 4.984 1 97 190 VAL B CA 1
ATOM 3030 C C . VAL B 1 190 ? -15.234 -2.725 5.699 1 97 190 VAL B C 1
ATOM 3032 O O . VAL B 1 190 ? -15.211 -3.826 5.145 1 97 190 VAL B O 1
ATOM 3035 N N . MET B 1 191 ? -15.758 -2.578 6.875 1 97.62 191 MET B N 1
ATOM 3036 C CA . MET B 1 191 ? -16.328 -3.699 7.617 1 97.62 191 MET B CA 1
ATOM 3037 C C . MET B 1 191 ? -17.531 -4.281 6.879 1 97.62 191 MET B 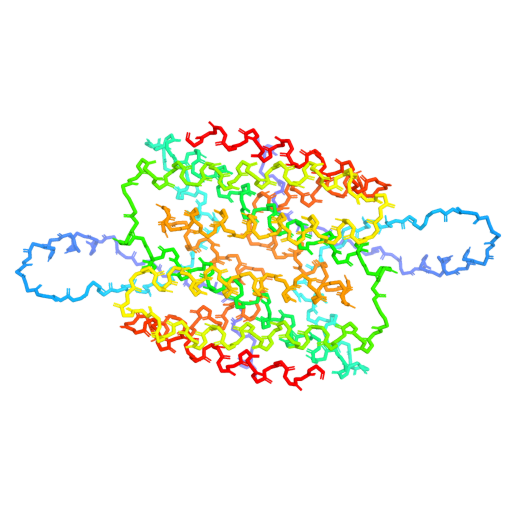C 1
ATOM 3039 O O . MET B 1 191 ? -17.703 -5.5 6.832 1 97.62 191 MET B O 1
ATOM 3043 N N . THR B 1 192 ? -18.344 -3.43 6.336 1 97.31 192 THR B N 1
ATOM 3044 C CA . THR B 1 192 ? -19.516 -3.885 5.598 1 97.31 192 THR B CA 1
ATOM 3045 C C . THR B 1 192 ? -19.094 -4.668 4.355 1 97.31 192 THR B C 1
ATOM 3047 O O . THR B 1 192 ? -19.688 -5.707 4.047 1 97.31 192 THR B O 1
ATOM 3050 N N . VAL B 1 193 ? -18.109 -4.152 3.645 1 95.44 193 VAL B N 1
ATOM 3051 C CA . VAL B 1 193 ? -17.641 -4.816 2.434 1 95.44 193 VAL B CA 1
ATOM 3052 C C . VAL B 1 193 ? -17.031 -6.176 2.789 1 95.44 193 VAL B C 1
ATOM 3054 O O . VAL B 1 193 ? -17.109 -7.117 1.992 1 95.44 193 VAL B O 1
ATOM 3057 N N . ALA B 1 194 ? -16.391 -6.316 3.996 1 95.75 194 ALA B N 1
ATOM 3058 C CA . ALA B 1 194 ? -15.82 -7.582 4.441 1 95.75 194 ALA B CA 1
ATOM 3059 C C . ALA B 1 194 ? -16.859 -8.695 4.402 1 95.75 194 ALA B C 1
ATOM 3061 O O . ALA B 1 194 ? -16.547 -9.844 4.094 1 95.75 194 ALA B O 1
ATOM 3062 N N . PHE B 1 195 ? -18.141 -8.398 4.574 1 95 195 PHE B N 1
ATOM 3063 C CA . PHE B 1 195 ? -19.188 -9.406 4.637 1 95 195 PHE B CA 1
ATOM 3064 C C . PHE B 1 195 ? -19.625 -9.82 3.236 1 95 195 PHE B C 1
ATOM 3066 O O . PHE B 1 195 ? -20.422 -10.742 3.08 1 95 195 PHE B O 1
ATOM 3073 N N . THR B 1 196 ? -19.078 -9.219 2.164 1 89 196 THR B N 1
ATOM 3074 C CA . THR B 1 196 ? -19.359 -9.641 0.796 1 89 196 THR B CA 1
ATOM 3075 C C . THR B 1 196 ? -18.484 -10.812 0.398 1 89 196 THR B C 1
ATOM 3077 O O . THR B 1 196 ? -18.641 -11.383 -0.686 1 89 196 THR B O 1
ATOM 3080 N N . VAL B 1 197 ? -17.516 -11.242 1.229 1 84.44 197 VAL B N 1
ATOM 3081 C CA . VAL B 1 197 ? -16.656 -12.391 0.985 1 84.44 197 VAL B CA 1
ATOM 3082 C C . VAL B 1 197 ? -17.5 -13.672 0.982 1 84.44 197 VAL B C 1
ATOM 3084 O O . VAL B 1 197 ? -18.391 -13.836 1.818 1 84.44 197 VAL B O 1
#

pLDDT: mean 71.45, std 26.23, range [17.88, 97.94]

Radius of gyration: 22.7 Å; Cα contacts (8 Å, |Δi|>4): 474; chains: 2; bounding box: 50×75×62 Å

InterPro domains:
  IPR036259 MFS transporter superfamily [SSF103473] (34-192)
  IPR044772 Nitrate transporter [PTHR23515] (4-107)